Protein AF-A0A432GJL9-F1 (afdb_monomer_lite)

InterPro domains:
  IPR029052 Metallo-dependent phosphatase-like [SSF56300] (3-77)

pLDDT: mean 88.19, std 11.94, range [39.28, 98.31]

Structure (mmCIF, N/CA/C/O backbone):
data_AF-A0A432GJL9-F1
#
_entry.id   AF-A0A432GJL9-F1
#
loop_
_atom_site.group_PDB
_atom_site.id
_atom_site.type_symbol
_atom_site.label_atom_id
_atom_site.label_alt_id
_atom_site.label_comp_id
_atom_site.label_asym_id
_atom_site.label_entity_id
_atom_site.label_seq_id
_atom_site.pdbx_PDB_ins_code
_atom_site.Cartn_x
_atom_site.Cartn_y
_atom_site.Cartn_z
_atom_site.occupancy
_atom_site.B_iso_or_equiv
_atom_site.auth_seq_id
_atom_site.auth_comp_id
_atom_site.auth_asym_id
_atom_site.auth_atom_id
_atom_site.pdbx_PDB_model_num
ATOM 1 N N . MET A 1 1 ? 9.976 -25.953 -7.507 1.00 89.00 1 MET A N 1
ATOM 2 C CA . MET A 1 1 ? 10.631 -24.689 -7.883 1.00 89.00 1 MET A CA 1
ATOM 3 C C . MET A 1 1 ? 9.995 -23.560 -7.092 1.00 89.00 1 MET A C 1
ATOM 5 O O . MET A 1 1 ? 8.774 -23.461 -7.102 1.00 89.00 1 MET A O 1
ATOM 9 N N . GLU A 1 2 ? 10.784 -22.779 -6.358 1.00 93.06 2 GLU A N 1
ATOM 10 C CA . GLU A 1 2 ? 10.267 -21.665 -5.546 1.00 93.06 2 GLU A CA 1
ATOM 11 C C . GLU A 1 2 ? 10.055 -20.395 -6.384 1.00 93.06 2 GLU A C 1
ATOM 13 O O . GLU A 1 2 ? 9.011 -19.752 -6.283 1.00 93.06 2 GLU A O 1
ATOM 18 N N . ALA A 1 3 ? 11.014 -20.065 -7.253 1.00 95.88 3 ALA A N 1
ATOM 19 C CA . ALA A 1 3 ? 10.928 -18.913 -8.137 1.00 95.88 3 ALA A CA 1
ATOM 20 C C . ALA A 1 3 ? 11.612 -19.134 -9.486 1.00 95.88 3 ALA A C 1
ATOM 22 O O . ALA A 1 3 ? 12.555 -19.918 -9.582 1.00 95.88 3 ALA A O 1
ATOM 23 N N . VAL A 1 4 ? 11.132 -18.409 -10.497 1.00 96.81 4 VAL A N 1
ATOM 24 C CA . VAL A 1 4 ? 11.675 -18.303 -11.856 1.00 96.81 4 VAL A CA 1
ATOM 25 C C . VAL A 1 4 ? 12.027 -16.842 -12.109 1.00 96.81 4 VAL A C 1
ATOM 27 O O . VAL A 1 4 ? 11.180 -15.967 -11.937 1.00 96.81 4 VAL A O 1
ATOM 30 N N . PHE A 1 5 ? 13.252 -16.587 -12.562 1.00 96.69 5 PHE A N 1
ATOM 31 C CA . PHE A 1 5 ? 13.726 -15.265 -12.967 1.00 96.69 5 PHE A CA 1
ATOM 32 C C . PHE A 1 5 ? 13.965 -15.261 -14.478 1.00 96.69 5 PHE A C 1
ATOM 34 O O . PHE A 1 5 ? 14.592 -16.176 -15.010 1.00 96.69 5 PHE A O 1
ATOM 41 N N . SER A 1 6 ? 13.441 -14.257 -15.175 1.00 96.44 6 SER A N 1
ATOM 42 C CA . SER A 1 6 ? 13.498 -14.152 -16.638 1.00 96.44 6 SER A CA 1
ATOM 43 C C . SER A 1 6 ? 13.614 -12.698 -17.098 1.00 96.44 6 SER A C 1
ATOM 45 O O . SER A 1 6 ? 13.374 -11.781 -16.320 1.00 96.44 6 SER A O 1
ATOM 47 N N . GLY A 1 7 ? 14.002 -12.484 -18.357 1.00 94.12 7 GLY A N 1
ATOM 48 C CA . GLY A 1 7 ? 14.168 -11.153 -18.951 1.00 94.12 7 GLY A CA 1
ATOM 49 C C . GLY A 1 7 ? 13.365 -10.996 -20.241 1.00 94.12 7 GLY A C 1
ATOM 50 O O . GLY A 1 7 ? 12.184 -11.329 -20.286 1.00 94.12 7 GLY A O 1
ATOM 51 N N . HIS A 1 8 ? 14.021 -10.512 -21.301 1.00 92.81 8 HIS A N 1
ATOM 52 C CA . HIS A 1 8 ? 13.508 -10.359 -22.675 1.00 92.81 8 HIS A CA 1
ATOM 53 C C . HIS A 1 8 ? 12.440 -9.273 -22.889 1.00 92.81 8 HIS A C 1
ATOM 55 O O . HIS A 1 8 ? 12.479 -8.563 -23.893 1.00 92.81 8 HIS A O 1
ATOM 61 N N . VAL A 1 9 ? 11.507 -9.104 -21.957 1.00 91.38 9 VAL A N 1
ATOM 62 C CA . VAL A 1 9 ? 10.344 -8.223 -22.127 1.00 91.38 9 VAL A CA 1
ATOM 63 C C . VAL A 1 9 ? 10.669 -6.744 -21.883 1.00 91.38 9 VAL A C 1
ATOM 65 O O . VAL A 1 9 ? 9.955 -5.873 -22.359 1.00 91.38 9 VAL A O 1
ATOM 68 N N . HIS A 1 10 ? 11.779 -6.445 -21.201 1.00 93.56 10 HIS A N 1
ATOM 69 C CA . HIS A 1 10 ? 12.231 -5.074 -20.922 1.00 93.56 10 HIS A CA 1
ATOM 70 C C . HIS A 1 10 ? 11.180 -4.244 -20.167 1.00 93.56 10 HIS A C 1
ATOM 72 O O . HIS A 1 10 ? 11.036 -3.041 -20.369 1.00 93.56 10 HIS A O 1
ATOM 78 N N . ASN A 1 11 ? 10.437 -4.910 -19.290 1.00 92.75 11 ASN A N 1
ATOM 79 C CA . ASN A 1 11 ? 9.584 -4.308 -18.284 1.00 92.75 11 ASN A CA 1
ATOM 80 C C . ASN A 1 11 ? 9.430 -5.301 -17.132 1.00 92.75 11 ASN A C 1
ATOM 82 O O . ASN A 1 11 ? 9.676 -6.498 -17.294 1.00 92.75 11 ASN A O 1
ATOM 86 N N . VAL A 1 12 ? 9.032 -4.799 -15.972 1.00 93.62 12 VAL A N 1
ATOM 87 C CA . VAL A 1 12 ? 8.940 -5.601 -14.761 1.00 93.62 12 VAL A CA 1
ATOM 88 C C . VAL A 1 12 ? 7.548 -6.191 -14.579 1.00 93.62 12 VAL A C 1
ATOM 90 O O . VAL A 1 12 ? 6.550 -5.472 -14.611 1.00 93.62 12 VAL A O 1
ATOM 93 N N . PHE A 1 13 ? 7.494 -7.499 -14.338 1.00 95.06 13 PHE A N 1
ATOM 94 C CA . PHE A 1 13 ? 6.260 -8.216 -14.026 1.00 95.06 13 PHE A CA 1
ATOM 95 C C . PHE A 1 13 ? 6.499 -9.266 -12.953 1.00 95.06 13 PHE A C 1
ATOM 97 O O . PHE A 1 13 ? 7.544 -9.918 -12.920 1.00 95.06 13 PHE A O 1
ATOM 104 N N . VAL A 1 14 ? 5.504 -9.450 -12.093 1.00 95.00 14 VAL A N 1
ATOM 105 C CA . VAL A 1 14 ? 5.515 -10.447 -11.031 1.00 95.00 14 VAL A CA 1
ATOM 106 C C . VAL A 1 14 ? 4.219 -11.239 -11.065 1.00 95.00 14 VAL A C 1
ATOM 108 O O . VAL A 1 14 ? 3.127 -10.709 -10.833 1.00 95.00 14 VAL A O 1
ATOM 111 N N . GLY A 1 15 ? 4.354 -12.534 -11.320 1.00 93.31 15 GLY A N 1
ATOM 112 C CA . GLY A 1 15 ? 3.261 -13.497 -11.315 1.00 93.31 15 GLY A CA 1
ATOM 113 C C . GLY A 1 15 ? 3.437 -14.535 -10.218 1.00 93.31 15 GLY A C 1
ATOM 114 O O . GLY A 1 15 ? 4.555 -14.845 -9.808 1.00 93.31 15 GLY A O 1
ATOM 115 N N . VAL A 1 16 ? 2.331 -15.114 -9.764 1.00 94.50 16 VAL A N 1
ATOM 116 C CA . VAL A 1 16 ? 2.357 -16.304 -8.915 1.00 94.50 16 VAL A CA 1
ATOM 117 C C . VAL A 1 16 ? 1.523 -17.378 -9.594 1.00 94.50 16 VAL A C 1
ATOM 119 O O . VAL A 1 16 ? 0.350 -17.171 -9.892 1.00 94.50 16 VAL A O 1
ATOM 122 N N . HIS A 1 17 ? 2.132 -18.530 -9.850 1.00 93.69 17 HIS A N 1
ATOM 123 C CA . HIS A 1 17 ? 1.431 -19.697 -10.365 1.00 93.69 17 HIS A CA 1
ATOM 124 C C . HIS A 1 17 ? 1.679 -20.866 -9.419 1.00 93.69 17 HIS A C 1
ATOM 126 O O . HIS A 1 17 ? 2.823 -21.237 -9.157 1.00 93.69 17 HIS A O 1
ATOM 132 N N . GLU A 1 18 ? 0.595 -21.394 -8.850 1.00 90.81 18 GLU A N 1
ATOM 133 C CA . GLU A 1 18 ? 0.646 -22.357 -7.749 1.00 90.81 18 GLU A CA 1
ATOM 134 C C . GLU A 1 18 ? 1.552 -21.862 -6.603 1.00 90.81 18 GLU A C 1
ATOM 136 O O . GLU A 1 18 ? 1.239 -20.860 -5.954 1.00 90.81 18 GLU A O 1
ATOM 141 N N . LYS A 1 19 ? 2.676 -22.551 -6.372 1.00 90.31 19 LYS A N 1
ATOM 142 C CA . LYS A 1 19 ? 3.698 -22.225 -5.369 1.00 90.31 19 LYS A CA 1
ATOM 143 C C . LYS A 1 19 ? 4.918 -21.500 -5.942 1.00 90.31 19 LYS A C 1
ATOM 145 O O . LYS A 1 19 ? 5.815 -21.152 -5.180 1.00 90.31 19 LYS A O 1
ATOM 150 N N . THR A 1 20 ? 4.984 -21.316 -7.259 1.00 95.69 20 THR A N 1
ATOM 151 C CA . THR A 1 20 ? 6.140 -20.731 -7.940 1.00 95.69 20 THR A CA 1
ATOM 152 C C . THR A 1 20 ? 5.900 -19.254 -8.227 1.00 95.69 20 THR A C 1
ATOM 154 O O . THR A 1 20 ? 4.883 -18.863 -8.804 1.00 95.69 20 THR A O 1
ATOM 157 N N . LYS A 1 21 ? 6.859 -18.423 -7.819 1.00 96.06 21 LYS A N 1
ATOM 158 C CA . LYS A 1 21 ? 6.872 -16.983 -8.089 1.00 96.06 21 LYS A CA 1
ATOM 159 C C . LYS A 1 21 ? 7.641 -16.718 -9.383 1.00 96.06 21 LYS A C 1
ATOM 161 O O . LYS A 1 21 ? 8.742 -17.224 -9.565 1.00 96.06 21 LYS A O 1
ATOM 166 N N . TYR A 1 22 ? 7.067 -15.948 -10.291 1.00 96.56 22 TYR A N 1
ATOM 167 C CA . TYR A 1 22 ? 7.668 -15.606 -11.576 1.00 96.56 22 TYR A CA 1
ATOM 168 C C . TYR A 1 22 ? 8.035 -14.134 -11.571 1.00 96.56 22 TYR A C 1
ATOM 170 O O . TYR A 1 22 ? 7.174 -13.288 -11.338 1.00 96.56 22 TYR A O 1
ATOM 178 N N . TYR A 1 23 ? 9.297 -13.845 -11.860 1.00 96.25 23 TYR A N 1
ATOM 179 C CA . TYR A 1 23 ? 9.838 -12.499 -11.936 1.00 96.25 23 TYR A CA 1
ATOM 180 C C . TYR A 1 23 ? 10.375 -12.252 -13.341 1.00 96.25 23 TYR A C 1
ATOM 182 O O . TYR A 1 23 ? 11.300 -12.928 -13.800 1.00 96.25 23 TYR A O 1
ATOM 190 N N . ILE A 1 24 ? 9.798 -11.267 -14.019 1.00 96.38 24 ILE A N 1
ATOM 191 C CA . ILE A 1 24 ? 10.377 -10.674 -15.220 1.00 96.38 24 ILE A CA 1
ATOM 192 C C . ILE A 1 24 ? 11.158 -9.450 -14.761 1.00 96.38 24 ILE A C 1
ATOM 194 O O . ILE A 1 24 ? 10.579 -8.530 -14.183 1.00 96.38 24 ILE A O 1
ATOM 198 N N . LEU A 1 25 ? 12.474 -9.479 -14.948 1.00 94.81 25 LEU A N 1
ATOM 199 C CA . LEU A 1 25 ? 13.376 -8.442 -14.467 1.00 94.81 25 LEU A CA 1
ATOM 200 C C . LEU A 1 25 ? 13.288 -7.186 -15.347 1.00 94.81 25 LEU A C 1
ATOM 202 O O . LEU A 1 25 ? 13.090 -7.298 -16.564 1.00 94.81 25 LEU A O 1
ATOM 206 N N . PRO A 1 26 ? 13.477 -5.993 -14.753 1.00 93.94 26 PRO A N 1
ATOM 207 C CA . PRO A 1 26 ? 13.652 -4.769 -15.524 1.00 93.94 26 PRO A CA 1
ATOM 208 C C . PRO A 1 26 ? 14.879 -4.864 -16.444 1.00 93.94 26 PRO A C 1
ATOM 210 O O . PRO A 1 26 ? 15.819 -5.616 -16.190 1.00 93.94 26 PRO A O 1
ATOM 213 N N . SER A 1 27 ? 14.857 -4.087 -17.526 1.00 94.94 27 SER A N 1
ATOM 214 C CA . SER A 1 27 ? 16.029 -3.862 -18.378 1.00 94.94 27 SER A CA 1
ATOM 215 C C . SER A 1 27 ? 16.913 -2.780 -17.764 1.00 94.94 27 SER A C 1
ATOM 217 O O . SER A 1 27 ? 16.418 -1.899 -17.066 1.00 94.94 27 SER A O 1
ATOM 219 N N . THR A 1 28 ? 18.210 -2.800 -18.051 1.00 94.06 28 THR A N 1
ATOM 220 C CA . THR A 1 28 ? 19.126 -1.708 -17.688 1.00 94.06 28 THR A CA 1
ATOM 221 C C . THR A 1 28 ? 19.245 -0.645 -18.779 1.00 94.06 28 THR A C 1
ATOM 223 O O . THR A 1 28 ? 19.826 0.402 -18.521 1.00 94.06 28 THR A O 1
ATOM 226 N N . SER A 1 29 ? 18.711 -0.893 -19.982 1.00 93.06 29 SER A N 1
ATOM 227 C CA . SER A 1 29 ? 18.978 -0.058 -21.164 1.00 93.06 29 SER A CA 1
ATOM 228 C C . SER A 1 29 ? 17.777 0.745 -21.655 1.00 93.06 29 SER A C 1
ATOM 230 O O . SER A 1 29 ? 17.927 1.908 -21.995 1.00 93.06 29 SER A O 1
ATOM 232 N N . PHE A 1 30 ? 16.598 0.128 -21.753 1.00 94.31 30 PHE A N 1
ATOM 233 C CA . PHE A 1 30 ? 15.378 0.793 -22.225 1.00 94.31 30 PHE A CA 1
ATOM 234 C C . PHE A 1 30 ? 14.135 0.011 -21.803 1.00 94.31 30 PHE A C 1
ATOM 236 O O . PHE A 1 30 ? 14.220 -1.196 -21.554 1.00 94.31 30 PHE A O 1
ATOM 243 N N . VAL A 1 31 ? 12.985 0.683 -21.783 1.00 94.12 31 VAL A N 1
ATOM 244 C CA . VAL A 1 31 ? 11.673 0.063 -21.575 1.00 94.12 31 VAL A CA 1
ATOM 245 C C . VAL A 1 31 ? 11.013 -0.182 -22.921 1.00 94.12 31 VAL A C 1
ATOM 247 O O . VAL A 1 31 ? 11.097 0.636 -23.834 1.00 94.12 31 VAL A O 1
ATOM 250 N N . ARG A 1 32 ? 10.343 -1.319 -23.070 1.00 92.75 32 ARG A N 1
ATOM 251 C CA . ARG A 1 32 ? 9.513 -1.563 -24.250 1.00 92.75 32 ARG A CA 1
ATOM 252 C C . ARG A 1 32 ? 8.338 -0.559 -24.288 1.00 92.75 32 ARG A C 1
ATOM 254 O O . ARG A 1 32 ? 7.554 -0.536 -23.335 1.00 92.75 32 ARG A O 1
ATOM 261 N N . PRO A 1 33 ? 8.241 0.310 -25.315 1.00 90.31 33 PRO A N 1
ATOM 262 C CA . PRO A 1 33 ? 7.367 1.486 -25.286 1.00 90.31 33 PRO A CA 1
ATOM 263 C C . PRO A 1 33 ? 5.876 1.143 -25.204 1.00 90.31 33 PRO A C 1
ATOM 265 O O . PRO A 1 33 ? 5.113 1.924 -24.638 1.00 90.31 33 PRO A O 1
ATOM 268 N N . GLU A 1 34 ? 5.454 -0.041 -25.661 1.00 90.88 34 GLU A N 1
ATOM 269 C CA . GLU A 1 34 ? 4.069 -0.511 -25.537 1.00 90.88 34 GLU A CA 1
ATOM 270 C C . GLU A 1 34 ? 3.606 -0.616 -24.075 1.00 90.88 34 GLU A C 1
ATOM 272 O O . GLU A 1 34 ? 2.421 -0.487 -23.778 1.00 90.88 34 GLU A O 1
ATOM 277 N N . TYR A 1 35 ? 4.531 -0.781 -23.122 1.00 92.62 35 TYR A N 1
ATOM 278 C CA . TYR A 1 35 ? 4.190 -0.812 -21.699 1.00 92.62 35 TYR A CA 1
ATOM 279 C C . TYR A 1 35 ? 3.895 0.564 -21.103 1.00 92.62 35 TYR A C 1
ATOM 281 O O . TYR A 1 35 ? 3.474 0.643 -19.945 1.00 92.62 35 TYR A O 1
ATOM 289 N N . SER A 1 36 ? 4.045 1.642 -21.875 1.00 92.00 36 SER A N 1
ATOM 290 C CA . SER A 1 36 ? 3.556 2.960 -21.473 1.00 92.00 36 SER A CA 1
ATOM 291 C C . SER A 1 36 ? 2.028 2.999 -21.327 1.00 92.00 36 SER A C 1
ATOM 293 O O . SER A 1 36 ? 1.539 3.716 -20.455 1.00 92.00 36 SER A O 1
ATOM 295 N N . GLU A 1 37 ? 1.294 2.135 -22.042 1.00 91.69 37 GLU A N 1
ATOM 296 C CA . GLU A 1 37 ? -0.161 1.912 -21.909 1.00 91.69 37 GLU A CA 1
ATOM 297 C C . GLU A 1 37 ? -0.577 1.456 -20.501 1.00 91.69 37 GLU A C 1
ATOM 299 O O . GLU A 1 37 ? -1.715 1.635 -20.068 1.00 91.69 37 GLU A O 1
ATOM 304 N N . LEU A 1 38 ? 0.353 0.886 -19.722 1.00 92.31 38 LEU A N 1
ATOM 305 C CA . LEU A 1 38 ? 0.091 0.554 -18.321 1.00 92.31 38 LEU A CA 1
ATOM 306 C C . LEU A 1 38 ? -0.130 1.816 -17.474 1.00 92.31 38 LEU A C 1
ATOM 308 O O . LEU A 1 38 ? -0.720 1.740 -16.394 1.00 92.31 38 LEU A O 1
ATOM 312 N N . GLN A 1 39 ? 0.340 2.980 -17.916 1.00 90.81 39 GLN A N 1
ATOM 313 C CA . GLN A 1 39 ? 0.161 4.233 -17.198 1.00 90.81 39 GLN A CA 1
ATOM 314 C C . GLN A 1 39 ? -1.125 4.926 -17.642 1.00 90.81 39 GLN A C 1
ATOM 316 O O . GLN A 1 39 ? -1.507 4.933 -18.801 1.00 90.81 39 GLN A O 1
ATOM 321 N N . VAL A 1 40 ? -1.804 5.568 -16.695 1.00 88.94 40 VAL A N 1
ATOM 322 C CA . VAL A 1 40 ? -3.053 6.310 -16.966 1.00 88.94 40 VAL A CA 1
ATOM 323 C C . VAL A 1 40 ? -2.787 7.777 -17.300 1.00 88.94 40 VAL A C 1
ATOM 325 O O . VAL A 1 40 ? -3.626 8.644 -17.062 1.00 88.94 40 VAL A O 1
ATOM 328 N N . VAL A 1 41 ? -1.583 8.076 -17.765 1.00 92.88 41 VAL A N 1
ATOM 329 C CA . VAL A 1 41 ? -1.102 9.409 -18.130 1.00 92.88 41 VAL A CA 1
ATOM 330 C C . VAL A 1 41 ? -0.225 9.278 -19.366 1.00 92.88 41 VAL A C 1
ATOM 332 O O . VAL A 1 41 ? 0.231 8.182 -19.675 1.00 92.88 41 VAL A O 1
ATOM 335 N N . ALA A 1 42 ? 0.016 10.397 -20.051 1.00 93.69 42 ALA A N 1
ATOM 336 C CA . ALA A 1 42 ? 0.843 10.417 -21.251 1.00 93.69 42 ALA A CA 1
ATOM 337 C C . ALA A 1 42 ? 2.210 9.737 -21.020 1.00 93.69 42 ALA A C 1
ATOM 339 O O . ALA A 1 42 ? 2.772 9.859 -19.915 1.00 93.69 42 ALA A O 1
ATOM 340 N N . PRO A 1 43 ? 2.762 9.062 -22.046 1.00 93.31 43 PRO A N 1
ATOM 341 C CA . PRO A 1 43 ? 4.060 8.414 -21.943 1.00 93.31 43 PRO A CA 1
ATOM 342 C C . PRO A 1 43 ? 5.162 9.398 -21.528 1.00 93.31 43 PRO A C 1
ATOM 344 O O . PRO A 1 43 ? 5.004 10.622 -21.585 1.00 93.31 43 PRO A O 1
ATOM 347 N N . GLY A 1 44 ? 6.267 8.843 -21.036 1.00 89.19 44 GLY A N 1
ATOM 348 C CA . GLY A 1 44 ? 7.492 9.599 -20.793 1.00 89.19 44 GLY A CA 1
ATOM 349 C C . GLY A 1 44 ? 8.239 9.922 -22.090 1.00 89.19 44 GLY A C 1
ATOM 350 O O . GLY A 1 44 ? 7.684 9.857 -23.188 1.00 89.19 44 GLY A O 1
ATOM 351 N N . GLU A 1 45 ? 9.520 10.245 -21.946 1.00 93.38 45 GLU A N 1
ATOM 352 C CA . GLU A 1 45 ? 10.429 10.491 -23.065 1.00 93.38 45 GLU A CA 1
ATOM 353 C C . GLU A 1 45 ? 10.496 9.292 -24.030 1.00 93.38 45 GLU A C 1
ATOM 355 O O . GLU A 1 45 ? 10.287 8.139 -23.635 1.00 93.38 45 GLU A O 1
ATOM 360 N N . GLU A 1 46 ? 10.738 9.579 -25.314 1.00 93.75 46 GLU A N 1
ATOM 361 C CA . GLU A 1 46 ? 10.728 8.595 -26.406 1.00 93.75 46 GLU A CA 1
ATOM 362 C C . GLU A 1 46 ? 9.465 7.716 -26.402 1.00 93.75 46 GLU A C 1
ATOM 364 O O . GLU A 1 46 ? 9.523 6.498 -26.574 1.00 93.75 46 GLU A O 1
ATOM 369 N N . PHE A 1 47 ? 8.305 8.330 -26.144 1.00 93.25 47 PHE A N 1
ATOM 370 C CA . PHE A 1 47 ? 7.012 7.640 -26.074 1.00 93.25 47 PHE A CA 1
ATOM 371 C C . PHE A 1 47 ? 7.004 6.485 -25.056 1.00 93.25 47 PHE A C 1
ATOM 373 O O . PHE A 1 47 ? 6.342 5.468 -25.237 1.00 93.25 47 PHE A O 1
ATOM 380 N N . GLY A 1 48 ? 7.737 6.658 -23.951 1.00 92.31 48 GLY A N 1
ATOM 381 C CA . GLY A 1 48 ? 7.850 5.680 -22.871 1.00 92.31 48 GLY A CA 1
ATOM 382 C C . GLY A 1 48 ? 8.996 4.686 -23.041 1.00 92.31 48 GLY A C 1
ATOM 383 O O . GLY A 1 48 ? 9.221 3.887 -22.134 1.00 92.31 48 GLY A O 1
ATOM 384 N N . ARG A 1 49 ? 9.755 4.749 -24.143 1.00 93.38 49 ARG A N 1
ATOM 385 C CA . ARG A 1 49 ? 10.962 3.931 -24.318 1.00 93.38 49 ARG A CA 1
ATOM 386 C C . ARG A 1 49 ? 12.063 4.315 -23.327 1.00 93.38 49 ARG A C 1
ATOM 388 O O . ARG A 1 49 ? 12.727 3.426 -22.788 1.00 93.38 49 ARG A O 1
ATOM 395 N N . ASN A 1 50 ? 12.209 5.612 -23.047 1.00 93.31 50 ASN A N 1
ATOM 396 C CA . ASN A 1 50 ? 13.196 6.143 -22.107 1.00 93.31 50 ASN A CA 1
ATOM 397 C C . ASN A 1 50 ? 12.586 6.473 -20.729 1.00 93.31 50 ASN A C 1
ATOM 399 O O . ASN A 1 50 ? 12.856 7.517 -20.140 1.00 93.31 50 ASN A O 1
ATOM 403 N N . ASP A 1 51 ? 11.732 5.595 -20.185 1.00 93.44 51 ASP A N 1
ATOM 404 C CA . ASP A 1 51 ? 11.265 5.714 -18.792 1.00 93.44 51 ASP A CA 1
ATOM 405 C C . ASP A 1 51 ? 12.349 5.207 -17.823 1.00 93.44 51 ASP A C 1
ATOM 407 O O . ASP A 1 51 ? 12.294 4.090 -17.296 1.00 93.44 51 ASP A O 1
ATOM 411 N N . THR A 1 52 ? 13.379 6.035 -17.624 1.00 94.06 52 THR A N 1
ATOM 412 C CA . THR A 1 52 ? 14.612 5.691 -16.895 1.00 94.06 52 THR A CA 1
ATOM 413 C C . THR A 1 52 ? 14.361 5.181 -15.483 1.00 94.06 52 THR A C 1
ATOM 415 O O . THR A 1 52 ? 15.059 4.289 -15.002 1.00 94.06 52 THR A O 1
ATOM 418 N N . ALA A 1 53 ? 13.313 5.670 -14.823 1.00 93.38 53 ALA A N 1
ATOM 419 C CA . ALA A 1 53 ? 12.948 5.225 -13.490 1.00 93.38 53 ALA A CA 1
ATOM 420 C C . ALA A 1 53 ? 12.564 3.737 -13.447 1.00 93.38 53 ALA A C 1
ATOM 422 O O . ALA A 1 53 ? 12.621 3.146 -12.373 1.00 93.38 53 ALA A O 1
ATOM 423 N N . LYS A 1 54 ? 12.184 3.098 -14.560 1.00 94.00 54 LYS A N 1
ATOM 424 C CA . LYS A 1 54 ? 11.899 1.650 -14.618 1.00 94.00 54 LYS A CA 1
ATOM 425 C C . LYS A 1 54 ? 13.129 0.794 -14.895 1.00 94.00 54 LYS A C 1
ATOM 427 O O . LYS A 1 54 ? 13.025 -0.430 -14.817 1.00 94.00 54 LYS A O 1
ATOM 432 N N . LEU A 1 55 ? 14.261 1.413 -15.220 1.00 94.88 55 LEU A N 1
ATOM 433 C CA . LEU A 1 55 ? 15.493 0.695 -15.505 1.00 94.88 55 LEU A CA 1
ATOM 434 C C . LEU A 1 55 ? 16.143 0.226 -14.213 1.00 94.88 55 LEU A C 1
ATOM 436 O O . LEU A 1 55 ? 16.131 0.941 -13.207 1.00 94.88 55 LEU A O 1
ATOM 440 N N . GLY A 1 56 ? 16.698 -0.981 -14.223 1.00 93.62 56 GLY A N 1
ATOM 441 C CA . GLY A 1 56 ? 17.211 -1.561 -12.995 1.00 93.62 56 GLY A CA 1
ATOM 442 C C . GLY A 1 56 ? 17.652 -3.008 -13.086 1.00 93.62 56 GLY A C 1
ATOM 443 O O . GLY A 1 56 ? 17.720 -3.603 -14.157 1.00 93.62 56 GLY A O 1
ATOM 444 N N . TYR A 1 57 ? 17.904 -3.578 -11.914 1.00 93.00 57 TYR A N 1
ATOM 445 C CA . TYR A 1 57 ? 18.178 -4.995 -11.700 1.00 93.00 57 TYR A CA 1
ATOM 446 C C . TYR A 1 57 ? 17.660 -5.423 -10.323 1.00 93.00 57 TYR A C 1
ATOM 448 O O . TYR A 1 57 ? 17.300 -4.590 -9.488 1.00 93.00 57 TYR A O 1
ATOM 456 N N . PHE A 1 58 ? 17.596 -6.730 -10.076 1.00 92.94 58 PHE A N 1
ATOM 457 C CA . PHE A 1 58 ? 17.251 -7.273 -8.762 1.00 92.94 58 PHE A CA 1
ATOM 458 C C . PHE A 1 58 ? 18.494 -7.834 -8.086 1.00 92.94 58 PHE A C 1
ATOM 460 O O . PHE A 1 58 ? 19.239 -8.599 -8.695 1.00 92.94 58 PHE A O 1
ATOM 467 N N . ILE A 1 59 ? 18.667 -7.521 -6.805 1.00 90.81 59 ILE A N 1
ATOM 468 C CA . ILE A 1 59 ? 19.514 -8.320 -5.921 1.00 90.81 59 ILE A CA 1
ATOM 469 C C . ILE A 1 59 ? 18.627 -9.413 -5.323 1.00 90.81 59 ILE A C 1
ATOM 471 O O . ILE A 1 59 ? 17.578 -9.118 -4.748 1.00 90.81 59 ILE A O 1
ATOM 475 N N . VAL A 1 60 ? 19.033 -10.674 -5.475 1.00 91.38 60 VAL A N 1
ATOM 476 C CA . VAL A 1 60 ? 18.289 -11.834 -4.967 1.00 91.38 60 VAL A CA 1
ATOM 477 C C . VAL A 1 60 ? 19.064 -12.452 -3.811 1.00 91.38 60 VAL A C 1
ATOM 479 O O . VAL A 1 60 ? 20.148 -12.998 -4.003 1.00 91.38 60 VAL A O 1
ATOM 482 N N . LYS A 1 61 ? 18.496 -12.382 -2.606 1.00 89.31 61 LYS A N 1
ATOM 483 C CA . LYS A 1 61 ? 19.024 -13.061 -1.419 1.00 89.31 61 LYS A CA 1
ATOM 484 C C . LYS A 1 61 ? 18.354 -14.427 -1.308 1.00 89.31 61 LYS A C 1
ATOM 486 O O . LYS A 1 61 ? 17.131 -14.501 -1.197 1.00 89.31 61 LYS A O 1
ATOM 491 N N . VAL A 1 62 ? 19.137 -15.501 -1.333 1.00 91.50 62 VAL A N 1
ATOM 492 C CA . VAL A 1 62 ? 18.627 -16.877 -1.243 1.00 91.50 62 VAL A CA 1
ATOM 493 C C . VAL A 1 62 ? 18.936 -17.444 0.137 1.00 91.50 62 VAL A C 1
ATOM 495 O O . VAL A 1 62 ? 20.079 -17.419 0.586 1.00 91.50 62 VAL A O 1
ATOM 498 N N . PHE A 1 63 ? 17.911 -17.968 0.801 1.00 90.31 63 PHE A N 1
ATOM 499 C CA . PHE A 1 63 ? 17.992 -18.615 2.105 1.00 90.31 63 PHE A CA 1
ATOM 500 C C . PHE A 1 63 ? 17.402 -20.027 2.023 1.00 90.31 63 PHE A C 1
ATOM 502 O O . PHE A 1 63 ? 16.723 -20.389 1.060 1.00 90.31 63 PHE A O 1
ATOM 509 N N . THR A 1 64 ? 17.599 -20.832 3.066 1.00 91.81 64 THR A N 1
ATOM 510 C CA . THR A 1 64 ? 16.943 -22.140 3.167 1.00 91.81 64 THR A CA 1
ATOM 511 C C . THR A 1 64 ? 15.420 -21.974 3.139 1.00 91.81 64 THR A C 1
ATOM 513 O O . THR A 1 64 ? 14.832 -21.414 4.062 1.00 91.81 64 THR A O 1
ATOM 516 N N . GLY A 1 65 ? 14.786 -22.461 2.069 1.00 85.88 65 GLY A N 1
ATOM 517 C CA . GLY A 1 65 ? 13.329 -22.482 1.903 1.00 85.88 65 GLY A CA 1
ATOM 518 C C . GLY A 1 65 ? 12.668 -21.137 1.580 1.00 85.88 65 GLY A C 1
ATOM 519 O O . GLY A 1 65 ? 11.438 -21.073 1.605 1.00 85.88 65 GLY A O 1
ATOM 520 N N . ARG A 1 66 ? 13.442 -20.074 1.316 1.00 90.06 66 ARG A N 1
ATOM 521 C CA . ARG A 1 66 ? 12.904 -18.765 0.916 1.00 90.06 66 ARG A CA 1
ATOM 522 C C . ARG A 1 66 ? 13.909 -17.935 0.112 1.00 90.06 66 ARG A C 1
ATOM 524 O O . ARG A 1 66 ? 15.113 -18.037 0.333 1.00 90.06 66 ARG A O 1
ATOM 531 N N . HIS A 1 67 ? 13.424 -16.997 -0.693 1.00 92.44 67 HIS A N 1
ATOM 532 C CA . HIS A 1 67 ? 14.224 -15.898 -1.245 1.00 92.44 67 HIS A CA 1
ATOM 533 C C . HIS A 1 67 ? 13.615 -14.527 -0.932 1.00 92.44 67 HIS A C 1
ATOM 535 O O . HIS A 1 67 ? 12.413 -14.392 -0.697 1.00 92.44 67 HIS A O 1
ATOM 541 N N . GLU A 1 68 ? 14.460 -13.501 -0.955 1.00 89.62 68 GLU A N 1
ATOM 542 C CA . GLU A 1 68 ? 14.067 -12.094 -0.929 1.00 89.62 68 GLU A CA 1
ATOM 543 C C . GLU A 1 68 ? 14.588 -11.406 -2.194 1.00 89.62 68 GLU A C 1
ATOM 545 O O . GLU A 1 68 ? 15.697 -11.690 -2.653 1.00 89.62 68 GLU A O 1
ATOM 550 N N . ILE A 1 69 ? 13.785 -10.500 -2.754 1.00 90.62 69 ILE A N 1
ATOM 551 C CA . ILE A 1 69 ? 14.187 -9.663 -3.884 1.00 90.62 69 ILE A CA 1
ATOM 552 C C . ILE A 1 69 ? 14.296 -8.213 -3.440 1.00 90.62 69 ILE A C 1
ATOM 554 O O . ILE A 1 69 ? 13.429 -7.705 -2.731 1.00 90.62 69 ILE A O 1
ATOM 558 N N . VAL A 1 70 ? 15.348 -7.547 -3.898 1.00 89.44 70 VAL A N 1
ATOM 559 C CA . VAL A 1 70 ? 15.562 -6.118 -3.692 1.00 89.44 70 VAL A CA 1
ATOM 560 C C . VAL A 1 70 ? 15.681 -5.463 -5.063 1.00 89.44 70 VAL A C 1
ATOM 562 O O . VAL A 1 70 ? 16.715 -5.607 -5.722 1.00 89.44 70 VAL A O 1
ATOM 565 N N . PRO A 1 71 ? 14.629 -4.768 -5.525 1.00 91.81 71 PRO A N 1
ATOM 566 C CA . PRO A 1 71 ? 14.698 -3.994 -6.752 1.00 91.81 71 PRO A CA 1
ATOM 567 C C . PRO A 1 71 ? 15.625 -2.786 -6.600 1.00 91.81 71 PRO A C 1
ATOM 569 O O . PRO A 1 71 ? 15.457 -1.976 -5.686 1.00 91.81 71 PRO A O 1
ATOM 572 N N . ILE A 1 72 ? 16.572 -2.648 -7.525 1.00 90.19 72 ILE A N 1
ATOM 573 C CA . ILE A 1 72 ? 17.476 -1.504 -7.630 1.00 90.19 72 ILE A CA 1
ATOM 574 C C . ILE A 1 72 ? 17.203 -0.795 -8.950 1.00 90.19 72 ILE A C 1
ATOM 576 O O . ILE A 1 72 ? 17.271 -1.413 -10.012 1.00 90.19 72 ILE A O 1
ATOM 580 N N . ARG A 1 73 ? 16.896 0.502 -8.880 1.00 91.50 73 ARG A N 1
ATOM 581 C CA . ARG A 1 73 ? 16.738 1.357 -10.060 1.00 91.50 73 ARG A CA 1
ATOM 582 C C . ARG A 1 73 ? 18.087 1.947 -10.444 1.00 91.50 73 ARG A C 1
ATOM 584 O O . ARG A 1 73 ? 18.763 2.508 -9.586 1.00 91.50 73 ARG A O 1
ATOM 591 N N . THR A 1 74 ? 18.461 1.834 -11.714 1.00 91.88 74 THR A N 1
ATOM 592 C CA . THR A 1 74 ? 19.703 2.420 -12.245 1.00 91.88 74 THR A CA 1
ATOM 593 C C . THR A 1 74 ? 19.490 3.812 -12.813 1.00 91.88 74 THR A C 1
ATOM 595 O O . THR A 1 74 ? 20.460 4.536 -12.983 1.00 91.88 74 THR A O 1
ATOM 598 N N . TYR A 1 75 ? 18.248 4.190 -13.141 1.00 92.50 75 TYR A N 1
ATOM 599 C CA . TYR A 1 75 ? 17.933 5.463 -13.802 1.00 92.50 75 TYR A CA 1
ATOM 600 C C . TYR A 1 75 ? 18.672 5.684 -15.134 1.00 92.50 75 TYR A C 1
ATOM 602 O O . TYR A 1 75 ? 18.751 6.809 -15.613 1.00 92.50 75 TYR A O 1
ATOM 610 N N . GLY A 1 76 ? 19.188 4.612 -15.746 1.00 90.62 76 GLY A N 1
ATOM 611 C CA . GLY A 1 76 ? 20.022 4.706 -16.946 1.00 90.62 76 GLY A CA 1
ATOM 612 C C . GLY A 1 76 ? 21.421 5.274 -16.691 1.00 90.62 76 GLY A C 1
ATOM 613 O O . GLY A 1 76 ? 22.090 5.652 -17.647 1.00 90.62 76 GLY A O 1
ATOM 614 N N . GLU A 1 77 ? 21.867 5.341 -15.432 1.00 88.00 77 GLU A N 1
ATOM 615 C CA . GLU A 1 77 ? 23.202 5.825 -15.088 1.00 88.00 77 GLU A CA 1
ATOM 616 C C . GLU A 1 77 ? 24.281 4.930 -15.713 1.00 88.00 77 GLU A C 1
ATOM 618 O O . GLU A 1 77 ? 24.246 3.702 -15.592 1.00 88.00 77 GLU A O 1
ATOM 623 N N . ILE A 1 78 ? 25.242 5.566 -16.383 1.00 83.12 78 ILE A N 1
ATOM 624 C CA . ILE A 1 78 ? 26.364 4.908 -17.071 1.00 83.12 78 ILE A CA 1
ATOM 625 C C . ILE A 1 78 ? 27.704 5.169 -16.377 1.00 83.12 78 ILE A C 1
ATOM 627 O O . ILE A 1 78 ? 28.714 4.564 -16.741 1.00 83.12 78 ILE A O 1
ATOM 631 N N . SER A 1 79 ? 27.729 6.063 -15.386 1.00 78.69 79 SER A N 1
ATOM 632 C CA . SER A 1 79 ? 28.937 6.375 -14.632 1.00 78.69 79 SER A CA 1
ATOM 633 C C . SER A 1 79 ? 29.302 5.228 -13.693 1.00 78.69 79 SER A C 1
ATOM 635 O O . SER A 1 79 ? 28.491 4.755 -12.898 1.00 78.69 79 SER A O 1
ATOM 637 N N . ILE A 1 80 ? 30.563 4.804 -13.744 1.00 66.62 80 ILE A N 1
ATOM 638 C CA . ILE A 1 80 ? 31.133 3.911 -12.735 1.00 66.62 80 ILE A CA 1
ATOM 639 C C . ILE A 1 80 ? 31.538 4.793 -11.556 1.00 66.62 80 ILE A C 1
ATOM 641 O O . ILE A 1 80 ? 32.408 5.647 -11.707 1.00 66.62 80 ILE A O 1
ATOM 645 N N . HIS A 1 81 ? 30.924 4.596 -10.390 1.00 65.56 81 HIS A N 1
ATOM 646 C CA . HIS A 1 81 ? 31.373 5.223 -9.147 1.00 65.56 81 HIS A CA 1
ATOM 647 C C . HIS A 1 81 ? 32.420 4.313 -8.484 1.00 65.56 81 HIS A C 1
ATOM 649 O O . HIS A 1 81 ? 32.034 3.323 -7.854 1.00 65.56 81 HIS A O 1
ATOM 655 N N . PRO A 1 82 ? 33.731 4.611 -8.615 1.00 57.69 82 PRO A N 1
ATOM 656 C CA . PRO A 1 82 ? 34.819 3.717 -8.201 1.00 57.69 82 PRO A CA 1
ATOM 657 C C . PRO A 1 82 ? 34.895 3.476 -6.684 1.00 57.69 82 PRO A C 1
ATOM 659 O O . PRO A 1 82 ? 35.680 2.645 -6.242 1.00 57.69 82 PRO A O 1
ATOM 662 N N . GLU A 1 83 ? 34.078 4.174 -5.894 1.00 62.00 83 GLU A N 1
ATOM 663 C CA . GLU A 1 83 ? 34.063 4.110 -4.429 1.00 62.00 83 GLU A CA 1
ATOM 664 C C . GLU A 1 83 ? 32.874 3.326 -3.850 1.00 62.00 83 GLU A C 1
ATOM 666 O O . GLU A 1 83 ? 32.682 3.322 -2.638 1.00 62.00 83 GLU A O 1
ATOM 671 N N . THR A 1 84 ? 32.064 2.656 -4.680 1.00 61.69 84 THR A N 1
ATOM 672 C CA . THR A 1 84 ? 30.944 1.849 -4.162 1.00 61.69 84 THR A CA 1
ATOM 673 C C . THR A 1 84 ? 31.494 0.603 -3.471 1.00 61.69 84 THR A C 1
ATOM 675 O O . THR A 1 84 ? 32.051 -0.279 -4.122 1.00 61.69 84 THR A O 1
ATOM 678 N N . THR A 1 85 ? 31.347 0.525 -2.151 1.00 63.25 85 THR A N 1
ATOM 679 C CA . THR A 1 85 ? 31.843 -0.600 -1.352 1.00 63.25 85 THR A CA 1
ATOM 680 C C . THR A 1 85 ? 30.802 -1.720 -1.244 1.00 63.25 85 THR A C 1
ATOM 682 O O . THR A 1 85 ? 29.599 -1.490 -1.381 1.00 63.25 85 THR A O 1
ATOM 685 N N . ASP A 1 86 ? 31.231 -2.941 -0.902 1.00 62.31 86 ASP A N 1
ATOM 686 C CA . ASP A 1 86 ? 30.312 -4.051 -0.584 1.00 62.31 86 ASP A CA 1
ATOM 687 C C . ASP A 1 86 ? 29.329 -3.689 0.541 1.00 62.31 86 ASP A C 1
ATOM 689 O O . ASP A 1 86 ? 28.186 -4.152 0.565 1.00 62.31 86 ASP A O 1
ATOM 693 N N . LYS A 1 87 ? 29.753 -2.814 1.462 1.00 61.25 87 LYS A N 1
ATOM 694 C CA . LYS A 1 87 ? 28.900 -2.273 2.521 1.00 61.25 87 LYS A CA 1
ATOM 695 C C . LYS A 1 87 ? 27.766 -1.432 1.938 1.00 61.25 87 LYS A C 1
ATOM 697 O O . LYS A 1 87 ? 26.631 -1.593 2.373 1.00 61.25 87 LYS A O 1
ATOM 702 N N . ASP A 1 88 ? 28.036 -0.599 0.936 1.00 63.78 88 ASP A N 1
ATOM 703 C CA . ASP A 1 88 ? 27.012 0.218 0.273 1.00 63.78 88 ASP A CA 1
ATOM 704 C C . ASP A 1 88 ? 25.988 -0.658 -0.458 1.00 63.78 88 ASP A C 1
ATOM 706 O O . ASP A 1 88 ? 24.783 -0.425 -0.359 1.00 63.78 88 ASP A O 1
ATOM 710 N N . LEU A 1 89 ? 26.443 -1.738 -1.101 1.00 63.69 89 LEU A N 1
ATOM 711 C CA . LEU A 1 89 ? 25.563 -2.726 -1.730 1.00 63.69 89 LEU A CA 1
ATOM 712 C C . LEU A 1 89 ? 24.699 -3.475 -0.706 1.00 63.69 89 LEU A C 1
ATOM 714 O O . LEU A 1 89 ? 23.510 -3.688 -0.946 1.00 63.69 89 LEU A O 1
ATOM 718 N N . LEU A 1 90 ? 25.253 -3.841 0.453 1.00 62.00 90 LEU A N 1
ATOM 719 C CA . LEU A 1 90 ? 24.488 -4.483 1.523 1.00 62.00 90 LEU A CA 1
ATOM 720 C C . LEU A 1 90 ? 23.424 -3.530 2.094 1.00 62.00 90 LEU A C 1
ATOM 722 O O . LEU A 1 90 ? 22.272 -3.925 2.278 1.00 62.00 90 LEU A O 1
ATOM 726 N N . LEU A 1 91 ? 23.767 -2.252 2.278 1.00 62.31 91 LEU A N 1
ATOM 727 C CA . LEU A 1 91 ? 22.850 -1.207 2.744 1.00 62.31 91 LEU A CA 1
ATOM 728 C C . LEU A 1 91 ? 21.672 -0.980 1.794 1.00 62.31 91 LEU A C 1
ATOM 730 O O . LEU A 1 91 ? 20.546 -0.760 2.248 1.00 62.31 91 LEU A O 1
ATOM 734 N N . LEU A 1 92 ? 21.891 -1.105 0.481 1.00 63.19 92 LEU A N 1
ATOM 735 C CA . LEU A 1 92 ? 20.811 -1.053 -0.508 1.00 63.19 92 LEU A CA 1
ATOM 736 C C . LEU A 1 92 ? 19.754 -2.146 -0.291 1.00 63.19 92 LEU A C 1
ATOM 738 O O . LEU A 1 92 ? 18.615 -1.978 -0.723 1.00 63.19 92 LEU A O 1
ATOM 742 N N . THR A 1 93 ? 20.108 -3.233 0.401 1.00 66.31 93 THR A N 1
ATOM 743 C CA . THR A 1 93 ? 19.283 -4.439 0.517 1.00 66.31 93 THR A CA 1
ATOM 744 C C . THR A 1 93 ? 18.547 -4.624 1.841 1.00 66.31 93 THR A C 1
ATOM 746 O O . THR A 1 93 ? 17.722 -5.535 1.932 1.00 66.31 93 THR A O 1
ATOM 749 N N . ASP A 1 94 ? 18.795 -3.772 2.837 1.00 68.19 94 ASP A N 1
ATOM 750 C CA . ASP A 1 94 ? 18.131 -3.808 4.148 1.00 68.19 94 ASP A CA 1
ATOM 751 C C . ASP A 1 94 ? 17.179 -2.613 4.316 1.00 68.19 94 ASP A C 1
ATOM 753 O O . ASP A 1 94 ? 17.274 -1.809 5.243 1.00 68.19 94 ASP A O 1
ATOM 757 N N . CYS A 1 95 ? 16.236 -2.483 3.378 1.00 71.06 95 CYS A N 1
ATOM 758 C CA . CYS A 1 95 ? 15.148 -1.516 3.471 1.00 71.06 95 CYS A CA 1
ATOM 759 C C . CYS A 1 95 ? 13.850 -2.233 3.858 1.00 71.06 95 CYS A C 1
ATOM 761 O O . CYS A 1 95 ? 13.262 -2.956 3.054 1.00 71.06 95 CYS A O 1
ATOM 763 N N . LYS A 1 96 ? 13.413 -2.050 5.107 1.00 81.12 96 LYS A N 1
ATOM 764 C CA . LYS A 1 96 ? 12.088 -2.474 5.574 1.00 81.12 96 LYS A CA 1
ATOM 765 C C . LYS A 1 96 ? 11.458 -1.326 6.342 1.00 81.12 96 LYS A C 1
ATOM 767 O O . LYS A 1 96 ? 11.853 -1.006 7.465 1.00 81.12 96 LYS A O 1
ATOM 772 N N . VAL A 1 97 ? 10.474 -0.680 5.728 1.00 81.00 97 VAL A N 1
ATOM 773 C CA . VAL A 1 97 ? 9.691 0.371 6.377 1.00 81.00 97 VAL A CA 1
ATOM 774 C C . VAL A 1 97 ? 8.615 -0.293 7.242 1.00 81.00 97 VAL A C 1
ATOM 776 O O . VAL A 1 97 ? 7.463 -0.466 6.852 1.00 81.00 97 VAL A O 1
ATOM 779 N N . TRP A 1 98 ? 9.013 -0.699 8.446 1.00 79.81 98 TRP A N 1
ATOM 780 C CA . TRP A 1 98 ? 8.114 -1.323 9.414 1.00 79.81 98 TRP A CA 1
ATOM 781 C C . TRP A 1 98 ? 7.024 -0.357 9.881 1.00 79.81 98 TRP A C 1
ATOM 783 O O . TRP A 1 98 ? 7.272 0.836 10.042 1.00 79.81 98 TRP A O 1
ATOM 793 N N . MET A 1 99 ? 5.838 -0.898 10.175 1.00 83.56 99 MET A N 1
ATOM 794 C CA . MET A 1 99 ? 4.673 -0.192 10.738 1.00 83.56 99 MET A CA 1
ATOM 795 C C . MET A 1 99 ? 4.019 0.870 9.846 1.00 83.56 99 MET A C 1
ATOM 797 O O . MET A 1 99 ? 2.876 1.238 10.123 1.00 83.56 99 MET A O 1
ATOM 801 N N . LEU A 1 100 ? 4.681 1.326 8.781 1.00 92.94 100 LEU A N 1
ATOM 802 C CA . LEU A 1 100 ? 4.089 2.194 7.771 1.00 92.94 100 LEU A CA 1
ATOM 803 C C . LEU A 1 100 ? 3.553 1.349 6.611 1.00 92.94 100 LEU A C 1
ATOM 805 O O . LEU A 1 100 ? 4.302 0.808 5.802 1.00 92.94 100 LEU A O 1
ATOM 809 N N . GLY A 1 101 ? 2.236 1.260 6.527 1.00 96.38 101 GLY A N 1
ATOM 810 C CA . GLY A 1 101 ? 1.519 0.807 5.353 1.00 96.38 101 GLY A CA 1
ATOM 811 C C . GLY A 1 101 ? 1.099 1.952 4.441 1.00 96.38 101 GLY A C 1
ATOM 812 O O . GLY A 1 101 ? 1.240 3.140 4.748 1.00 96.38 101 GLY A O 1
ATOM 813 N N . VAL A 1 102 ? 0.507 1.585 3.311 1.00 97.31 102 VAL A N 1
ATOM 814 C CA . VAL A 1 102 ? -0.031 2.538 2.338 1.00 97.31 102 VAL A CA 1
ATOM 815 C C . VAL A 1 102 ? -1.467 2.208 1.964 1.00 97.31 102 VAL A C 1
ATOM 817 O O . VAL A 1 102 ? -1.843 1.045 1.838 1.00 97.31 102 VAL A O 1
ATOM 820 N N . SER A 1 103 ? -2.290 3.240 1.779 1.00 96.31 103 SER A N 1
ATOM 821 C CA . SER A 1 103 ? -3.623 3.073 1.204 1.00 96.31 103 SER A CA 1
ATOM 822 C C . SER A 1 103 ? -3.545 3.123 -0.319 1.00 96.31 103 SER A C 1
ATOM 824 O O . SER A 1 103 ? -3.083 4.113 -0.891 1.00 96.31 103 SER A O 1
ATOM 826 N N . LEU A 1 104 ? -4.039 2.081 -0.986 1.00 95.50 104 LEU A N 1
ATOM 827 C CA . LEU A 1 104 ? -4.123 2.035 -2.444 1.00 95.50 104 LEU A CA 1
ATOM 828 C C . LEU A 1 104 ? -5.468 2.622 -2.870 1.00 95.50 104 LEU A C 1
ATOM 830 O O . LEU A 1 104 ? -6.502 1.962 -2.824 1.00 95.50 104 LEU A O 1
ATOM 834 N N . ARG A 1 105 ? -5.464 3.910 -3.225 1.00 89.25 105 ARG A N 1
ATOM 835 C CA . ARG A 1 105 ? -6.686 4.632 -3.620 1.00 89.25 105 ARG A CA 1
ATOM 836 C C . ARG A 1 105 ? -7.041 4.452 -5.089 1.00 89.25 105 ARG A C 1
ATOM 838 O O . ARG A 1 105 ? -8.204 4.575 -5.457 1.00 89.25 105 ARG A O 1
ATOM 845 N N . GLN A 1 106 ? -6.042 4.227 -5.932 1.00 88.56 106 GLN A N 1
ATOM 846 C CA . GLN A 1 106 ? -6.228 4.001 -7.359 1.00 88.56 106 GLN A CA 1
ATOM 847 C C . GLN A 1 106 ? -6.396 2.502 -7.632 1.00 88.56 106 GLN A C 1
ATOM 849 O O . GLN A 1 106 ? -5.909 1.674 -6.867 1.00 88.56 106 GLN A O 1
ATOM 854 N N . GLY A 1 107 ? -7.072 2.145 -8.730 1.00 87.31 107 GLY A N 1
ATOM 855 C CA . GLY A 1 107 ? -7.345 0.742 -9.069 1.00 87.31 107 GLY A CA 1
ATOM 856 C C . GLY A 1 107 ? -6.063 -0.058 -9.312 1.00 87.31 107 GLY A C 1
ATOM 857 O O . GLY A 1 107 ? -5.520 -0.034 -10.407 1.00 87.31 107 GLY A O 1
ATOM 858 N N . TRP A 1 108 ? -5.558 -0.754 -8.303 1.00 91.62 108 TRP A N 1
ATOM 859 C CA . TRP A 1 108 ? -4.221 -1.355 -8.311 1.00 91.62 108 TRP A CA 1
ATOM 860 C C . TRP A 1 108 ? -4.210 -2.798 -8.833 1.00 91.62 108 TRP A C 1
ATOM 862 O O . TRP A 1 108 ? -3.273 -3.195 -9.516 1.00 91.62 108 TRP A O 1
ATOM 872 N N . GLY A 1 109 ? -5.260 -3.571 -8.542 1.00 92.00 109 GLY A N 1
ATOM 873 C CA . GLY A 1 109 ? -5.309 -5.012 -8.807 1.00 92.00 109 GLY A CA 1
ATOM 874 C C . GLY A 1 109 ? -5.961 -5.419 -10.129 1.00 92.00 109 GLY A C 1
ATOM 875 O O . GLY A 1 109 ? -6.283 -6.589 -10.300 1.00 92.00 109 GLY A O 1
ATOM 876 N N . ARG A 1 110 ? -6.203 -4.477 -11.050 1.00 90.75 110 ARG A N 1
ATOM 877 C CA . ARG A 1 110 ? -6.790 -4.774 -12.367 1.00 90.75 110 ARG A CA 1
ATOM 878 C C . ARG A 1 110 ? -5.705 -4.918 -13.426 1.00 90.75 110 ARG A C 1
ATOM 880 O O . ARG A 1 110 ? -4.719 -4.179 -13.413 1.00 90.75 110 ARG A O 1
ATOM 887 N N . ARG A 1 111 ? -5.927 -5.850 -14.350 1.00 92.88 111 ARG A N 1
ATOM 888 C CA . ARG A 1 111 ? -5.150 -5.950 -15.584 1.00 92.88 111 ARG A CA 1
ATOM 889 C C . ARG A 1 111 ? -5.517 -4.792 -16.508 1.00 92.88 111 ARG A C 1
ATOM 891 O O . ARG A 1 111 ? -6.660 -4.337 -16.511 1.00 92.88 111 ARG A O 1
ATOM 898 N N . VAL A 1 112 ? -4.531 -4.321 -17.251 1.00 92.50 112 VAL A N 1
ATOM 899 C CA . VAL A 1 112 ? -4.693 -3.362 -18.338 1.00 92.50 112 VAL A CA 1
ATOM 900 C C . VAL A 1 112 ? -4.524 -4.129 -19.632 1.00 92.50 112 VAL A C 1
ATOM 902 O O . VAL A 1 112 ? -3.569 -4.894 -19.780 1.00 92.50 112 VAL A O 1
ATOM 905 N N . GLU A 1 113 ? -5.476 -3.941 -20.531 1.00 92.19 113 GLU A N 1
ATOM 906 C CA . GLU A 1 113 ? -5.393 -4.433 -21.894 1.00 92.19 113 GLU A CA 1
ATOM 907 C C . GLU A 1 113 ? -4.502 -3.484 -22.701 1.00 92.19 113 GLU A C 1
ATOM 909 O O . GLU A 1 113 ? -4.733 -2.277 -22.713 1.00 92.19 113 GLU A O 1
ATOM 914 N N . LEU A 1 114 ? -3.463 -4.026 -23.325 1.00 91.19 114 LEU A N 1
ATOM 915 C CA . LEU A 1 114 ? -2.540 -3.283 -24.175 1.00 91.19 114 LEU A CA 1
ATOM 916 C C . LEU A 1 114 ? -3.109 -3.176 -25.592 1.00 91.19 114 LEU A C 1
ATOM 918 O O . LEU A 1 114 ? -3.841 -4.064 -26.049 1.00 91.19 114 LEU A O 1
ATOM 922 N N . ALA A 1 115 ? -2.741 -2.103 -26.292 1.00 87.62 115 ALA A N 1
ATOM 923 C CA . ALA A 1 115 ? -3.049 -1.947 -27.705 1.00 87.62 115 ALA A CA 1
ATOM 924 C C . ALA A 1 115 ? -2.507 -3.133 -28.526 1.00 87.62 115 ALA A C 1
ATOM 926 O O . ALA A 1 115 ? -1.477 -3.723 -28.198 1.00 87.62 115 ALA A O 1
ATOM 927 N N . VAL A 1 116 ? -3.234 -3.488 -29.588 1.00 88.19 116 VAL A N 1
ATOM 928 C CA . VAL A 1 116 ? -2.759 -4.444 -30.595 1.00 88.19 116 VAL A CA 1
ATOM 929 C C . VAL A 1 116 ? -1.876 -3.660 -31.554 1.00 88.19 116 VAL A C 1
ATOM 931 O O . VAL A 1 116 ? -2.402 -3.000 -32.443 1.00 88.19 116 VAL A O 1
ATOM 934 N N . ASP A 1 117 ? -0.575 -3.650 -31.292 1.00 80.75 117 ASP A N 1
ATOM 935 C CA . ASP A 1 117 ? 0.407 -2.899 -32.076 1.00 80.75 117 ASP A CA 1
ATOM 936 C C . ASP A 1 117 ? 1.824 -3.462 -31.840 1.00 80.75 117 ASP A C 1
ATOM 938 O O . ASP A 1 117 ? 2.071 -4.258 -30.921 1.00 80.75 117 ASP A O 1
ATOM 942 N N . GLY A 1 118 ? 2.779 -3.024 -32.656 1.00 73.62 118 GLY A N 1
ATOM 943 C CA . GLY A 1 118 ? 4.205 -3.266 -32.491 1.00 73.62 118 GLY A CA 1
ATOM 944 C C . GLY A 1 118 ? 4.586 -4.742 -32.597 1.00 73.62 118 GLY A C 1
ATOM 945 O O . GLY A 1 118 ? 4.578 -5.332 -33.674 1.00 73.62 118 GLY A O 1
ATOM 946 N N . LEU A 1 119 ? 5.007 -5.337 -31.475 1.00 70.75 119 LEU A N 1
ATOM 947 C CA . LEU A 1 119 ? 5.505 -6.719 -31.428 1.00 70.75 119 LEU A CA 1
ATOM 948 C C . LEU A 1 119 ? 4.387 -7.772 -31.332 1.00 70.75 119 LEU A C 1
ATOM 950 O O . LEU A 1 119 ? 4.684 -8.963 -31.422 1.00 70.75 119 LEU A O 1
ATOM 954 N N . ASP A 1 120 ? 3.124 -7.363 -31.156 1.00 78.12 120 ASP A N 1
ATOM 955 C CA . ASP A 1 120 ? 1.985 -8.264 -30.933 1.00 78.12 120 ASP A CA 1
ATOM 956 C C . ASP A 1 120 ? 0.732 -7.863 -31.728 1.00 78.12 120 ASP A C 1
ATOM 958 O O . ASP A 1 120 ? -0.371 -7.743 -31.196 1.00 78.12 120 ASP A O 1
ATOM 962 N N . GLU A 1 121 ? 0.906 -7.741 -33.042 1.00 85.38 121 GLU A N 1
ATOM 963 C CA . GLU A 1 121 ? -0.090 -7.287 -34.031 1.00 85.38 121 GLU A CA 1
ATOM 964 C C . GLU A 1 121 ? -1.401 -8.099 -34.086 1.00 85.38 121 GLU A C 1
ATOM 966 O O . GLU A 1 121 ? -2.399 -7.669 -34.656 1.00 85.38 121 GLU A O 1
ATOM 971 N N . PHE A 1 122 ? -1.433 -9.306 -33.518 1.00 88.62 122 PHE A N 1
ATOM 972 C CA . PHE A 1 122 ? -2.550 -10.239 -33.723 1.00 88.62 122 PHE A CA 1
ATOM 973 C C . PHE A 1 122 ? -3.335 -10.567 -32.457 1.00 88.62 122 PHE A C 1
ATOM 975 O O . PHE A 1 122 ? -4.323 -11.303 -32.520 1.00 88.62 122 PHE A O 1
ATOM 982 N N . LYS A 1 123 ? -2.908 -10.078 -31.287 1.00 87.06 123 LYS A N 1
ATOM 983 C CA . LYS A 1 123 ? -3.569 -10.425 -30.028 1.00 87.06 123 LYS A CA 1
ATOM 984 C C . LYS A 1 123 ? -3.402 -9.349 -28.968 1.00 87.06 123 LYS A C 1
ATOM 986 O O . LYS A 1 123 ? -2.293 -8.955 -28.630 1.00 87.06 123 LYS A O 1
ATOM 991 N N . ARG A 1 124 ? -4.521 -9.011 -28.324 1.00 87.88 124 ARG A N 1
ATOM 992 C CA . ARG A 1 124 ? -4.525 -8.194 -27.111 1.00 87.88 124 ARG A CA 1
ATOM 993 C C . ARG A 1 124 ? -3.842 -8.925 -25.965 1.00 87.88 124 ARG A C 1
ATOM 995 O O . ARG A 1 124 ? -4.205 -10.052 -25.612 1.00 87.88 124 ARG A O 1
ATOM 1002 N N . LYS A 1 125 ? -2.844 -8.266 -25.388 1.00 89.88 125 LYS A N 1
ATOM 1003 C CA . LYS A 1 125 ? -2.185 -8.701 -24.161 1.00 89.88 125 LYS A CA 1
ATOM 1004 C C . LYS A 1 125 ? -2.786 -7.972 -22.979 1.00 89.88 125 LYS A C 1
ATOM 1006 O O . LYS A 1 125 ? -3.165 -6.813 -23.073 1.00 89.88 125 LYS A O 1
ATOM 1011 N N . GLU A 1 126 ? -2.811 -8.655 -21.850 1.00 92.06 126 GLU A N 1
ATOM 1012 C CA . GLU A 1 126 ? -3.209 -8.072 -20.583 1.00 92.06 126 GLU A CA 1
ATOM 1013 C C . GLU A 1 126 ? -2.052 -8.176 -19.604 1.00 92.06 126 GLU A C 1
ATOM 1015 O O . GLU A 1 126 ? -1.407 -9.223 -19.505 1.00 92.06 126 GLU A O 1
ATOM 1020 N N . ALA A 1 127 ? -1.813 -7.113 -18.848 1.00 92.25 127 ALA A N 1
ATOM 1021 C CA . ALA A 1 127 ? -0.779 -7.119 -17.830 1.00 92.25 127 ALA A CA 1
ATOM 1022 C C . ALA A 1 127 ? -1.172 -6.294 -16.605 1.00 92.25 127 ALA A C 1
ATOM 1024 O O . ALA A 1 127 ? -1.976 -5.364 -16.673 1.00 92.25 127 ALA A O 1
ATOM 1025 N N . TYR A 1 128 ? -0.604 -6.652 -15.455 1.00 93.31 128 TYR A N 1
ATOM 1026 C CA . TYR A 1 128 ? -0.715 -5.846 -14.245 1.00 93.31 128 TYR A CA 1
ATOM 1027 C C . TYR A 1 128 ? 0.274 -4.681 -14.275 1.00 93.31 128 TYR A C 1
ATOM 1029 O O . TYR A 1 128 ? 1.310 -4.714 -14.940 1.00 93.31 128 TYR A O 1
ATOM 1037 N N . ARG A 1 129 ? -0.030 -3.645 -13.494 1.00 92.50 129 ARG A N 1
ATOM 1038 C CA . ARG A 1 129 ? 0.814 -2.454 -13.349 1.00 92.50 129 ARG A CA 1
ATOM 1039 C C . ARG A 1 129 ? 1.853 -2.651 -12.255 1.00 92.50 129 ARG A C 1
ATOM 1041 O O . ARG A 1 129 ? 1.825 -1.996 -11.212 1.00 92.50 129 ARG A O 1
ATOM 1048 N N . ASP A 1 130 ? 2.779 -3.567 -12.499 1.00 94.50 130 ASP A N 1
ATOM 1049 C CA . ASP A 1 130 ? 3.683 -4.065 -11.457 1.00 94.50 130 ASP A CA 1
ATOM 1050 C C . ASP A 1 130 ? 4.751 -3.069 -11.011 1.00 94.50 130 ASP A C 1
ATOM 1052 O O . ASP A 1 130 ? 5.374 -3.275 -9.974 1.00 94.50 130 ASP A O 1
ATOM 1056 N N . GLY A 1 131 ? 4.858 -1.911 -11.669 1.00 93.19 131 GLY A N 1
ATOM 1057 C CA . GLY A 1 131 ? 5.613 -0.773 -11.143 1.00 93.19 131 GLY A CA 1
ATOM 1058 C C . GLY A 1 131 ? 5.214 -0.381 -9.711 1.00 93.19 131 GLY A C 1
ATOM 1059 O O . GLY A 1 131 ? 6.078 0.037 -8.942 1.00 93.19 131 GLY A O 1
ATOM 1060 N N . LEU A 1 132 ? 3.943 -0.575 -9.323 1.00 95.12 132 LEU A N 1
ATOM 1061 C CA . LEU A 1 132 ? 3.478 -0.349 -7.950 1.00 95.12 132 LEU A CA 1
ATOM 1062 C C . LEU A 1 132 ? 4.087 -1.377 -6.992 1.00 95.12 132 LEU A C 1
ATOM 1064 O O . LEU A 1 132 ? 4.620 -1.008 -5.950 1.00 95.12 132 LEU A O 1
ATOM 1068 N N . LEU A 1 133 ? 4.015 -2.660 -7.353 1.00 95.25 133 LEU A N 1
ATOM 1069 C CA . LEU A 1 133 ? 4.575 -3.752 -6.561 1.00 95.25 133 LEU A CA 1
ATOM 1070 C C . LEU A 1 133 ? 6.087 -3.581 -6.382 1.00 95.25 133 LEU A C 1
ATOM 1072 O O . LEU A 1 133 ? 6.596 -3.749 -5.280 1.00 95.25 133 LEU A O 1
ATOM 1076 N N . ILE A 1 134 ? 6.795 -3.178 -7.435 1.00 93.31 134 ILE A N 1
ATOM 1077 C CA . ILE A 1 134 ? 8.233 -2.910 -7.362 1.00 93.31 134 ILE A CA 1
ATOM 1078 C C . ILE A 1 134 ? 8.553 -1.764 -6.416 1.00 93.31 134 ILE A C 1
ATOM 1080 O O . ILE A 1 134 ? 9.461 -1.898 -5.605 1.00 93.31 134 ILE A O 1
ATOM 1084 N N . ALA A 1 135 ? 7.794 -0.672 -6.462 1.00 95.12 135 ALA A N 1
ATOM 1085 C CA . ALA A 1 135 ? 7.980 0.426 -5.523 1.00 95.12 135 ALA A CA 1
ATOM 1086 C C . ALA A 1 135 ? 7.714 0.010 -4.063 1.00 95.12 135 ALA A C 1
ATOM 1088 O O . ALA A 1 135 ? 8.418 0.454 -3.159 1.00 95.12 135 ALA A O 1
ATOM 1089 N N . LEU A 1 136 ? 6.725 -0.858 -3.826 1.00 95.56 136 LEU A N 1
ATOM 1090 C CA . LEU A 1 136 ? 6.443 -1.399 -2.494 1.00 95.56 136 LEU A CA 1
ATOM 1091 C C . LEU A 1 136 ? 7.580 -2.290 -1.983 1.00 95.56 136 LEU A C 1
ATOM 1093 O O . LEU A 1 136 ? 8.026 -2.116 -0.852 1.00 95.56 136 LEU A O 1
ATOM 1097 N N . LEU A 1 137 ? 8.067 -3.206 -2.826 1.00 92.62 137 LEU A N 1
ATOM 1098 C CA . LEU A 1 137 ? 9.193 -4.088 -2.510 1.00 92.62 137 LEU A CA 1
ATOM 1099 C C . LEU A 1 137 ? 10.480 -3.298 -2.269 1.00 92.62 137 LEU A C 1
ATOM 1101 O O . LEU A 1 137 ? 11.224 -3.607 -1.347 1.00 92.62 137 LEU A O 1
ATOM 1105 N N . GLU A 1 138 ? 10.715 -2.250 -3.054 1.00 91.62 138 GLU A N 1
ATOM 1106 C CA . GLU A 1 138 ? 11.874 -1.373 -2.912 1.00 91.62 138 GLU A CA 1
ATOM 1107 C C . GLU A 1 138 ? 11.891 -0.611 -1.573 1.00 91.62 138 GLU A C 1
ATOM 1109 O O . GLU A 1 138 ? 12.966 -0.396 -1.014 1.00 91.62 138 GLU A O 1
ATOM 1114 N N . LEU A 1 139 ? 10.724 -0.224 -1.042 1.00 92.31 139 LEU A N 1
ATOM 1115 C CA . LEU A 1 139 ? 10.600 0.352 0.307 1.00 92.31 139 LEU A CA 1
ATOM 1116 C C . LEU A 1 139 ? 10.471 -0.709 1.413 1.00 92.31 139 LEU A C 1
ATOM 1118 O O . LEU A 1 139 ? 10.445 -0.371 2.596 1.00 92.31 139 LEU A O 1
ATOM 1122 N N . GLY A 1 140 ? 10.287 -1.980 1.059 1.00 91.44 140 GLY A N 1
ATOM 1123 C CA . GLY A 1 140 ? 9.907 -3.021 2.011 1.00 91.44 140 GLY A CA 1
ATOM 1124 C C . GLY A 1 140 ? 8.586 -2.732 2.740 1.00 91.44 140 GLY A C 1
ATOM 1125 O O . GLY A 1 140 ? 8.427 -3.129 3.893 1.00 91.44 140 GLY A O 1
ATOM 1126 N N . VAL A 1 141 ? 7.650 -2.025 2.095 1.00 94.50 141 VAL A N 1
ATOM 1127 C CA . VAL A 1 141 ? 6.291 -1.800 2.614 1.00 94.50 141 VAL A CA 1
ATOM 1128 C C . VAL A 1 141 ? 5.440 -3.017 2.281 1.00 94.50 141 VAL A C 1
ATOM 1130 O O . VAL A 1 141 ? 5.195 -3.296 1.110 1.00 94.50 141 VAL A O 1
ATOM 1133 N N . THR A 1 142 ? 4.945 -3.716 3.301 1.00 95.06 142 THR A N 1
ATOM 1134 C CA . THR A 1 142 ? 4.123 -4.928 3.128 1.00 95.06 142 THR A CA 1
ATOM 1135 C C . THR A 1 142 ? 2.676 -4.763 3.580 1.00 95.06 142 THR A C 1
ATOM 1137 O O . THR A 1 142 ? 1.853 -5.628 3.300 1.00 95.06 142 THR A O 1
ATOM 1140 N N . LEU A 1 143 ? 2.339 -3.657 4.249 1.00 97.38 143 LEU A N 1
ATOM 1141 C CA . LEU A 1 143 ? 1.000 -3.406 4.779 1.00 97.38 143 LEU A CA 1
ATOM 1142 C C . LEU A 1 143 ? 0.204 -2.534 3.808 1.00 97.38 143 LEU A C 1
ATOM 1144 O O . LEU A 1 143 ? 0.558 -1.381 3.548 1.00 97.38 143 LEU A O 1
ATOM 1148 N N . LEU A 1 144 ? -0.897 -3.069 3.290 1.00 98.12 144 LEU A N 1
ATOM 1149 C CA . LEU A 1 144 ? -1.725 -2.416 2.281 1.00 98.12 144 LEU A CA 1
ATOM 1150 C C . LEU A 1 144 ? -3.140 -2.200 2.800 1.00 98.12 144 LEU A C 1
ATOM 1152 O O . LEU A 1 144 ? -3.736 -3.082 3.413 1.00 98.12 144 LEU A O 1
ATOM 1156 N N . ARG A 1 145 ? -3.696 -1.017 2.539 1.00 97.81 145 ARG A N 1
ATOM 1157 C CA . ARG A 1 145 ? -5.071 -0.670 2.908 1.00 97.81 145 ARG A CA 1
ATOM 1158 C C . ARG A 1 145 ? -5.909 -0.372 1.672 1.00 97.81 145 ARG A C 1
ATOM 1160 O O . ARG A 1 145 ? -5.542 0.486 0.873 1.00 97.81 145 ARG A O 1
ATOM 1167 N N . VAL A 1 146 ? -7.033 -1.065 1.520 1.00 97.44 146 VAL A N 1
ATOM 1168 C CA . VAL A 1 146 ? -7.870 -1.022 0.306 1.00 97.44 146 VAL A CA 1
ATOM 1169 C C . VAL A 1 146 ? -9.364 -0.953 0.651 1.00 97.44 146 VAL A C 1
ATOM 1171 O O . VAL A 1 146 ? -9.754 -1.347 1.752 1.00 97.44 146 VAL A O 1
ATOM 1174 N N . PRO A 1 147 ? -10.232 -0.448 -0.241 1.00 96.19 147 PRO A N 1
ATOM 1175 C CA . PRO A 1 147 ? -11.676 -0.551 -0.048 1.00 96.19 147 PRO A CA 1
ATOM 1176 C C . PRO A 1 147 ? -12.125 -2.018 -0.006 1.00 96.19 147 PRO A C 1
ATOM 1178 O O . PRO A 1 147 ? -11.632 -2.835 -0.778 1.00 96.19 147 PRO A O 1
ATOM 1181 N N . LEU A 1 148 ? -13.131 -2.347 0.810 1.00 96.00 148 LEU A N 1
ATOM 1182 C CA . LEU A 1 148 ? -13.727 -3.691 0.833 1.00 96.00 148 LEU A CA 1
ATOM 1183 C C . LEU A 1 148 ? -14.216 -4.150 -0.556 1.00 96.00 148 LEU A C 1
ATOM 1185 O O . LEU A 1 148 ? -14.148 -5.335 -0.872 1.00 96.00 148 LEU A O 1
ATOM 1189 N N . ALA A 1 149 ? -14.657 -3.218 -1.406 1.00 94.56 149 ALA A N 1
ATOM 1190 C CA . ALA A 1 149 ? -15.103 -3.507 -2.770 1.00 94.56 149 ALA A CA 1
ATOM 1191 C C . ALA A 1 149 ? -14.042 -4.231 -3.627 1.00 94.56 149 ALA A C 1
ATOM 1193 O O . ALA A 1 149 ? -14.399 -4.994 -4.525 1.00 94.56 149 ALA A O 1
ATOM 1194 N N . ASP A 1 150 ? -12.751 -4.057 -3.326 1.00 96.31 150 ASP A N 1
ATOM 119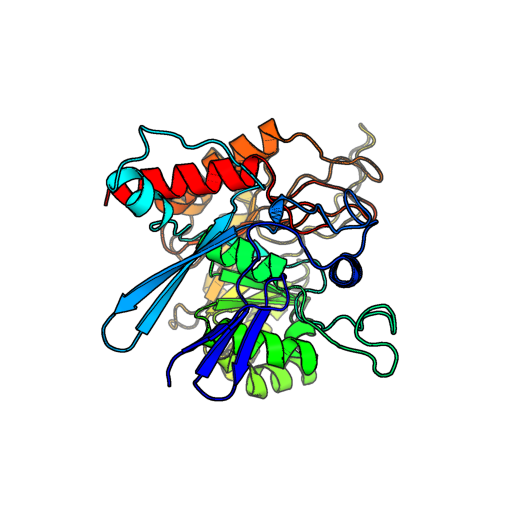5 C CA . ASP A 1 150 ? -11.672 -4.785 -4.000 1.00 96.31 150 ASP A CA 1
ATOM 1196 C C . ASP A 1 150 ? -11.727 -6.291 -3.700 1.00 96.31 150 ASP A C 1
ATOM 1198 O O . ASP A 1 150 ? -11.426 -7.105 -4.572 1.00 96.31 150 ASP A O 1
ATOM 1202 N N . LEU A 1 151 ? -12.188 -6.680 -2.505 1.00 95.75 151 LEU A N 1
ATOM 1203 C CA . LEU A 1 151 ? -12.431 -8.080 -2.149 1.00 95.75 151 LEU A CA 1
ATOM 1204 C C . LEU A 1 151 ? -13.669 -8.647 -2.868 1.00 95.75 151 LEU A C 1
ATOM 1206 O O . LEU A 1 151 ? -13.737 -9.839 -3.150 1.00 95.75 151 LEU A O 1
ATOM 1210 N N . ALA A 1 152 ? -14.659 -7.830 -3.221 1.00 91.19 152 ALA A N 1
ATOM 1211 C CA . ALA A 1 152 ? -15.819 -8.319 -3.970 1.00 91.19 152 ALA A CA 1
ATOM 1212 C C . ALA A 1 152 ? -15.468 -8.635 -5.441 1.00 91.19 152 ALA A C 1
ATOM 1214 O O . ALA A 1 152 ? -16.018 -9.562 -6.041 1.00 91.19 152 ALA A O 1
ATOM 1215 N N . ASN A 1 153 ? -14.497 -7.926 -6.023 1.00 95.12 153 ASN A N 1
ATOM 1216 C CA . ASN A 1 153 ? -14.092 -8.107 -7.416 1.00 95.12 153 ASN A CA 1
ATOM 1217 C C . ASN A 1 153 ? -13.157 -9.320 -7.607 1.00 95.12 153 ASN A C 1
ATOM 1219 O O . ASN A 1 153 ? -12.087 -9.393 -7.009 1.00 95.12 153 ASN A O 1
ATOM 1223 N N . ALA A 1 154 ? -13.529 -10.263 -8.479 1.00 94.44 154 ALA A N 1
ATOM 1224 C CA . ALA A 1 154 ? -12.790 -11.518 -8.658 1.00 94.44 154 ALA A CA 1
ATOM 1225 C C . ALA A 1 154 ? -11.362 -11.349 -9.214 1.00 94.44 154 ALA A C 1
ATOM 1227 O O . ALA A 1 154 ? -10.454 -12.048 -8.758 1.00 94.44 154 ALA A O 1
ATOM 1228 N N . ASP A 1 155 ? -11.145 -10.430 -10.160 1.00 93.00 155 ASP A N 1
ATOM 1229 C CA . ASP A 1 155 ? -9.811 -10.175 -10.717 1.00 93.00 155 ASP A CA 1
ATOM 1230 C C . ASP A 1 155 ? -8.900 -9.522 -9.676 1.00 93.00 155 ASP A C 1
ATOM 1232 O O . ASP A 1 155 ? -7.769 -9.964 -9.465 1.00 93.00 155 ASP A O 1
ATOM 1236 N N . VAL A 1 156 ? -9.420 -8.520 -8.960 1.00 96.44 156 VAL A N 1
ATOM 1237 C CA . VAL A 1 156 ? -8.667 -7.837 -7.901 1.00 96.44 156 VAL A CA 1
ATOM 1238 C C . VAL A 1 156 ? -8.374 -8.794 -6.747 1.00 96.44 156 VAL A C 1
ATOM 1240 O O . VAL A 1 156 ? -7.245 -8.820 -6.265 1.00 96.44 156 VAL A O 1
ATOM 1243 N N . ARG A 1 157 ? -9.320 -9.661 -6.356 1.00 96.50 157 ARG A N 1
ATOM 1244 C CA . ARG A 1 157 ? -9.071 -10.728 -5.371 1.00 96.50 157 ARG A CA 1
ATOM 1245 C C . ARG A 1 157 ? -7.964 -11.678 -5.781 1.00 96.50 157 ARG A C 1
ATOM 1247 O O . ARG A 1 157 ? -7.181 -12.087 -4.927 1.00 96.50 157 ARG A O 1
ATOM 1254 N N . ARG A 1 158 ? -7.910 -12.071 -7.056 1.00 95.25 158 ARG A N 1
ATOM 1255 C CA . ARG A 1 158 ? -6.833 -12.936 -7.548 1.00 95.25 158 ARG A CA 1
ATOM 1256 C C . ARG A 1 158 ? -5.490 -12.242 -7.349 1.00 95.25 158 ARG A C 1
ATOM 1258 O O . ARG A 1 158 ? -4.589 -12.837 -6.767 1.00 95.25 158 ARG A O 1
ATOM 1265 N N . ARG A 1 159 ? -5.395 -10.962 -7.721 1.00 96.56 159 ARG A N 1
ATOM 1266 C CA . ARG A 1 159 ? -4.175 -10.177 -7.508 1.00 96.56 159 ARG A CA 1
ATOM 1267 C C . ARG A 1 159 ? -3.846 -9.975 -6.026 1.00 96.56 159 ARG A C 1
ATOM 1269 O O . ARG A 1 159 ? -2.682 -10.034 -5.646 1.00 96.56 159 ARG A O 1
ATOM 1276 N N . LEU A 1 160 ? -4.856 -9.800 -5.178 1.00 97.25 160 LEU A N 1
ATOM 1277 C CA . LEU A 1 160 ? -4.707 -9.749 -3.724 1.00 97.25 160 LEU A CA 1
ATOM 1278 C C . LEU A 1 160 ? -4.120 -11.059 -3.186 1.00 97.25 160 LEU A C 1
ATOM 1280 O O . LEU A 1 160 ? -3.158 -11.023 -2.425 1.00 97.25 160 LEU A O 1
ATOM 1284 N N . SER A 1 161 ? -4.621 -12.212 -3.636 1.00 96.69 161 SER A N 1
ATOM 1285 C CA . SER A 1 161 ? -4.049 -13.514 -3.277 1.00 96.69 161 SER A CA 1
ATOM 1286 C C . SER A 1 161 ? -2.589 -13.654 -3.718 1.00 96.69 161 SER A C 1
ATOM 1288 O O . SER A 1 161 ? -1.812 -14.273 -2.990 1.00 96.69 161 SER A O 1
ATOM 1290 N N . ASP A 1 162 ? -2.202 -13.109 -4.875 1.00 96.31 162 ASP A N 1
ATOM 1291 C CA . ASP A 1 162 ? -0.797 -13.098 -5.303 1.00 96.31 162 ASP A CA 1
ATOM 1292 C C . ASP A 1 162 ? 0.057 -12.284 -4.325 1.00 96.31 162 ASP A C 1
ATOM 1294 O O . ASP A 1 162 ? 1.090 -12.760 -3.864 1.00 96.31 162 ASP A O 1
ATOM 1298 N N . PHE A 1 163 ? -0.398 -11.085 -3.950 1.00 97.12 163 PHE A N 1
ATOM 1299 C CA . PHE A 1 163 ? 0.284 -10.233 -2.975 1.00 97.12 163 PHE A CA 1
ATOM 1300 C C . PHE A 1 163 ? 0.408 -10.918 -1.605 1.00 97.12 163 PHE A C 1
ATOM 1302 O O . PHE A 1 163 ? 1.487 -10.910 -1.017 1.00 97.12 163 PHE A O 1
ATOM 1309 N N . VAL A 1 164 ? -0.633 -11.602 -1.121 1.00 97.00 164 VAL A N 1
ATOM 1310 C CA . VAL A 1 164 ? -0.556 -12.386 0.128 1.00 97.00 164 VAL A CA 1
ATOM 1311 C C . VAL A 1 164 ? 0.522 -13.473 0.033 1.00 97.00 164 VAL A C 1
ATOM 1313 O O . VAL A 1 164 ? 1.338 -13.621 0.940 1.00 97.00 164 VAL A O 1
ATOM 1316 N N . ARG A 1 165 ? 0.619 -14.184 -1.100 1.00 94.94 165 ARG A N 1
ATOM 1317 C CA . ARG A 1 165 ? 1.686 -15.180 -1.348 1.00 94.94 165 ARG A CA 1
ATOM 1318 C C . ARG A 1 165 ? 3.082 -14.560 -1.481 1.00 94.94 165 ARG A C 1
ATOM 1320 O O . ARG A 1 165 ? 4.088 -15.253 -1.307 1.00 94.94 165 ARG A O 1
ATOM 1327 N N . LEU A 1 166 ? 3.155 -13.269 -1.791 1.00 94.06 166 LEU A N 1
ATOM 1328 C CA . LEU A 1 166 ? 4.382 -12.472 -1.789 1.00 94.06 166 LEU A CA 1
ATOM 1329 C C . LEU A 1 166 ? 4.715 -11.888 -0.402 1.00 94.06 166 LEU A C 1
ATOM 1331 O O . LEU A 1 166 ? 5.778 -11.292 -0.259 1.00 94.06 166 LEU A O 1
ATOM 1335 N N . GLY A 1 167 ? 3.872 -12.105 0.615 1.00 93.75 167 GLY A N 1
ATOM 1336 C CA . GLY A 1 167 ? 4.109 -11.673 1.997 1.00 93.75 167 GLY A CA 1
ATOM 1337 C C . GLY A 1 167 ? 3.481 -10.327 2.368 1.00 93.75 167 GLY A C 1
ATOM 1338 O O . GLY A 1 167 ? 3.892 -9.720 3.354 1.00 93.75 167 GLY A O 1
ATOM 1339 N N . PHE A 1 168 ? 2.513 -9.844 1.587 1.00 96.56 168 PHE A N 1
ATOM 1340 C CA . PHE A 1 168 ? 1.780 -8.618 1.895 1.00 96.56 168 PHE A CA 1
ATOM 1341 C C . PHE A 1 168 ? 0.570 -8.888 2.794 1.00 96.56 168 PHE A C 1
ATOM 1343 O O . PHE A 1 168 ? -0.163 -9.857 2.594 1.00 96.56 168 PHE A O 1
ATOM 1350 N N . GLY A 1 169 ? 0.339 -7.978 3.735 1.00 97.50 169 GLY A N 1
ATOM 1351 C CA . GLY A 1 169 ? -0.823 -7.939 4.612 1.00 97.50 169 GLY A CA 1
ATOM 1352 C C . GLY A 1 169 ? -1.858 -6.929 4.125 1.00 97.50 169 GLY A C 1
ATOM 1353 O O . GLY A 1 169 ? -1.504 -5.830 3.691 1.00 97.50 169 GLY A O 1
ATOM 1354 N N . PHE A 1 170 ? -3.143 -7.281 4.213 1.00 98.31 170 PHE A N 1
ATOM 1355 C CA . PHE A 1 170 ? -4.240 -6.410 3.784 1.00 98.31 170 PHE A CA 1
ATOM 1356 C C . PHE A 1 170 ? -5.151 -5.988 4.937 1.00 98.31 170 PHE A C 1
ATOM 1358 O O . PHE A 1 170 ? -5.658 -6.812 5.699 1.00 98.31 170 PHE A O 1
ATOM 1365 N N . THR A 1 171 ? -5.425 -4.686 4.982 1.00 98.25 171 THR A N 1
ATOM 1366 C CA . THR A 1 171 ? -6.505 -4.067 5.746 1.00 98.25 171 THR A CA 1
ATOM 1367 C C . THR A 1 171 ? -7.586 -3.596 4.780 1.00 98.25 171 THR A C 1
ATOM 1369 O O . THR A 1 171 ? -7.335 -2.718 3.953 1.00 98.25 171 THR A O 1
ATOM 1372 N N . VAL A 1 172 ? -8.804 -4.122 4.885 1.00 97.62 172 VAL A N 1
ATOM 1373 C CA . VAL A 1 172 ? -9.949 -3.572 4.137 1.00 97.62 172 VAL A CA 1
ATOM 1374 C C . VAL A 1 172 ? -10.702 -2.551 4.971 1.00 97.62 172 VAL A C 1
ATOM 1376 O O . VAL A 1 172 ? -10.696 -2.637 6.195 1.00 97.62 172 VAL A O 1
ATOM 1379 N N . TYR A 1 173 ? -11.379 -1.603 4.331 1.00 96.31 173 TYR A N 1
ATOM 1380 C CA . TYR A 1 173 ? -12.308 -0.706 5.017 1.00 96.31 173 TYR A CA 1
ATOM 1381 C C . TYR A 1 173 ? -13.678 -0.661 4.339 1.00 96.31 173 TYR A C 1
ATOM 1383 O O . TYR A 1 173 ? -13.774 -0.697 3.108 1.00 96.31 173 TYR A O 1
ATOM 1391 N N . SER A 1 174 ? -14.733 -0.551 5.144 1.00 94.56 174 SER A N 1
ATOM 1392 C CA . SER A 1 174 ? -16.121 -0.403 4.696 1.00 94.56 174 SER A CA 1
ATOM 1393 C C . SER A 1 174 ? -16.845 0.687 5.483 1.00 94.56 174 SER A C 1
ATOM 1395 O O . SER A 1 174 ? -16.445 1.037 6.593 1.00 94.56 174 SER A O 1
ATOM 1397 N N . LEU A 1 175 ? -17.897 1.239 4.881 1.00 91.31 175 LEU A N 1
ATOM 1398 C CA . LEU A 1 175 ? -18.762 2.241 5.494 1.00 91.31 175 LEU A CA 1
ATOM 1399 C C . LEU A 1 175 ? -20.021 1.567 6.045 1.00 91.31 175 LEU A C 1
ATOM 1401 O O . LEU A 1 175 ? -20.600 0.722 5.370 1.00 91.31 175 LEU A O 1
ATOM 1405 N N . ASP A 1 176 ? -20.452 2.023 7.216 1.00 87.25 176 ASP A N 1
ATOM 1406 C CA . ASP A 1 176 ? -21.640 1.573 7.937 1.00 87.25 176 ASP A CA 1
ATOM 1407 C C . ASP A 1 176 ? -21.585 0.094 8.375 1.00 87.25 176 ASP A C 1
ATOM 1409 O O . ASP A 1 176 ? -20.553 -0.582 8.320 1.00 87.25 176 ASP A O 1
ATOM 1413 N N . SER A 1 177 ? -22.712 -0.368 8.905 1.00 88.38 177 SER A N 1
ATOM 1414 C CA . SER A 1 177 ? -22.969 -1.723 9.368 1.00 88.38 177 SER A CA 1
ATOM 1415 C C . SER A 1 177 ? -22.898 -2.693 8.179 1.00 88.38 177 SER A C 1
ATOM 1417 O O . SER A 1 177 ? -23.515 -2.419 7.148 1.00 88.38 177 SER A O 1
ATOM 1419 N N . PRO A 1 178 ? -22.164 -3.814 8.286 1.00 92.44 178 PRO A N 1
ATOM 1420 C CA . PRO A 1 178 ? -22.024 -4.753 7.180 1.00 92.44 178 PRO A CA 1
ATOM 1421 C C . PRO A 1 178 ? -23.357 -5.442 6.869 1.00 92.44 178 PRO A C 1
ATOM 1423 O O . PRO A 1 178 ? -23.991 -6.002 7.763 1.00 92.44 178 PRO A O 1
ATOM 1426 N N . ASP A 1 179 ? -23.756 -5.422 5.599 1.00 93.50 179 ASP A N 1
ATOM 1427 C CA . ASP A 1 179 ? -24.912 -6.172 5.110 1.00 93.50 179 ASP A CA 1
ATOM 1428 C C . ASP A 1 179 ? -24.577 -7.660 4.875 1.00 93.50 179 ASP A C 1
ATOM 1430 O O . ASP A 1 179 ? -23.432 -8.104 5.004 1.00 93.50 179 ASP A O 1
ATOM 1434 N N . GLU A 1 180 ? -25.586 -8.454 4.515 1.00 95.56 180 GLU A N 1
ATOM 1435 C CA . GLU A 1 180 ? -25.431 -9.890 4.256 1.00 95.56 180 GLU A CA 1
ATOM 1436 C C . GLU A 1 180 ? -24.410 -10.190 3.143 1.00 95.56 180 GLU A C 1
ATOM 1438 O O . GLU A 1 180 ? -23.653 -11.162 3.235 1.00 95.56 180 GLU A O 1
ATOM 1443 N N . HIS A 1 181 ? -24.331 -9.340 2.116 1.00 95.38 181 HIS A N 1
ATOM 1444 C CA . HIS A 1 181 ? -23.387 -9.511 1.015 1.00 95.38 181 HIS A CA 1
ATOM 1445 C C . HIS A 1 181 ? -21.940 -9.303 1.480 1.00 95.38 181 HIS A C 1
ATOM 1447 O O . HIS A 1 181 ? -21.053 -10.104 1.159 1.00 95.38 181 HIS A O 1
ATOM 1453 N N . VAL A 1 182 ? -21.700 -8.266 2.283 1.00 96.06 182 VAL A N 1
ATOM 1454 C CA . VAL A 1 182 ? -20.409 -7.993 2.918 1.00 96.06 182 VAL A CA 1
ATOM 1455 C C . VAL A 1 182 ? -20.008 -9.143 3.837 1.00 96.06 182 VAL A C 1
ATOM 1457 O O . VAL A 1 182 ? -18.886 -9.643 3.732 1.00 96.06 182 VAL A O 1
ATOM 1460 N N . LEU A 1 183 ? -20.917 -9.601 4.700 1.00 97.06 183 LEU A N 1
ATOM 1461 C CA . LEU A 1 183 ? -20.651 -10.698 5.632 1.00 97.06 183 LEU A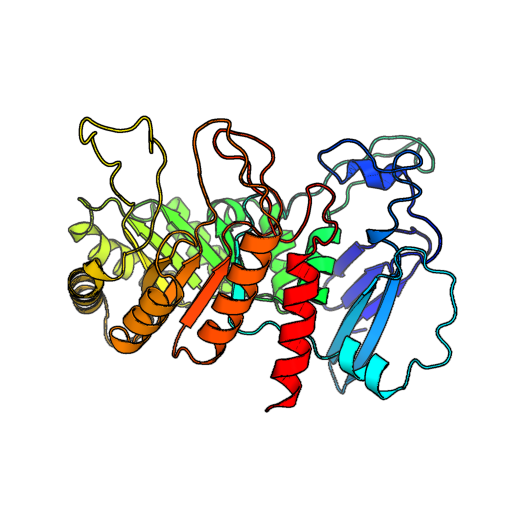 CA 1
ATOM 1462 C C . LEU A 1 183 ? -20.327 -12.000 4.898 1.00 97.06 183 LEU A C 1
ATOM 1464 O O . LEU A 1 183 ? -19.358 -12.670 5.252 1.00 97.06 183 LEU A O 1
ATOM 1468 N N . THR A 1 184 ? -21.065 -12.316 3.833 1.00 97.19 184 THR A N 1
ATOM 1469 C CA . THR A 1 184 ? -20.807 -13.487 2.981 1.00 97.19 184 THR A CA 1
ATOM 1470 C C . THR A 1 184 ? -19.445 -13.387 2.294 1.00 97.19 184 THR A C 1
ATOM 1472 O O . THR A 1 184 ? -18.677 -14.350 2.279 1.00 97.19 184 THR A O 1
ATOM 1475 N N . THR A 1 185 ? -19.097 -12.206 1.775 1.00 97.50 185 THR A N 1
ATOM 1476 C CA . THR A 1 185 ? -17.801 -11.961 1.123 1.00 97.50 185 THR A CA 1
ATOM 1477 C C . THR A 1 185 ? -16.640 -12.119 2.109 1.00 97.50 185 THR A C 1
ATOM 1479 O O . THR A 1 185 ? -15.638 -12.762 1.793 1.00 97.50 185 THR A O 1
ATOM 1482 N N . ILE A 1 186 ? -16.777 -11.588 3.327 1.00 97.88 186 ILE A N 1
ATOM 1483 C CA . ILE A 1 186 ? -15.779 -11.730 4.393 1.00 97.88 186 ILE A CA 1
ATOM 1484 C C . ILE A 1 186 ? -15.685 -13.176 4.887 1.00 97.88 186 ILE A C 1
ATOM 1486 O O . ILE A 1 186 ? -14.578 -13.671 5.077 1.00 97.88 186 ILE A O 1
ATOM 1490 N N . ALA A 1 187 ? -16.802 -13.885 5.047 1.00 97.69 187 ALA A N 1
ATOM 1491 C CA . ALA A 1 187 ? -16.779 -15.297 5.423 1.00 97.69 187 ALA A CA 1
ATOM 1492 C C . ALA A 1 187 ? -16.047 -16.149 4.370 1.00 97.69 187 ALA A C 1
ATOM 1494 O O . ALA A 1 187 ? -15.254 -17.022 4.718 1.00 97.69 187 ALA A O 1
ATOM 1495 N N . ALA A 1 188 ? -16.261 -15.862 3.082 1.00 97.69 188 ALA A N 1
ATOM 1496 C CA . ALA A 1 188 ? -15.654 -16.606 1.981 1.00 97.69 188 ALA A CA 1
ATOM 1497 C C . ALA A 1 188 ? -14.173 -16.261 1.737 1.00 97.69 188 ALA A C 1
ATOM 1499 O O . ALA A 1 188 ? -13.393 -17.123 1.325 1.00 97.69 188 ALA A O 1
ATOM 1500 N N . HIS A 1 189 ? -13.776 -14.999 1.925 1.00 98.19 189 HIS A N 1
ATOM 1501 C CA . HIS A 1 189 ? -12.475 -14.493 1.462 1.00 98.19 189 HIS A CA 1
ATOM 1502 C C . HIS A 1 189 ? -11.662 -13.750 2.527 1.00 98.19 189 HIS A C 1
ATOM 1504 O O . HIS A 1 189 ? -10.538 -13.329 2.258 1.00 98.19 189 HIS A O 1
ATOM 1510 N N . GLY A 1 190 ? -12.177 -13.626 3.749 1.00 97.12 190 GLY A N 1
ATOM 1511 C CA . GLY A 1 190 ? -11.529 -12.915 4.850 1.00 97.12 190 GLY A CA 1
ATOM 1512 C C . GLY A 1 190 ? -10.199 -13.523 5.292 1.00 97.12 190 GLY A C 1
ATOM 1513 O O . GLY A 1 190 ? -9.389 -12.819 5.875 1.00 97.12 190 GLY A O 1
ATOM 1514 N N . ALA A 1 191 ? -9.915 -14.786 4.959 1.00 97.38 191 ALA A N 1
ATOM 1515 C CA . ALA A 1 191 ? -8.608 -15.405 5.207 1.00 97.38 191 ALA A CA 1
ATOM 1516 C C . ALA A 1 191 ? -7.446 -14.715 4.461 1.00 97.38 191 ALA A C 1
ATOM 1518 O O . ALA A 1 191 ? -6.289 -14.916 4.813 1.00 97.38 191 ALA A O 1
ATOM 1519 N N . LEU A 1 192 ? -7.744 -13.906 3.438 1.00 97.75 192 LEU A N 1
ATOM 1520 C CA . LEU A 1 192 ? -6.755 -13.099 2.722 1.00 97.75 192 LEU A CA 1
ATOM 1521 C C . LEU A 1 192 ? -6.426 -11.771 3.426 1.00 97.75 192 LEU A C 1
ATOM 1523 O O . LEU A 1 192 ? -5.588 -11.012 2.943 1.00 97.75 192 LEU A O 1
ATOM 1527 N N . LEU A 1 193 ? -7.119 -11.453 4.519 1.00 98.25 193 LEU A N 1
ATOM 1528 C CA . LEU A 1 193 ? -7.043 -10.166 5.195 1.00 98.25 193 LEU A CA 1
ATOM 1529 C C . LEU A 1 193 ? -6.469 -10.323 6.598 1.00 98.25 193 LEU A C 1
ATOM 1531 O O . LEU A 1 193 ? -6.824 -11.240 7.336 1.00 98.25 193 LEU A O 1
ATOM 1535 N N . GLU A 1 194 ? -5.649 -9.361 7.001 1.00 96.94 194 GLU A N 1
ATOM 1536 C CA . GLU A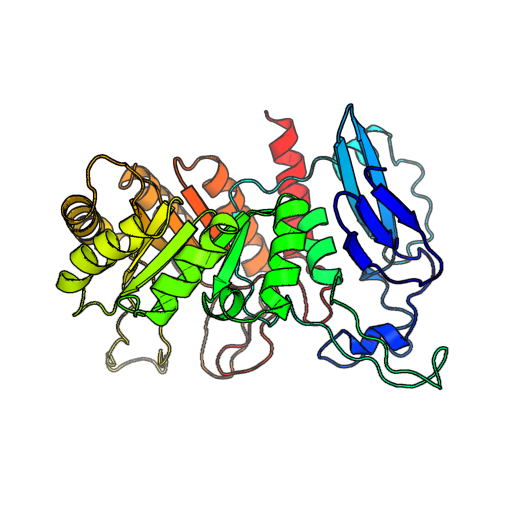 1 194 ? -5.193 -9.244 8.385 1.00 96.94 194 GLU A CA 1
ATOM 1537 C C . GLU A 1 194 ? -6.204 -8.465 9.224 1.00 96.94 194 GLU A C 1
ATOM 1539 O O . GLU A 1 194 ? -6.501 -8.828 10.367 1.00 96.94 194 GLU A O 1
ATOM 1544 N N . ASN A 1 195 ? -6.749 -7.390 8.643 1.00 97.56 195 ASN A N 1
ATOM 1545 C CA . ASN A 1 195 ? -7.586 -6.446 9.365 1.00 97.56 195 ASN A CA 1
ATOM 1546 C C . ASN A 1 195 ? -8.804 -5.993 8.549 1.00 97.56 195 ASN A C 1
ATOM 1548 O O . ASN A 1 195 ? -8.771 -5.928 7.317 1.00 97.56 195 ASN A O 1
ATOM 1552 N N . TRP A 1 196 ? -9.861 -5.597 9.255 1.00 97.62 196 TRP A N 1
ATOM 1553 C CA . TRP A 1 196 ? -11.043 -4.967 8.673 1.00 97.62 196 TRP A CA 1
ATOM 1554 C C . TRP A 1 196 ? -11.464 -3.747 9.497 1.00 97.62 196 TRP A C 1
ATOM 1556 O O . TRP A 1 196 ? -11.757 -3.836 10.685 1.00 97.62 196 TRP A O 1
ATOM 1566 N N . GLU A 1 197 ? -11.467 -2.583 8.860 1.00 96.69 197 GLU A N 1
ATOM 1567 C CA . GLU A 1 197 ? -11.917 -1.322 9.428 1.00 96.69 197 GLU A CA 1
ATOM 1568 C C . GLU A 1 197 ? -13.393 -1.044 9.100 1.00 96.69 197 GLU A C 1
ATOM 1570 O O . GLU A 1 197 ? -13.782 -0.941 7.934 1.00 96.69 197 GLU A O 1
ATOM 1575 N N . LEU A 1 198 ? -14.196 -0.860 10.144 1.00 94.75 198 LEU A N 1
ATOM 1576 C CA . LEU A 1 198 ? -15.595 -0.461 10.087 1.00 94.75 198 LEU A CA 1
ATOM 1577 C C . LEU A 1 198 ? -15.713 1.040 10.378 1.00 94.75 198 LEU A C 1
ATOM 1579 O O . LEU A 1 198 ? -15.431 1.503 11.489 1.00 94.75 198 LEU A O 1
ATOM 1583 N N . ILE A 1 199 ? -16.127 1.801 9.367 1.00 93.81 199 ILE A N 1
ATOM 1584 C CA . ILE A 1 199 ? -16.278 3.253 9.441 1.00 93.81 199 ILE A CA 1
ATOM 1585 C C . ILE A 1 199 ? -17.758 3.579 9.648 1.00 93.81 199 ILE A C 1
ATOM 1587 O O . ILE A 1 199 ? -18.569 3.338 8.761 1.00 93.81 199 ILE A O 1
ATOM 1591 N N . PHE A 1 200 ? -18.126 4.178 10.777 1.00 89.00 200 PHE A N 1
ATOM 1592 C CA . PHE A 1 200 ? -19.524 4.474 11.104 1.00 89.00 200 PHE A CA 1
ATOM 1593 C C . PHE A 1 200 ? -19.834 5.969 11.038 1.00 89.00 200 PHE A C 1
ATOM 1595 O O . PHE A 1 200 ? -19.053 6.781 11.539 1.00 89.00 200 PHE A O 1
ATOM 1602 N N . PRO A 1 201 ? -21.002 6.377 10.517 1.00 84.06 201 PRO A N 1
ATOM 1603 C CA . PRO A 1 201 ? -21.534 7.704 10.796 1.00 84.06 201 PRO A CA 1
ATOM 1604 C C . PRO A 1 201 ? -21.648 7.931 12.310 1.00 84.06 201 PRO A C 1
ATOM 1606 O O . PRO A 1 201 ? -22.037 7.030 13.053 1.00 84.06 201 PRO A O 1
ATOM 1609 N N . GLU A 1 202 ? -21.332 9.135 12.790 1.00 72.12 202 GLU A N 1
ATOM 1610 C CA . GLU A 1 202 ? -21.252 9.410 14.234 1.00 72.12 202 GLU A CA 1
ATOM 1611 C C . GLU A 1 202 ? -22.569 9.137 14.989 1.00 72.12 202 GLU A C 1
ATOM 1613 O O . GLU A 1 202 ? -22.545 8.696 16.139 1.00 72.12 202 GLU A O 1
ATOM 1618 N N . HIS A 1 203 ? -23.716 9.332 14.332 1.00 72.31 203 HIS A N 1
ATOM 1619 C CA . HIS A 1 203 ? -25.044 9.059 14.890 1.00 72.31 203 HIS A CA 1
ATOM 1620 C C . HIS A 1 203 ? -25.379 7.558 14.986 1.00 72.31 203 HIS A C 1
ATOM 1622 O O . HIS A 1 203 ? -26.260 7.177 15.751 1.00 72.31 203 HIS A O 1
ATOM 1628 N N . SER A 1 204 ? -24.652 6.698 14.268 1.00 74.00 204 SER A N 1
ATOM 1629 C CA . SER A 1 204 ? -24.864 5.243 14.234 1.00 74.00 204 SER A CA 1
ATOM 1630 C C . SER A 1 204 ? -23.984 4.485 15.232 1.00 74.00 204 SER A C 1
ATOM 1632 O O . SER A 1 204 ? -23.923 3.260 15.207 1.00 74.00 204 SER A O 1
ATOM 1634 N N . ILE A 1 205 ? -23.312 5.184 16.152 1.00 65.75 205 ILE A N 1
ATOM 1635 C CA . ILE A 1 205 ? -22.343 4.584 17.081 1.00 65.75 205 ILE A CA 1
ATOM 1636 C C . ILE A 1 205 ? -22.959 3.543 18.032 1.00 65.75 205 ILE A C 1
ATOM 1638 O O . ILE A 1 205 ? -22.273 2.619 18.456 1.00 65.75 205 ILE A O 1
ATOM 1642 N N . LEU A 1 206 ? -24.263 3.641 18.321 1.00 66.31 206 LEU A N 1
ATOM 1643 C CA . LEU A 1 206 ? -24.998 2.625 19.088 1.00 66.31 206 LEU A CA 1
ATOM 1644 C C . LEU A 1 206 ? -25.145 1.306 18.307 1.00 66.31 206 LEU A C 1
ATOM 1646 O O . LEU A 1 206 ? -25.104 0.237 18.909 1.00 66.31 206 LEU A O 1
ATOM 1650 N N . ARG A 1 207 ? -25.237 1.371 16.970 1.00 76.81 207 ARG A N 1
ATOM 1651 C CA . ARG A 1 207 ? -25.230 0.194 16.081 1.00 76.81 207 ARG A CA 1
ATOM 1652 C C . ARG A 1 207 ? -23.828 -0.365 15.853 1.00 76.81 207 ARG A C 1
ATOM 1654 O O . ARG A 1 207 ? -23.693 -1.518 15.450 1.00 76.81 207 ARG A O 1
ATOM 1661 N N . ALA A 1 208 ? -22.783 0.417 16.137 1.00 78.50 208 ALA A N 1
ATOM 1662 C CA . ALA A 1 208 ? -21.405 -0.028 15.965 1.00 78.50 208 ALA A CA 1
ATOM 1663 C C . ALA A 1 208 ? -21.093 -1.253 16.837 1.00 78.50 208 ALA A C 1
ATOM 1665 O O . ALA A 1 208 ? -20.419 -2.164 16.373 1.00 78.50 208 ALA A O 1
ATOM 1666 N N . ALA A 1 209 ? -21.629 -1.328 18.061 1.00 82.75 209 ALA A N 1
ATOM 1667 C CA . ALA A 1 209 ? -21.399 -2.475 18.941 1.00 82.75 209 ALA A CA 1
ATOM 1668 C C . ALA A 1 209 ? -21.977 -3.782 18.391 1.00 82.75 209 ALA A C 1
ATOM 1670 O O . ALA A 1 209 ? -21.305 -4.811 18.382 1.00 82.75 209 ALA A O 1
ATOM 1671 N N . GLU A 1 210 ? -23.208 -3.738 17.893 1.00 86.56 210 GLU A N 1
ATOM 1672 C CA . GLU A 1 210 ? -23.833 -4.885 17.242 1.00 86.56 210 GLU A CA 1
ATOM 1673 C C . GLU A 1 210 ? -23.105 -5.263 15.949 1.00 86.56 210 GLU A C 1
ATOM 1675 O O . GLU A 1 210 ? -22.758 -6.426 15.761 1.00 86.56 210 GLU A O 1
ATOM 1680 N N . SER A 1 211 ? -22.774 -4.272 15.121 1.00 89.44 211 SER A N 1
ATOM 1681 C CA . SER A 1 211 ? -22.036 -4.473 13.870 1.00 89.44 211 SER A CA 1
ATOM 1682 C C . SER A 1 211 ? -20.671 -5.119 14.092 1.00 89.44 211 SER A C 1
ATOM 1684 O O . SER A 1 211 ? -20.290 -6.018 13.347 1.00 89.44 211 SER A O 1
ATOM 1686 N N . VAL A 1 212 ? -19.942 -4.699 15.131 1.00 90.81 212 VAL A N 1
ATOM 1687 C CA . VAL A 1 212 ? -18.654 -5.297 15.509 1.00 90.81 212 VAL A CA 1
ATOM 1688 C C . VAL A 1 212 ? -18.841 -6.756 15.916 1.00 90.81 212 VAL A C 1
ATOM 1690 O O . VAL A 1 212 ? -18.112 -7.605 15.411 1.00 90.81 212 VAL A O 1
ATOM 1693 N N . ARG A 1 213 ? -19.847 -7.080 16.740 1.00 89.31 213 ARG A N 1
ATOM 1694 C CA . ARG A 1 213 ? -20.130 -8.474 17.129 1.00 89.31 213 ARG A CA 1
ATOM 1695 C C . ARG A 1 213 ? -20.460 -9.355 15.925 1.00 89.31 213 ARG A C 1
ATOM 1697 O O . ARG A 1 213 ? -19.923 -10.455 15.799 1.00 89.31 213 ARG A O 1
ATOM 1704 N N . ILE A 1 214 ? -21.302 -8.862 15.015 1.00 92.00 214 ILE A N 1
ATOM 1705 C CA . ILE A 1 214 ? -21.643 -9.577 13.779 1.00 92.00 214 ILE A CA 1
ATOM 1706 C C . ILE A 1 214 ? -20.381 -9.775 12.926 1.00 92.00 214 ILE A C 1
ATOM 1708 O O . ILE A 1 214 ? -20.103 -10.893 12.492 1.00 92.00 214 ILE A O 1
ATOM 1712 N N . ALA A 1 215 ? -19.555 -8.741 12.759 1.00 94.06 215 ALA A N 1
ATOM 1713 C CA . ALA A 1 215 ? -18.296 -8.837 12.025 1.00 94.06 215 ALA A CA 1
ATOM 1714 C C . ALA A 1 215 ? -17.311 -9.845 12.654 1.00 94.06 215 ALA A C 1
ATOM 1716 O O . ALA A 1 215 ? -16.692 -10.623 11.930 1.00 94.06 215 ALA A O 1
ATOM 1717 N N . GLN A 1 216 ? -17.193 -9.898 13.987 1.00 92.69 216 GLN A N 1
ATOM 1718 C CA . GLN A 1 216 ? -16.342 -10.871 14.694 1.00 92.69 216 GLN A CA 1
ATOM 1719 C C . GLN A 1 216 ? -16.793 -12.324 14.487 1.00 92.69 216 GLN A C 1
ATOM 1721 O O . GLN A 1 216 ? -15.962 -13.237 14.546 1.00 92.69 216 GLN A O 1
ATOM 1726 N N . SER A 1 217 ? -18.087 -12.554 14.232 1.00 92.75 217 SER A N 1
ATOM 1727 C CA . SER A 1 217 ? -18.611 -13.901 13.984 1.00 92.75 217 SER A CA 1
ATOM 1728 C C . SER A 1 217 ? -18.072 -14.500 12.677 1.00 92.75 217 SER A C 1
ATOM 1730 O O . SER A 1 217 ? -17.717 -15.682 12.646 1.00 92.75 217 SER A O 1
ATOM 1732 N N . VAL A 1 218 ? -17.905 -13.670 11.638 1.00 95.44 218 VAL A N 1
ATOM 1733 C CA . VAL A 1 218 ? -17.459 -14.089 10.297 1.00 95.44 218 VAL A CA 1
ATOM 1734 C C . VAL A 1 218 ? -15.972 -13.850 10.037 1.00 95.44 218 VAL A C 1
ATOM 1736 O O . VAL A 1 218 ? -15.366 -14.562 9.242 1.00 95.44 218 VAL A O 1
ATOM 1739 N N . PHE A 1 219 ? -15.355 -12.877 10.711 1.00 95.75 219 PHE A N 1
ATOM 1740 C CA . PHE A 1 219 ? -13.961 -12.502 10.489 1.00 95.75 219 PHE A CA 1
ATOM 1741 C C . PHE A 1 219 ? -13.067 -12.926 11.652 1.00 95.75 219 PHE A C 1
ATOM 1743 O O . PHE A 1 219 ? -13.397 -12.705 12.817 1.00 95.75 219 PHE A O 1
ATOM 1750 N N . LYS A 1 220 ? -11.901 -13.514 11.353 1.00 93.19 220 LYS A N 1
ATOM 1751 C CA . LYS A 1 220 ? -10.930 -13.974 12.367 1.00 93.19 220 LYS A CA 1
ATOM 1752 C C . LYS A 1 220 ? -9.752 -13.016 12.596 1.00 93.19 220 LYS A C 1
ATOM 1754 O O . LYS A 1 220 ? -9.086 -13.142 13.620 1.00 93.19 220 LYS A O 1
ATOM 1759 N N . GLY A 1 221 ? -9.537 -12.039 11.714 1.00 94.50 221 GLY A N 1
ATOM 1760 C CA . GLY A 1 221 ? -8.511 -11.005 11.888 1.00 94.50 221 GLY A CA 1
ATOM 1761 C C . GLY A 1 221 ? -8.905 -9.914 12.891 1.00 94.50 221 GLY A C 1
ATOM 1762 O O . GLY A 1 221 ? -9.862 -10.066 13.663 1.00 94.50 221 GLY A O 1
ATOM 1763 N N . LYS A 1 222 ? -8.160 -8.803 12.900 1.00 95.50 222 LYS A N 1
ATOM 1764 C CA . LYS A 1 222 ? -8.443 -7.668 13.796 1.00 95.50 222 LYS A CA 1
ATOM 1765 C C . LYS A 1 222 ? -9.456 -6.714 13.183 1.00 95.50 222 LYS A C 1
ATOM 1767 O O . LYS A 1 222 ? -9.389 -6.391 11.999 1.00 95.50 222 LYS A O 1
ATOM 1772 N N . LEU A 1 223 ? -10.368 -6.221 14.006 1.00 95.94 223 LEU A N 1
ATOM 1773 C CA . LEU A 1 223 ? -11.297 -5.173 13.616 1.00 95.94 223 LEU A CA 1
ATOM 1774 C C . LEU A 1 223 ? -10.779 -3.817 14.070 1.00 95.94 223 LEU A C 1
ATOM 1776 O O . LEU A 1 223 ? -10.227 -3.693 15.159 1.00 95.94 223 LEU A O 1
ATOM 1780 N N . PHE A 1 224 ? -11.002 -2.791 13.262 1.00 95.75 224 PHE A N 1
ATOM 1781 C CA . PHE A 1 224 ? -10.786 -1.404 13.652 1.00 95.75 224 PHE A CA 1
ATOM 1782 C C . PHE A 1 224 ? -12.082 -0.627 13.506 1.00 95.75 224 PHE A C 1
ATOM 1784 O O . PHE A 1 224 ? -12.848 -0.875 12.581 1.00 95.75 224 PHE A O 1
ATOM 1791 N N . ILE A 1 225 ? -12.327 0.318 14.407 1.00 93.62 225 ILE A N 1
ATOM 1792 C CA . ILE A 1 225 ? -13.510 1.179 14.348 1.00 93.62 225 ILE A CA 1
ATOM 1793 C C . ILE A 1 225 ? -13.101 2.642 14.215 1.00 93.62 225 ILE A C 1
ATOM 1795 O O . ILE A 1 225 ? -12.195 3.122 14.906 1.00 93.62 225 ILE A O 1
ATOM 1799 N N . SER A 1 226 ? -13.792 3.364 13.339 1.00 92.69 226 SER A N 1
ATOM 1800 C CA . SER A 1 226 ? -13.644 4.810 13.163 1.00 92.69 226 SER A CA 1
ATOM 1801 C C . SER A 1 226 ? -14.993 5.488 12.951 1.00 92.69 226 SER A C 1
ATOM 1803 O O . SER A 1 226 ? -15.904 4.897 12.376 1.00 92.69 226 SER A O 1
ATOM 1805 N N . PRO A 1 227 ? -15.130 6.760 13.356 1.00 91.56 227 PRO A N 1
ATOM 1806 C CA . PRO A 1 227 ? -16.237 7.591 12.933 1.00 91.56 227 PRO A CA 1
ATOM 1807 C C . PRO A 1 227 ? -15.944 8.209 11.560 1.00 91.56 227 PRO A C 1
ATOM 1809 O O . PRO A 1 227 ? -14.794 8.535 11.246 1.00 91.56 227 PRO A O 1
ATOM 1812 N N . VAL A 1 228 ? -16.990 8.469 10.781 1.00 89.94 228 VAL A N 1
ATOM 1813 C CA . VAL A 1 228 ? -16.966 9.506 9.746 1.00 89.94 228 VAL A CA 1
ATOM 1814 C C . VAL A 1 228 ? -16.854 10.858 10.446 1.00 89.94 228 VAL A C 1
ATOM 1816 O O . VAL A 1 228 ? -17.578 11.135 11.401 1.00 89.94 228 VAL A O 1
ATOM 1819 N N . VAL A 1 229 ? -15.945 11.704 9.974 1.00 83.25 229 VAL A N 1
ATOM 1820 C CA . VAL A 1 229 ? -15.807 13.083 10.439 1.00 83.25 229 VAL A CA 1
ATOM 1821 C C . VAL A 1 229 ? -16.994 13.883 9.906 1.00 83.25 229 VAL A C 1
ATOM 1823 O O . VAL A 1 229 ? -17.171 13.932 8.685 1.00 83.25 229 VAL A O 1
ATOM 1826 N N . PRO A 1 230 ? -17.799 14.516 10.777 1.00 69.38 230 PRO A N 1
ATOM 1827 C CA . PRO A 1 230 ? -18.882 15.378 10.333 1.00 69.38 230 PRO A CA 1
ATOM 1828 C C . PRO A 1 230 ? -18.347 16.504 9.452 1.00 69.38 230 PRO A C 1
ATOM 1830 O O . PRO A 1 230 ? -17.308 17.099 9.750 1.00 69.38 230 PRO A O 1
ATOM 1833 N N . LEU A 1 231 ? -19.084 16.832 8.394 1.00 64.44 231 LEU A N 1
ATOM 1834 C CA . LEU A 1 231 ? -18.837 18.055 7.640 1.00 64.44 231 LEU A CA 1
ATOM 1835 C C . LEU A 1 231 ? -19.080 19.235 8.592 1.00 64.44 231 LEU A C 1
ATOM 1837 O O . LEU A 1 231 ? -20.173 19.364 9.150 1.00 64.44 231 LEU A O 1
ATOM 1841 N N . LYS A 1 232 ? -18.063 20.070 8.828 1.00 56.75 232 LYS A N 1
ATOM 1842 C CA . LYS A 1 232 ? -18.256 21.304 9.599 1.00 56.75 232 LYS A CA 1
ATOM 1843 C C . LYS A 1 232 ? -19.216 22.201 8.812 1.00 56.75 232 LYS A C 1
ATOM 1845 O O . LYS A 1 232 ? -18.964 22.479 7.645 1.00 56.75 232 LYS A O 1
ATOM 1850 N N . LYS A 1 233 ? -20.310 22.636 9.445 1.00 42.69 233 LYS A N 1
ATOM 1851 C CA . LYS A 1 233 ? -21.091 23.782 8.958 1.00 42.69 233 LYS A CA 1
ATOM 1852 C C . LYS A 1 233 ? -20.289 25.053 9.237 1.00 42.69 233 LYS A C 1
ATOM 1854 O O . LYS A 1 233 ? -19.642 25.128 10.281 1.00 42.69 233 LYS A O 1
ATOM 1859 N N . ASP A 1 234 ? -20.316 25.988 8.294 1.00 42.81 234 ASP A N 1
ATOM 1860 C CA . ASP A 1 234 ? -19.533 27.223 8.288 1.00 42.81 234 ASP A CA 1
ATOM 1861 C C . ASP A 1 234 ? -19.442 27.908 9.657 1.00 42.81 234 ASP A C 1
ATOM 1863 O O . ASP A 1 234 ? -20.453 28.187 10.304 1.00 42.81 234 ASP A O 1
ATOM 1867 N N . VAL A 1 235 ? -18.217 28.253 10.058 1.00 39.28 235 VAL A N 1
ATOM 1868 C CA . VAL A 1 235 ? -18.008 29.465 10.850 1.00 39.28 235 VAL A CA 1
ATOM 1869 C C . VAL A 1 235 ? -17.728 30.540 9.815 1.00 39.28 235 VAL A C 1
ATOM 1871 O O . VAL A 1 235 ? -16.792 30.397 9.031 1.00 39.28 235 VAL A O 1
ATOM 1874 N N . ALA A 1 236 ? -18.591 31.549 9.771 1.00 40.25 236 ALA A N 1
ATOM 1875 C CA . ALA A 1 236 ? -18.529 32.682 8.862 1.00 40.25 236 ALA A CA 1
ATOM 1876 C C . ALA A 1 236 ? -17.225 33.471 9.057 1.00 40.25 236 ALA A C 1
ATOM 1878 O O . ALA A 1 236 ? -17.201 34.441 9.795 1.00 40.25 236 ALA A O 1
ATOM 1879 N N . ASP A 1 237 ? -16.131 32.980 8.479 1.00 40.75 237 ASP A N 1
ATOM 1880 C CA . ASP A 1 237 ? -14.948 33.725 8.059 1.00 40.75 237 ASP A CA 1
ATOM 1881 C C . ASP A 1 237 ? -13.894 32.733 7.549 1.00 40.75 237 ASP A C 1
ATOM 1883 O O . ASP A 1 237 ? -13.339 31.945 8.318 1.00 40.75 237 ASP A O 1
ATOM 1887 N N . LYS A 1 238 ? -13.565 32.860 6.253 1.00 42.19 238 LYS A N 1
ATOM 1888 C CA . LYS A 1 238 ? -12.558 32.140 5.437 1.00 42.19 238 LYS A CA 1
ATOM 1889 C C . LYS A 1 238 ? -13.143 31.039 4.539 1.00 42.19 238 LYS A C 1
ATOM 1891 O O . LYS A 1 238 ? -13.594 30.006 5.009 1.00 42.19 238 LYS A O 1
ATOM 1896 N N . ASN A 1 239 ? -13.020 31.269 3.225 1.00 42.47 239 ASN A N 1
ATOM 1897 C CA . ASN A 1 239 ? -13.374 30.437 2.055 1.00 42.47 239 ASN A CA 1
ATOM 1898 C C . ASN A 1 239 ? -12.758 29.010 2.015 1.00 42.47 239 ASN A C 1
ATOM 1900 O O . ASN A 1 239 ? -12.208 28.593 0.990 1.00 42.47 239 ASN A O 1
ATOM 1904 N N . ILE A 1 240 ? -12.786 28.254 3.112 1.00 44.81 240 ILE A N 1
ATOM 1905 C CA . ILE A 1 240 ? -12.279 26.881 3.188 1.00 44.81 240 ILE A CA 1
ATOM 1906 C C . ILE A 1 240 ? -13.481 25.943 3.280 1.00 44.81 240 ILE A C 1
ATOM 1908 O O . ILE A 1 240 ? -13.897 25.523 4.357 1.00 44.81 240 ILE A O 1
ATOM 1912 N N . PHE A 1 241 ? -14.041 25.620 2.118 1.00 46.34 241 PHE A N 1
ATOM 1913 C CA . PHE A 1 241 ? -15.095 24.624 1.984 1.00 46.34 241 PHE A CA 1
ATOM 1914 C C . PHE A 1 241 ? -14.509 23.217 2.181 1.00 46.34 241 PHE A C 1
ATOM 1916 O O . PHE A 1 241 ? -13.703 22.742 1.378 1.00 46.34 241 PHE A O 1
ATOM 1923 N N . GLN A 1 242 ? -14.909 22.527 3.253 1.00 49.12 242 GLN A N 1
ATOM 1924 C CA . GLN A 1 242 ? -14.563 21.120 3.483 1.00 49.12 242 GLN A CA 1
ATOM 1925 C C . GLN A 1 242 ? -15.791 20.236 3.212 1.00 49.12 242 GLN A C 1
ATOM 1927 O O . GLN A 1 242 ? -16.417 19.732 4.137 1.00 49.12 242 GLN A O 1
ATOM 1932 N N . HIS A 1 243 ? -16.138 20.041 1.934 1.00 52.25 243 HIS A N 1
ATOM 1933 C CA . HIS A 1 243 ? -17.293 19.235 1.497 1.00 52.25 243 HIS A CA 1
ATOM 1934 C C . HIS A 1 243 ? -17.090 17.712 1.585 1.00 52.25 243 HIS A C 1
ATOM 1936 O O . HIS A 1 243 ? -18.002 16.956 1.252 1.00 52.25 243 HIS A O 1
ATOM 1942 N N . PHE A 1 244 ? -15.917 17.225 2.008 1.00 61.44 244 PHE A N 1
ATOM 1943 C CA . PHE A 1 244 ? -15.571 15.815 1.822 1.00 61.44 244 PHE A CA 1
ATOM 1944 C C . PHE A 1 244 ? -15.465 15.001 3.106 1.00 61.44 244 PHE A C 1
ATOM 1946 O O . PHE A 1 244 ? -14.788 15.387 4.061 1.00 61.44 244 PHE A O 1
ATOM 1953 N N . ALA A 1 245 ? -16.053 13.804 3.056 1.00 68.19 245 ALA A N 1
ATOM 1954 C CA . ALA A 1 245 ? -15.958 12.811 4.110 1.00 68.19 245 ALA A CA 1
ATOM 1955 C C . ALA A 1 245 ? -14.485 12.466 4.401 1.00 68.19 245 ALA A C 1
ATOM 1957 O O . ALA A 1 245 ? -13.679 12.128 3.522 1.00 68.19 245 ALA A O 1
ATOM 1958 N N . SER A 1 246 ? -14.142 12.582 5.673 1.00 83.19 246 SER A N 1
ATOM 1959 C CA . SER A 1 246 ? -12.929 12.062 6.289 1.00 83.19 246 SER A CA 1
ATOM 1960 C C . SER A 1 246 ? -13.362 11.045 7.346 1.00 83.19 246 SER A C 1
ATOM 1962 O O . SER A 1 246 ? -14.542 10.974 7.688 1.00 83.19 246 SER A O 1
ATOM 1964 N N . HIS A 1 247 ? -12.447 10.231 7.859 1.00 90.25 247 HIS A N 1
ATOM 1965 C CA . HIS A 1 247 ? -12.760 9.265 8.907 1.00 90.25 247 HIS A CA 1
ATOM 1966 C C . HIS A 1 247 ? -11.586 9.044 9.861 1.00 90.25 247 HIS A C 1
ATOM 1968 O O . HIS A 1 247 ? -10.432 9.307 9.514 1.00 90.25 247 HIS A O 1
ATOM 1974 N N . GLY A 1 248 ? -11.903 8.541 11.052 1.00 93.50 248 GLY A N 1
ATOM 1975 C CA . GLY A 1 248 ? -10.971 8.322 12.159 1.00 93.50 248 GLY A CA 1
ATOM 1976 C C . GLY A 1 248 ? -11.216 9.298 13.304 1.00 93.50 248 GLY A C 1
ATOM 1977 O O . GLY A 1 248 ? -11.671 10.415 13.075 1.00 93.50 248 GLY A O 1
ATOM 1978 N N . PHE A 1 249 ? -10.932 8.891 14.538 1.00 93.44 249 PHE A N 1
ATOM 1979 C CA . PHE A 1 249 ? -11.006 9.759 15.717 1.00 93.44 249 PHE A CA 1
ATOM 1980 C C . PHE A 1 249 ? -9.888 10.810 15.690 1.00 93.44 249 PHE A C 1
ATOM 1982 O O . PHE A 1 249 ? -8.782 10.519 15.235 1.00 93.44 249 PHE A O 1
ATOM 1989 N N . SER A 1 250 ? -10.148 12.024 16.178 1.00 92.56 250 SER A N 1
ATOM 1990 C CA . SER A 1 250 ? -9.064 12.945 16.547 1.00 92.56 250 SER A CA 1
ATOM 1991 C C . SER A 1 250 ? -8.551 12.641 17.954 1.00 92.56 250 SER A C 1
ATOM 1993 O O . SER A 1 250 ? -9.189 11.903 18.710 1.00 92.56 250 SER A O 1
ATOM 1995 N N . VAL A 1 251 ? -7.404 13.213 18.321 1.00 92.19 251 VAL A N 1
ATOM 1996 C CA . VAL A 1 251 ? -6.802 13.005 19.646 1.00 92.19 251 VAL A CA 1
ATOM 1997 C C . VAL A 1 251 ? -7.705 13.506 20.779 1.00 92.19 251 VAL A C 1
ATOM 1999 O O . VAL A 1 251 ? -7.806 12.862 21.823 1.00 92.19 251 VAL A O 1
ATOM 2002 N N . GLU A 1 252 ? -8.475 14.571 20.553 1.00 92.31 252 GLU A N 1
ATOM 2003 C CA . GLU A 1 252 ? -9.447 15.105 21.517 1.00 92.31 252 GLU A CA 1
ATOM 2004 C C . GLU A 1 252 ? -10.626 14.144 21.735 1.00 92.31 252 GLU A C 1
ATOM 2006 O O . GLU A 1 252 ? -11.276 14.156 22.778 1.00 92.31 252 GLU A O 1
ATOM 2011 N N . GLN A 1 253 ? -10.896 13.267 20.764 1.00 92.19 253 GLN A N 1
ATOM 2012 C CA . GLN A 1 253 ? -11.970 12.278 20.834 1.00 92.19 253 GLN A CA 1
ATOM 2013 C C . GLN A 1 253 ? -11.537 10.979 21.536 1.00 92.19 253 GLN A C 1
ATOM 2015 O O . GLN A 1 253 ? -12.332 10.041 21.602 1.00 92.19 253 GLN A O 1
ATOM 2020 N N . THR A 1 254 ? -10.327 10.903 22.102 1.00 92.81 254 THR A N 1
ATOM 2021 C CA . THR A 1 254 ? -9.787 9.669 22.702 1.00 92.81 254 THR A CA 1
ATOM 2022 C C . THR A 1 254 ? -10.659 9.105 23.826 1.00 92.81 254 THR A C 1
ATOM 2024 O O . THR A 1 254 ? -10.894 7.898 23.872 1.00 92.81 254 THR A O 1
ATOM 2027 N N . VAL A 1 255 ? -11.212 9.954 24.701 1.00 92.12 255 VAL A N 1
ATOM 2028 C CA . VAL 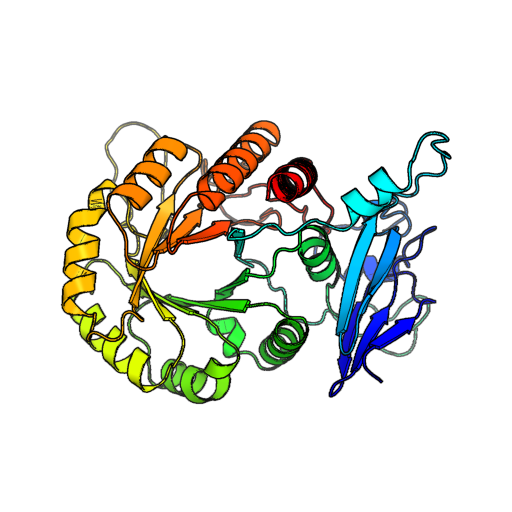A 1 255 ? -12.122 9.507 25.776 1.00 92.12 255 VAL A CA 1
ATOM 2029 C C . VAL A 1 255 ? -13.371 8.838 25.191 1.00 92.12 255 VAL A C 1
ATOM 2031 O O . VAL A 1 255 ? -13.763 7.751 25.619 1.00 92.12 255 VAL A O 1
ATOM 2034 N N . LYS A 1 256 ? -13.967 9.452 24.161 1.00 90.00 256 LYS A N 1
ATOM 2035 C CA . LYS A 1 256 ? -15.127 8.902 23.446 1.00 90.00 256 LYS A CA 1
ATOM 2036 C C . LYS A 1 256 ? -14.776 7.591 22.738 1.00 90.00 256 LYS A C 1
ATOM 2038 O O . LYS A 1 256 ? -15.541 6.633 22.830 1.00 90.00 256 LYS A O 1
ATOM 2043 N N . ALA A 1 257 ? -13.622 7.537 22.075 1.00 90.81 257 ALA A N 1
ATOM 2044 C CA . ALA A 1 257 ? -13.146 6.360 21.356 1.00 90.81 257 ALA A CA 1
ATOM 2045 C C . ALA A 1 257 ? -12.940 5.164 22.300 1.00 90.81 257 ALA A C 1
ATOM 2047 O O . ALA A 1 257 ? -13.419 4.068 22.023 1.00 90.81 257 ALA A O 1
ATOM 2048 N N . LYS A 1 258 ? -12.321 5.386 23.465 1.00 91.12 258 LYS A N 1
ATOM 2049 C CA . LYS A 1 258 ? -12.144 4.355 24.498 1.00 91.12 258 LYS A CA 1
ATOM 2050 C C . LYS A 1 258 ? -13.461 3.850 25.073 1.00 91.12 258 LYS A C 1
ATOM 2052 O O . LYS A 1 258 ? -13.611 2.649 25.261 1.00 91.12 258 LYS A O 1
ATOM 2057 N N . LYS A 1 259 ? -14.422 4.745 25.322 1.00 89.31 259 LYS A N 1
ATOM 2058 C CA . LYS A 1 259 ? -15.758 4.354 25.794 1.00 89.31 259 LYS A CA 1
ATOM 2059 C C . LYS A 1 259 ? -16.482 3.471 24.771 1.00 89.31 259 LYS A C 1
ATOM 2061 O O . LYS A 1 259 ? -17.155 2.511 25.144 1.00 89.31 259 LYS A O 1
ATOM 2066 N N . LEU A 1 260 ? -16.343 3.778 23.479 1.00 86.75 260 LEU A N 1
ATOM 2067 C CA . LEU A 1 260 ? -16.850 2.900 22.426 1.00 86.75 260 LEU A CA 1
ATOM 2068 C C . LEU A 1 260 ? -16.133 1.547 22.465 1.00 86.75 260 LEU A C 1
ATOM 2070 O O . LEU A 1 260 ? -16.801 0.518 22.509 1.00 86.75 260 LEU A O 1
ATOM 2074 N N . LEU A 1 261 ? -14.798 1.547 22.515 1.00 89.25 261 LEU A N 1
ATOM 2075 C CA . LEU A 1 261 ? -14.005 0.321 22.559 1.00 89.25 261 LEU A CA 1
ATOM 2076 C C . LEU A 1 261 ? -14.414 -0.590 23.725 1.00 89.25 261 LEU A C 1
ATOM 2078 O O . LEU A 1 261 ? -14.646 -1.775 23.515 1.00 89.25 261 LEU A O 1
ATOM 2082 N N . SER A 1 262 ? -14.593 -0.045 24.932 1.00 88.00 262 SER A N 1
ATOM 2083 C CA . SER A 1 262 ? -15.020 -0.825 26.102 1.00 88.00 262 SER A CA 1
ATOM 2084 C C . SER A 1 262 ? -16.430 -1.406 25.975 1.00 88.00 262 SER A C 1
ATOM 2086 O O . SER A 1 262 ? -16.765 -2.343 26.686 1.00 88.00 262 SER A O 1
ATOM 2088 N N . THR A 1 263 ? -17.267 -0.851 25.094 1.00 84.44 263 THR A N 1
ATOM 2089 C CA . THR A 1 263 ? -18.625 -1.361 24.840 1.00 84.44 263 THR A CA 1
ATOM 2090 C C . THR A 1 263 ? -18.619 -2.537 23.858 1.00 84.44 263 THR A C 1
ATOM 2092 O O . THR A 1 263 ? -19.551 -3.339 23.856 1.00 84.44 263 THR A O 1
ATOM 2095 N N . VAL A 1 264 ? -17.591 -2.638 23.010 1.00 82.12 264 VAL A N 1
ATOM 2096 C CA . VAL A 1 264 ? -17.526 -3.627 21.919 1.00 82.12 264 VAL A CA 1
ATOM 2097 C C . VAL A 1 264 ? -16.491 -4.726 22.142 1.00 82.12 264 VAL A C 1
ATOM 2099 O O . VAL A 1 264 ? -16.564 -5.760 21.490 1.00 82.12 264 VAL A O 1
ATOM 2102 N N . ASN A 1 265 ? -15.515 -4.507 23.021 1.00 74.69 265 ASN A N 1
ATOM 2103 C CA . ASN A 1 265 ? -14.422 -5.445 23.241 1.00 74.69 265 ASN A CA 1
ATOM 2104 C C . ASN A 1 265 ? -14.868 -6.584 24.173 1.00 74.69 265 ASN A C 1
ATOM 2106 O O . ASN A 1 265 ? -15.241 -6.353 25.320 1.00 74.69 265 ASN A O 1
ATOM 2110 N N . ASP A 1 266 ? -14.812 -7.816 23.681 1.00 66.50 266 ASP A N 1
ATOM 2111 C CA . ASP A 1 266 ? -15.320 -9.032 24.324 1.00 66.50 266 ASP A CA 1
ATOM 2112 C C . ASP A 1 266 ? -14.204 -9.879 24.972 1.00 66.50 266 ASP A C 1
ATOM 2114 O O . ASP A 1 266 ? -14.189 -11.100 24.856 1.00 66.50 266 ASP A O 1
ATOM 2118 N N . ASN A 1 267 ? -13.232 -9.241 25.640 1.00 61.94 267 ASN A N 1
ATOM 2119 C CA . ASN A 1 267 ? -11.987 -9.851 26.159 1.00 61.94 267 ASN A CA 1
ATOM 2120 C C . ASN A 1 267 ? -11.076 -10.496 25.092 1.00 61.94 267 ASN A C 1
ATOM 2122 O O . ASN A 1 267 ? -9.993 -10.978 25.420 1.00 61.94 267 ASN A O 1
ATOM 2126 N N . SER A 1 268 ? -11.458 -10.480 23.810 1.00 62.62 268 SER A N 1
ATOM 2127 C CA . SER A 1 268 ? -10.645 -11.043 22.728 1.00 62.62 268 SER A CA 1
ATOM 2128 C C . SER A 1 268 ? -9.459 -10.155 22.332 1.00 62.62 268 SER A C 1
ATOM 2130 O O . SER A 1 268 ? -8.568 -10.623 21.629 1.00 62.62 268 SER A O 1
ATOM 2132 N N . HIS A 1 269 ? -9.439 -8.878 22.747 1.00 78.62 269 HIS A N 1
ATOM 2133 C CA . HIS A 1 269 ? -8.438 -7.871 22.351 1.00 78.62 269 HIS A CA 1
ATOM 2134 C C . HIS A 1 269 ? -8.252 -7.740 20.824 1.00 78.62 269 HIS A C 1
ATOM 2136 O O . HIS A 1 269 ? -7.228 -7.252 20.347 1.00 78.62 269 HIS A O 1
ATOM 2142 N N . ARG A 1 270 ? -9.249 -8.160 20.033 1.00 88.25 270 ARG A N 1
ATOM 2143 C CA . ARG A 1 270 ? -9.207 -8.144 18.560 1.00 88.25 270 ARG A CA 1
ATOM 2144 C C . ARG A 1 270 ? -9.792 -6.882 17.939 1.00 88.25 270 ARG A C 1
ATOM 2146 O O . ARG A 1 270 ? -9.777 -6.764 16.716 1.00 88.25 270 ARG A O 1
ATOM 2153 N N . VAL A 1 271 ? -10.300 -5.959 18.751 1.00 93.00 271 VAL A N 1
ATOM 2154 C CA . VAL A 1 271 ? -10.864 -4.687 18.292 1.00 93.00 271 VAL A CA 1
ATOM 2155 C C . VAL A 1 271 ? -9.907 -3.550 18.644 1.00 93.00 271 VAL A C 1
ATOM 2157 O O . VAL A 1 271 ? -9.428 -3.458 19.771 1.00 93.00 271 VAL A O 1
ATOM 2160 N N . GLY A 1 272 ? -9.621 -2.697 17.667 1.00 94.94 272 GLY A N 1
ATOM 2161 C CA . GLY A 1 272 ? -8.775 -1.518 17.786 1.00 94.94 272 GLY A CA 1
ATOM 2162 C C . GLY A 1 272 ? -9.473 -0.243 17.317 1.00 94.94 272 GLY A C 1
ATOM 2163 O O . GLY A 1 272 ? -10.597 -0.260 16.815 1.00 94.94 272 GLY A O 1
ATOM 2164 N N . LEU A 1 273 ? -8.788 0.886 17.469 1.00 95.38 273 LEU A N 1
ATOM 2165 C CA . LEU A 1 273 ? -9.302 2.216 17.132 1.00 95.38 273 LEU A CA 1
ATOM 2166 C C . LEU A 1 273 ? -8.544 2.816 15.948 1.00 95.38 273 LEU A C 1
ATOM 2168 O O . LEU A 1 273 ? -7.315 2.779 15.928 1.00 95.38 273 LEU A O 1
ATOM 2172 N N . THR A 1 274 ? -9.254 3.429 15.000 1.00 96.69 274 THR A N 1
ATOM 2173 C CA . THR A 1 274 ? -8.603 4.227 13.953 1.00 96.69 274 THR A CA 1
ATOM 2174 C C . THR A 1 274 ? -8.614 5.714 14.302 1.00 96.69 274 THR A C 1
ATOM 2176 O O . THR A 1 274 ? -9.676 6.315 14.480 1.00 96.69 274 THR A O 1
ATOM 2179 N N . PHE A 1 275 ? -7.436 6.334 14.309 1.00 95.94 275 PHE A N 1
ATOM 2180 C CA . PHE A 1 275 ? -7.238 7.773 14.471 1.00 95.94 275 PHE A CA 1
ATOM 2181 C C . PHE A 1 275 ? -6.843 8.431 13.152 1.00 95.94 275 PHE A C 1
ATOM 2183 O O . PHE A 1 275 ? -6.186 7.819 12.311 1.00 95.94 275 PHE A O 1
ATOM 2190 N N . ARG A 1 276 ? -7.226 9.696 12.977 1.00 93.62 276 ARG A N 1
ATOM 2191 C CA . ARG A 1 276 ? -6.810 10.529 11.845 1.00 93.62 276 ARG A CA 1
ATOM 2192 C C . ARG A 1 276 ? -5.719 11.497 12.281 1.00 93.62 276 ARG A C 1
ATOM 2194 O O . ARG A 1 276 ? -5.837 12.114 13.336 1.00 93.62 276 ARG A O 1
ATOM 2201 N N . VAL A 1 277 ? -4.691 11.651 11.454 1.00 92.31 277 VAL A N 1
ATOM 2202 C CA . VAL A 1 277 ? -3.617 12.630 11.670 1.00 92.31 277 VAL A CA 1
ATOM 2203 C C . VAL A 1 277 ? -3.353 13.361 10.361 1.00 92.31 277 VAL A C 1
ATOM 2205 O O . VAL A 1 277 ? -3.207 12.729 9.315 1.00 92.31 277 VAL A O 1
ATOM 2208 N N . SER A 1 278 ? -3.309 14.690 10.418 1.00 85.38 278 SER A N 1
ATOM 2209 C CA . SER A 1 278 ? -3.022 15.563 9.278 1.00 85.38 278 SER A CA 1
ATOM 2210 C C . SER A 1 278 ? -1.622 16.170 9.413 1.00 85.38 278 SER A C 1
ATOM 2212 O O . SER A 1 278 ? -1.206 16.497 10.524 1.00 85.38 278 SER A O 1
ATOM 2214 N N . PRO A 1 279 ? -0.896 16.396 8.306 1.00 78.94 279 PRO A N 1
ATOM 2215 C CA . PRO A 1 279 ? 0.388 17.102 8.318 1.00 78.94 279 PRO A CA 1
ATOM 2216 C C . PRO A 1 279 ? 0.290 18.598 8.662 1.00 78.94 279 PRO A C 1
ATOM 2218 O O . PRO A 1 279 ? 1.327 19.243 8.825 1.00 78.94 279 PRO A O 1
ATOM 2221 N N . TRP A 1 280 ? -0.915 19.176 8.700 1.00 73.12 280 TRP A N 1
ATOM 2222 C CA . TRP A 1 280 ? -1.130 20.589 9.057 1.00 73.12 280 TRP A CA 1
ATOM 2223 C C . TRP A 1 280 ? -1.398 20.816 10.536 1.00 73.12 280 TRP A C 1
ATOM 2225 O O . TRP A 1 280 ? -1.306 21.952 10.994 1.00 73.12 280 TRP A O 1
ATOM 2235 N N . ASP A 1 281 ? -1.690 19.744 11.260 1.00 76.88 281 ASP A N 1
ATOM 2236 C CA . ASP A 1 281 ? -1.744 19.775 12.709 1.00 76.88 281 ASP A CA 1
ATOM 2237 C C . ASP A 1 281 ? -0.328 19.556 13.261 1.00 76.88 281 ASP A C 1
ATOM 2239 O O . ASP A 1 281 ? 0.611 19.190 12.534 1.00 76.88 281 ASP A O 1
ATOM 2243 N N . ASP A 1 282 ? -0.166 19.737 14.569 1.00 87.94 282 ASP A N 1
ATOM 2244 C CA . ASP A 1 282 ? 1.028 19.276 15.272 1.00 87.94 282 ASP A CA 1
ATOM 2245 C C . ASP A 1 282 ? 1.029 17.737 15.327 1.00 87.94 282 ASP A C 1
ATOM 2247 O O . ASP A 1 282 ? 0.681 17.109 16.328 1.00 87.94 282 ASP A O 1
ATOM 2251 N N . HIS A 1 283 ? 1.348 17.118 14.189 1.00 90.06 283 HIS A N 1
ATOM 2252 C CA . HIS A 1 283 ? 1.273 15.678 13.967 1.00 90.06 283 HIS A CA 1
ATOM 2253 C C . HIS A 1 283 ? 2.170 14.892 14.921 1.00 90.06 283 HIS A C 1
ATOM 2255 O O . HIS A 1 283 ? 1.791 13.801 15.333 1.00 90.06 283 HIS A O 1
ATOM 2261 N N . LEU A 1 284 ? 3.330 15.429 15.306 1.00 91.81 284 LEU A N 1
ATOM 2262 C CA . LEU A 1 284 ? 4.239 14.758 16.235 1.00 91.81 284 LEU A CA 1
ATOM 2263 C C . LEU A 1 284 ? 3.664 14.718 17.650 1.00 91.81 284 LEU A C 1
ATOM 2265 O O . LEU A 1 284 ? 3.641 13.651 18.272 1.00 91.81 284 LEU A O 1
ATOM 2269 N N . THR A 1 285 ? 3.148 15.851 18.130 1.00 92.62 285 THR A N 1
ATOM 2270 C CA . THR A 1 285 ? 2.466 15.908 19.427 1.00 92.62 285 THR A CA 1
ATOM 2271 C C . THR A 1 285 ? 1.203 15.056 19.401 1.00 92.62 285 THR A C 1
ATOM 2273 O O . THR A 1 285 ? 0.973 14.272 20.316 1.00 92.62 285 THR A O 1
ATOM 2276 N N . THR A 1 286 ? 0.435 15.114 18.311 1.00 93.75 286 THR A N 1
ATOM 2277 C CA . THR A 1 286 ? -0.786 14.319 18.121 1.00 93.75 286 THR A CA 1
ATOM 2278 C C . THR A 1 286 ? -0.495 12.817 18.181 1.00 93.75 286 THR A C 1
ATOM 2280 O O . THR A 1 286 ? -1.164 12.094 18.913 1.00 93.75 286 THR A O 1
ATOM 2283 N N . LEU A 1 287 ? 0.518 12.333 17.453 1.00 94.56 287 LEU A N 1
ATOM 2284 C CA . LEU A 1 287 ? 0.925 10.923 17.473 1.00 94.56 287 LEU A CA 1
ATOM 2285 C C . LEU A 1 287 ? 1.389 10.481 18.863 1.00 94.56 287 LEU A C 1
ATOM 2287 O O . LEU A 1 287 ? 0.952 9.437 19.348 1.00 94.56 287 LEU A O 1
ATOM 2291 N N . SER A 1 288 ? 2.238 11.284 19.508 1.00 93.81 288 SER A N 1
ATOM 2292 C CA . SER A 1 288 ? 2.747 11.004 20.857 1.00 93.81 288 SER A CA 1
ATOM 2293 C C . SER A 1 288 ? 1.611 10.932 21.874 1.00 93.81 288 SER A C 1
ATOM 2295 O O . SER A 1 288 ? 1.575 10.040 22.718 1.00 93.81 288 SER A O 1
ATOM 2297 N N . GLU A 1 289 ? 0.642 11.835 21.764 1.00 94.88 289 GLU A N 1
ATOM 2298 C CA . GLU A 1 289 ? -0.491 11.896 22.670 1.00 94.88 289 GLU A CA 1
ATOM 2299 C C . GLU A 1 289 ? -1.471 10.736 22.451 1.00 94.88 289 GLU A C 1
ATOM 2301 O O . GLU A 1 289 ? -1.926 10.123 23.419 1.00 94.88 289 GLU A O 1
ATOM 2306 N N . ILE A 1 290 ? -1.722 10.349 21.196 1.00 95.19 290 ILE A N 1
ATOM 2307 C CA . ILE A 1 290 ? -2.469 9.126 20.875 1.00 95.19 290 ILE A CA 1
ATOM 2308 C C . ILE A 1 290 ? -1.761 7.897 21.465 1.00 95.19 290 ILE A C 1
ATOM 2310 O O . ILE A 1 290 ? -2.418 7.058 22.076 1.00 95.19 290 ILE A O 1
ATOM 2314 N N . ASP A 1 291 ? -0.438 7.771 21.321 1.00 95.06 291 ASP A N 1
ATOM 2315 C CA . ASP A 1 291 ? 0.312 6.633 21.870 1.00 95.06 291 ASP A CA 1
ATOM 2316 C C . ASP A 1 291 ? 0.331 6.601 23.400 1.00 95.06 291 ASP A C 1
ATOM 2318 O O . ASP A 1 291 ? 0.188 5.538 24.017 1.00 95.06 291 ASP A O 1
ATOM 2322 N N . ARG A 1 292 ? 0.435 7.770 24.035 1.00 94.75 292 ARG A N 1
ATOM 2323 C CA . ARG A 1 292 ? 0.360 7.911 25.489 1.00 94.75 292 ARG A CA 1
ATOM 2324 C C . ARG A 1 292 ? -1.015 7.510 26.008 1.00 94.75 292 ARG A C 1
ATOM 2326 O O . ARG A 1 292 ? -1.102 6.749 26.972 1.00 94.75 292 ARG A O 1
ATOM 2333 N N . GLN A 1 293 ? -2.076 8.005 25.375 1.00 94.75 293 GLN A N 1
ATOM 2334 C CA . GLN A 1 293 ? -3.436 7.773 25.832 1.00 94.75 293 GLN A CA 1
ATOM 2335 C C . GLN A 1 293 ? -3.964 6.386 25.444 1.00 94.75 293 GLN A C 1
ATOM 2337 O O . GLN A 1 293 ? -4.690 5.800 26.238 1.00 94.75 293 GLN A O 1
ATOM 2342 N N . VAL A 1 294 ? -3.635 5.827 24.278 1.00 93.69 294 VAL A N 1
ATOM 2343 C CA . VAL A 1 294 ? -4.245 4.589 23.751 1.00 93.69 294 VAL A CA 1
ATOM 2344 C C . VAL A 1 294 ? -3.222 3.459 23.676 1.00 93.69 294 VAL A C 1
ATOM 2346 O O . VAL A 1 294 ? -2.313 3.471 22.843 1.00 93.69 294 VAL A O 1
ATOM 2349 N N . LYS A 1 295 ? -3.396 2.458 24.546 1.00 91.44 295 LYS A N 1
ATOM 2350 C CA . LYS A 1 295 ? -2.527 1.271 24.624 1.00 91.44 295 LYS A CA 1
ATOM 2351 C C . LYS A 1 295 ? -3.058 0.072 23.838 1.00 91.44 295 LYS A C 1
ATOM 2353 O O . LYS A 1 295 ? -2.270 -0.800 23.474 1.00 91.44 295 LYS A O 1
ATOM 2358 N N . ASP A 1 296 ? -4.353 0.066 23.533 1.00 91.88 296 ASP A N 1
ATOM 2359 C CA . ASP A 1 296 ? -4.984 -0.895 22.629 1.00 91.88 296 ASP A CA 1
ATOM 2360 C C . ASP A 1 296 ? -4.430 -0.797 21.199 1.00 91.88 296 ASP A C 1
ATOM 2362 O O . ASP A 1 296 ? -3.706 0.140 20.844 1.00 91.88 296 ASP A O 1
ATOM 2366 N N . HIS A 1 297 ? -4.799 -1.765 20.357 1.00 94.12 297 HIS A N 1
ATOM 2367 C CA . HIS A 1 297 ? -4.473 -1.724 18.937 1.00 94.12 297 HIS A CA 1
ATOM 2368 C C . HIS A 1 297 ? -5.012 -0.454 18.285 1.00 94.12 297 HIS A C 1
ATOM 2370 O O . HIS A 1 297 ? -6.188 -0.110 18.420 1.00 94.12 297 HIS A O 1
ATOM 2376 N N . LYS A 1 298 ? -4.144 0.228 17.542 1.00 94.75 298 LYS A N 1
ATOM 2377 C CA . LYS A 1 298 ? -4.488 1.476 16.876 1.00 94.75 298 LYS A CA 1
ATOM 2378 C C . LYS A 1 298 ? -4.002 1.526 15.440 1.00 94.75 298 LYS A C 1
ATOM 2380 O O . LYS A 1 298 ? -2.881 1.139 15.122 1.00 94.75 298 LYS A O 1
ATOM 2385 N N . LEU A 1 299 ? -4.874 2.025 14.577 1.00 97.06 299 LEU A N 1
ATOM 2386 C CA . LEU A 1 299 ? -4.577 2.322 13.188 1.00 97.06 299 LEU A CA 1
ATOM 2387 C C . LEU A 1 299 ? -4.522 3.839 13.036 1.00 97.06 299 LEU A C 1
ATOM 2389 O O . LEU A 1 299 ? -5.447 4.544 13.425 1.00 97.06 299 LEU A O 1
ATOM 2393 N N . ILE A 1 300 ? -3.443 4.364 12.476 1.00 96.88 300 ILE A N 1
ATOM 2394 C CA . ILE A 1 300 ? -3.295 5.789 12.207 1.00 96.88 300 ILE A CA 1
ATOM 2395 C C . ILE A 1 300 ? -3.476 6.020 10.712 1.00 96.88 300 ILE A C 1
ATOM 2397 O O . ILE A 1 300 ? -2.659 5.593 9.905 1.00 96.88 300 ILE A O 1
ATOM 2401 N N . ASN A 1 301 ? -4.544 6.707 10.333 1.00 95.69 301 ASN A N 1
ATOM 2402 C CA . ASN A 1 301 ? -4.802 7.130 8.965 1.00 95.69 301 ASN A CA 1
ATOM 2403 C C . ASN A 1 301 ? -4.179 8.518 8.741 1.00 95.69 301 ASN A C 1
ATOM 2405 O O . ASN A 1 301 ? -4.725 9.525 9.207 1.00 95.69 301 ASN A O 1
ATOM 2409 N N . LEU A 1 302 ? -3.037 8.574 8.049 1.00 93.88 302 LEU A N 1
ATOM 2410 C CA . LEU A 1 302 ? -2.372 9.830 7.703 1.00 93.88 302 LEU A CA 1
ATOM 2411 C C . LEU A 1 302 ? -3.072 10.462 6.510 1.00 93.88 302 LEU A C 1
ATOM 2413 O O . LEU A 1 302 ? -2.936 9.995 5.379 1.00 93.88 302 LEU A O 1
ATOM 2417 N N . GLN A 1 303 ? -3.807 11.534 6.757 1.00 88.81 303 GLN A N 1
ATOM 2418 C CA . GLN A 1 303 ? -4.578 12.201 5.722 1.00 88.81 303 GLN A CA 1
ATOM 2419 C C . GLN A 1 303 ? -3.737 13.271 5.059 1.00 88.81 303 GLN A C 1
ATOM 2421 O O . GLN A 1 303 ? -3.456 14.311 5.654 1.00 88.81 303 GLN A O 1
ATOM 2426 N N . MET A 1 304 ? -3.350 13.022 3.812 1.00 85.25 304 MET A N 1
ATOM 2427 C CA . MET A 1 304 ? -2.613 14.008 3.044 1.00 85.25 304 MET A CA 1
ATOM 2428 C C . MET A 1 304 ? -3.447 15.274 2.811 1.00 85.25 304 MET A C 1
ATOM 2430 O O . MET A 1 304 ? -4.682 15.205 2.750 1.00 85.25 304 MET A O 1
ATOM 2434 N N . PRO A 1 305 ? -2.782 16.436 2.669 1.00 78.00 305 PRO A N 1
ATOM 2435 C CA . PRO A 1 305 ? -3.425 17.731 2.542 1.00 78.00 305 PRO A CA 1
ATOM 2436 C C . PRO A 1 305 ? -4.520 17.756 1.490 1.00 78.00 305 PRO A C 1
ATOM 2438 O O . PRO A 1 305 ? -4.338 17.312 0.356 1.00 78.00 305 PRO A O 1
ATOM 2441 N N . ARG A 1 306 ? -5.634 18.374 1.863 1.00 81.75 306 ARG A N 1
ATOM 2442 C CA . ARG A 1 306 ? -6.692 18.795 0.952 1.00 81.75 306 ARG A CA 1
ATOM 2443 C C . ARG A 1 306 ? -6.840 20.298 1.145 1.00 81.75 306 ARG A C 1
ATOM 2445 O O . ARG A 1 306 ? -7.523 20.721 2.068 1.00 81.75 306 ARG A O 1
ATOM 2452 N N . LEU A 1 307 ? -6.088 21.082 0.367 1.00 73.75 307 LEU A N 1
ATOM 2453 C CA . LEU A 1 307 ? -5.971 22.531 0.576 1.00 73.75 307 LEU A CA 1
ATOM 2454 C C . LEU A 1 307 ? -7.289 23.249 0.274 1.00 73.75 307 LEU A C 1
ATOM 2456 O O . LEU A 1 307 ? -7.835 23.942 1.126 1.00 73.75 307 LEU A O 1
ATOM 2460 N N . ASN A 1 308 ? -7.775 23.094 -0.954 1.00 77.62 308 ASN A N 1
ATOM 2461 C CA . ASN A 1 308 ? -9.071 23.570 -1.417 1.00 77.62 308 ASN A CA 1
ATOM 2462 C C . ASN A 1 308 ? -9.434 22.821 -2.706 1.00 77.62 308 ASN A C 1
ATOM 2464 O O . ASN A 1 308 ? -8.575 22.163 -3.300 1.00 77.62 308 ASN A O 1
ATOM 2468 N N . GLU A 1 309 ? -10.681 22.939 -3.142 1.00 83.31 309 GLU A N 1
ATOM 2469 C CA . GLU A 1 309 ? -11.118 22.410 -4.425 1.00 83.31 309 GLU A CA 1
ATOM 2470 C C . GLU A 1 309 ? -10.281 22.994 -5.571 1.00 83.31 309 GLU A C 1
ATOM 2472 O O . GLU A 1 309 ? -10.003 24.194 -5.622 1.00 83.31 309 GLU A O 1
ATOM 2477 N N . GLY A 1 310 ? -9.803 22.121 -6.457 1.00 83.75 310 GLY A N 1
ATOM 2478 C CA . GLY A 1 310 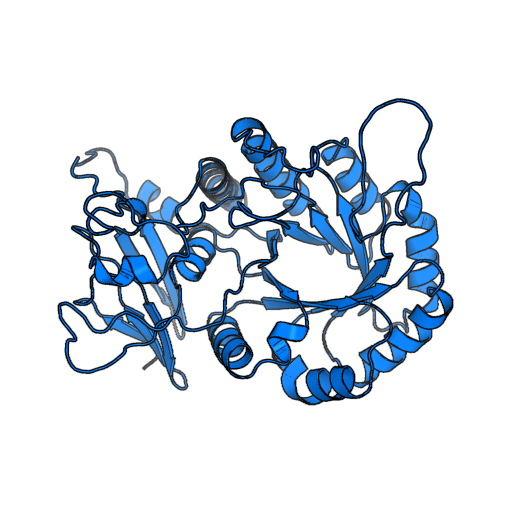? -8.954 22.477 -7.593 1.00 83.75 310 GLY A CA 1
ATOM 2479 C C . GLY A 1 310 ? -7.536 22.931 -7.227 1.00 83.75 310 GLY A C 1
ATOM 2480 O O . GLY A 1 310 ? -6.735 23.171 -8.127 1.00 83.75 310 GLY A O 1
ATOM 2481 N N . LYS A 1 311 ? -7.183 23.029 -5.937 1.00 87.94 311 LYS A N 1
ATOM 2482 C CA . LYS A 1 311 ? -5.830 23.400 -5.502 1.00 87.94 311 LYS A CA 1
ATOM 2483 C C . LYS A 1 311 ? -5.006 22.161 -5.189 1.00 87.94 311 LYS A C 1
ATOM 2485 O O . LYS A 1 311 ? -5.303 21.428 -4.245 1.00 87.94 311 LYS A O 1
ATOM 2490 N N . CYS A 1 312 ? -3.949 21.966 -5.974 1.00 90.44 312 CYS A N 1
ATOM 2491 C CA . CYS A 1 312 ? -3.008 20.878 -5.767 1.00 90.44 312 CYS A CA 1
ATOM 2492 C C . CYS A 1 312 ? -2.165 21.114 -4.509 1.00 90.44 312 CYS A C 1
ATOM 2494 O O . CYS A 1 312 ? -1.693 22.224 -4.275 1.00 90.44 312 CYS A O 1
ATOM 2496 N N . PHE A 1 313 ? -1.952 20.066 -3.715 1.00 91.69 313 PHE A N 1
ATOM 2497 C CA . PHE A 1 313 ? -0.827 20.023 -2.787 1.00 91.69 313 PHE A CA 1
ATOM 2498 C C . PHE A 1 313 ? 0.392 19.411 -3.490 1.00 91.69 313 PHE A C 1
ATOM 2500 O O . PHE A 1 313 ? 0.418 18.205 -3.728 1.00 91.69 313 PHE A O 1
ATOM 2507 N N . ASP A 1 314 ? 1.393 20.230 -3.798 1.00 93.25 314 ASP A N 1
ATOM 2508 C CA . ASP A 1 314 ? 2.594 19.877 -4.569 1.00 93.25 314 ASP A CA 1
ATOM 2509 C C . ASP A 1 314 ? 3.917 20.247 -3.864 1.00 93.25 314 ASP A C 1
ATOM 2511 O O . ASP A 1 314 ? 4.994 20.177 -4.457 1.00 93.25 314 ASP A O 1
ATOM 2515 N N . ASP A 1 315 ? 3.864 20.578 -2.569 1.00 93.31 315 ASP A N 1
ATOM 2516 C CA . ASP A 1 315 ? 5.050 20.890 -1.763 1.00 93.31 315 ASP A CA 1
ATOM 2517 C C . ASP A 1 315 ? 5.828 19.614 -1.388 1.00 93.31 315 ASP A C 1
ATOM 2519 O O . ASP A 1 315 ? 5.577 18.965 -0.363 1.00 93.31 315 ASP A O 1
ATOM 2523 N N . GLU A 1 316 ? 6.804 19.259 -2.231 1.00 93.56 316 GLU A N 1
ATOM 2524 C CA . GLU A 1 316 ? 7.661 18.082 -2.043 1.00 93.56 316 GLU A CA 1
ATOM 2525 C C . GLU A 1 316 ? 8.448 18.116 -0.728 1.00 93.56 316 GLU A C 1
ATOM 2527 O O . GLU A 1 316 ? 8.558 17.089 -0.059 1.00 93.56 316 GLU A O 1
ATOM 2532 N N . LYS A 1 317 ? 8.975 19.283 -0.329 1.00 94.00 317 LYS A N 1
ATOM 2533 C CA . LYS A 1 317 ? 9.799 19.406 0.886 1.00 94.00 317 LYS A CA 1
ATOM 2534 C C . LYS A 1 317 ? 8.959 19.166 2.131 1.00 94.00 317 LYS A C 1
ATOM 2536 O O . LYS A 1 317 ? 9.403 18.506 3.074 1.00 94.00 317 LYS A O 1
ATOM 2541 N N . LYS A 1 318 ? 7.733 19.694 2.146 1.00 91.94 318 LYS A N 1
ATOM 2542 C CA . LYS A 1 318 ? 6.807 19.478 3.255 1.00 91.94 318 LYS A CA 1
ATOM 2543 C C . LYS A 1 318 ? 6.358 18.021 3.332 1.00 91.94 318 LYS A C 1
ATOM 2545 O O . LYS A 1 318 ? 6.322 17.479 4.437 1.00 91.94 318 LYS A O 1
ATOM 2550 N N . LEU A 1 319 ? 6.055 17.389 2.193 1.00 93.31 319 LEU A N 1
ATOM 2551 C CA . LEU A 1 319 ? 5.747 15.957 2.134 1.00 93.31 319 LEU A CA 1
ATOM 2552 C C . LEU A 1 319 ? 6.909 15.127 2.693 1.00 93.31 319 LEU A C 1
ATOM 2554 O O . LEU A 1 319 ? 6.699 14.302 3.577 1.00 93.31 319 LEU A O 1
ATOM 2558 N N . GLU A 1 320 ? 8.126 15.364 2.210 1.00 94.31 320 GLU A N 1
ATOM 2559 C CA . GLU A 1 320 ? 9.327 14.644 2.634 1.00 94.31 320 GLU A CA 1
ATOM 2560 C C . GLU A 1 320 ? 9.527 14.728 4.152 1.00 94.31 320 GLU A C 1
ATOM 2562 O O . GLU A 1 320 ? 9.591 13.701 4.834 1.00 94.31 320 GLU A O 1
ATOM 2567 N N . LYS A 1 321 ? 9.532 15.949 4.703 1.00 93.25 321 LYS A N 1
ATOM 2568 C CA . LYS A 1 321 ? 9.685 16.173 6.146 1.00 93.25 321 LYS A CA 1
ATOM 2569 C C . LYS A 1 321 ? 8.597 15.460 6.948 1.00 93.25 321 LYS A C 1
ATOM 2571 O O . LYS A 1 321 ? 8.898 14.838 7.965 1.00 93.25 321 LYS A O 1
ATOM 2576 N N . PHE A 1 322 ? 7.346 15.544 6.500 1.00 92.50 322 PHE A N 1
ATOM 2577 C CA . PHE A 1 322 ? 6.220 14.897 7.167 1.00 92.50 322 PHE A CA 1
ATOM 2578 C C . PHE A 1 322 ? 6.379 13.373 7.210 1.00 92.50 322 PHE A C 1
ATOM 2580 O O . PHE A 1 322 ? 6.273 12.778 8.279 1.00 92.50 322 PHE A O 1
ATOM 2587 N N . ILE A 1 323 ? 6.685 12.741 6.076 1.00 93.62 323 ILE A N 1
ATOM 2588 C CA . ILE A 1 323 ? 6.797 11.281 5.979 1.00 93.62 323 ILE A CA 1
ATOM 2589 C C . ILE A 1 323 ? 7.955 10.749 6.824 1.00 93.62 323 ILE A C 1
ATOM 2591 O O . ILE A 1 323 ? 7.777 9.768 7.545 1.00 93.62 323 ILE A O 1
ATOM 2595 N N . ILE A 1 324 ? 9.111 11.419 6.805 1.00 93.94 324 ILE A N 1
ATOM 2596 C CA . ILE A 1 324 ? 10.263 11.040 7.637 1.00 93.94 324 ILE A CA 1
ATOM 2597 C C . ILE A 1 324 ? 9.919 11.141 9.123 1.00 93.94 324 ILE A C 1
ATOM 2599 O O . ILE A 1 324 ? 10.215 10.222 9.890 1.00 93.94 324 ILE A O 1
ATOM 2603 N N . ASN A 1 325 ? 9.298 12.249 9.531 1.00 93.69 325 ASN A N 1
ATOM 2604 C CA . ASN A 1 325 ? 8.904 12.486 10.915 1.00 93.69 325 ASN A CA 1
ATOM 2605 C C . ASN A 1 325 ? 7.924 11.420 11.402 1.00 93.69 325 ASN A C 1
ATOM 2607 O O . ASN A 1 325 ? 8.160 10.790 12.430 1.00 93.69 325 ASN A O 1
ATOM 2611 N N . VAL A 1 326 ? 6.863 11.168 10.633 1.00 93.06 326 VAL A N 1
ATOM 2612 C CA . VAL A 1 326 ? 5.864 10.160 10.992 1.00 93.06 326 VAL A CA 1
ATOM 2613 C C . VAL A 1 326 ? 6.469 8.762 11.024 1.00 93.06 326 VAL A C 1
ATOM 2615 O O . VAL A 1 326 ? 6.189 8.017 11.958 1.00 93.06 326 VAL A O 1
ATOM 2618 N N . TYR A 1 327 ? 7.323 8.402 10.062 1.00 93.69 327 TYR A N 1
ATOM 2619 C CA . TYR A 1 327 ? 7.983 7.100 10.072 1.00 93.69 327 TYR A CA 1
ATOM 2620 C C . TYR A 1 327 ? 8.845 6.918 11.329 1.00 93.69 327 TYR A C 1
ATOM 2622 O O . TYR A 1 327 ? 8.669 5.933 12.047 1.00 93.69 327 TYR A O 1
ATOM 2630 N N . LYS A 1 328 ? 9.698 7.897 11.664 1.00 92.94 328 LYS A N 1
ATOM 2631 C CA . LYS A 1 328 ? 10.522 7.873 12.885 1.00 92.94 328 LYS A CA 1
ATOM 2632 C C . LYS A 1 328 ? 9.677 7.731 14.149 1.00 92.94 328 LYS A C 1
ATOM 2634 O O . LYS A 1 328 ? 9.983 6.885 14.982 1.00 92.94 328 LYS A O 1
ATOM 2639 N N . THR A 1 329 ? 8.602 8.507 14.275 1.00 92.25 329 THR A N 1
ATOM 2640 C CA . THR A 1 329 ? 7.691 8.416 15.424 1.00 92.25 329 THR A CA 1
ATOM 2641 C C . THR A 1 329 ? 6.966 7.077 15.465 1.00 92.25 329 THR A C 1
ATOM 2643 O O . THR A 1 329 ? 6.869 6.471 16.523 1.00 92.25 329 THR A O 1
ATOM 2646 N N . SER A 1 330 ? 6.505 6.562 14.323 1.00 91.31 330 SER A N 1
ATOM 2647 C CA . SER A 1 330 ? 5.766 5.297 14.274 1.00 91.31 330 SER A CA 1
ATOM 2648 C C . SER A 1 330 ? 6.573 4.119 14.818 1.00 91.31 330 SER A C 1
ATOM 2650 O O . SER A 1 330 ? 5.996 3.242 15.446 1.00 91.31 330 SER A O 1
ATOM 2652 N N . ARG A 1 331 ? 7.904 4.138 14.661 1.00 89.75 331 ARG A N 1
ATOM 2653 C CA . ARG A 1 331 ? 8.819 3.083 15.124 1.00 89.75 331 ARG A CA 1
ATOM 2654 C C . ARG A 1 331 ? 8.877 2.933 16.642 1.00 89.75 331 ARG A C 1
ATOM 2656 O O . ARG A 1 331 ? 9.254 1.866 17.115 1.00 89.75 331 ARG A O 1
ATOM 2663 N N . THR A 1 332 ? 8.542 3.980 17.390 1.00 89.94 332 THR A N 1
ATOM 2664 C CA . THR A 1 332 ? 8.538 3.950 18.859 1.00 89.94 332 THR A CA 1
ATOM 2665 C C . THR A 1 332 ? 7.142 3.747 19.440 1.00 89.94 332 THR A C 1
ATOM 2667 O O . THR A 1 332 ? 7.011 3.484 20.634 1.00 89.94 332 THR A O 1
ATOM 2670 N N . MET A 1 333 ? 6.097 3.838 18.612 1.00 92.19 333 MET A N 1
ATOM 2671 C CA . MET A 1 333 ? 4.718 3.638 19.046 1.00 92.19 333 MET A CA 1
ATOM 2672 C C . MET A 1 333 ? 4.427 2.159 19.302 1.00 92.19 333 MET A C 1
ATOM 2674 O O . MET A 1 333 ? 4.885 1.271 18.586 1.00 92.19 333 MET A O 1
ATOM 2678 N N . GLN A 1 334 ? 3.584 1.878 20.292 1.00 91.06 334 GLN A N 1
ATOM 2679 C CA . GLN A 1 334 ? 3.183 0.507 20.612 1.00 91.06 334 GLN A CA 1
ATOM 2680 C C . GLN A 1 334 ? 1.847 0.158 19.961 1.00 91.06 334 GLN A C 1
ATOM 2682 O O . GLN A 1 334 ? 0.971 1.014 19.817 1.00 91.06 334 GLN A O 1
ATOM 2687 N N . ASN A 1 335 ? 1.662 -1.109 19.576 1.00 92.44 335 ASN A N 1
ATOM 2688 C CA . ASN A 1 335 ? 0.392 -1.634 19.053 1.00 92.44 335 ASN A CA 1
ATOM 2689 C C . ASN A 1 335 ? -0.202 -0.814 17.892 1.00 92.44 335 ASN A C 1
ATOM 2691 O O . ASN A 1 335 ? -1.422 -0.739 17.748 1.00 92.44 335 ASN A O 1
ATOM 2695 N N . SER A 1 336 ? 0.657 -0.189 17.084 1.00 93.50 336 SER A N 1
ATOM 2696 C CA . SER A 1 336 ? 0.256 0.789 16.075 1.00 93.50 336 SER A CA 1
ATOM 2697 C C . SER A 1 336 ? 0.542 0.315 14.661 1.00 93.50 336 SER A C 1
ATOM 2699 O O . SER A 1 336 ? 1.560 -0.318 14.391 1.00 93.50 336 SER A O 1
ATOM 2701 N N . THR A 1 337 ? -0.328 0.688 13.735 1.00 94.31 337 THR A N 1
ATOM 2702 C CA . THR A 1 337 ? -0.050 0.619 12.301 1.00 94.31 337 THR A CA 1
ATOM 2703 C C . THR A 1 337 ? -0.435 1.939 11.671 1.00 94.31 337 THR A C 1
ATOM 2705 O O . THR A 1 337 ? -1.527 2.445 11.908 1.00 94.31 337 THR A O 1
ATOM 2708 N N . VAL A 1 338 ? 0.456 2.515 10.879 1.00 96.06 338 VAL A N 1
ATOM 2709 C CA . VAL A 1 338 ? 0.264 3.819 10.255 1.00 96.06 338 VAL A CA 1
ATOM 2710 C C . VAL A 1 338 ? 0.040 3.614 8.767 1.00 96.06 338 VAL A C 1
ATOM 2712 O O . VAL A 1 338 ? 0.836 2.950 8.126 1.00 96.06 338 VAL A O 1
ATOM 2715 N N . PHE A 1 339 ? -1.018 4.178 8.196 1.00 97.25 339 PHE A N 1
ATOM 2716 C CA . PHE A 1 339 ? -1.283 4.128 6.764 1.00 97.25 339 PHE A CA 1
ATOM 2717 C C . PHE A 1 339 ? -1.159 5.516 6.153 1.00 97.25 339 PHE A C 1
ATOM 2719 O O . PHE A 1 339 ? -1.931 6.417 6.483 1.00 97.25 339 PHE A O 1
ATOM 2726 N N . LEU A 1 340 ? -0.228 5.665 5.211 1.00 95.31 340 LEU A N 1
ATOM 2727 C CA . LEU A 1 340 ? -0.194 6.823 4.328 1.00 95.31 340 LEU A CA 1
ATOM 2728 C C . LEU A 1 340 ? -1.382 6.759 3.372 1.00 95.31 340 LEU A C 1
ATOM 2730 O O . LEU A 1 340 ? -1.510 5.806 2.601 1.00 95.31 340 LEU A O 1
ATOM 2734 N N . ASP A 1 341 ? -2.253 7.766 3.389 1.00 92.06 341 ASP A N 1
ATOM 2735 C CA . ASP A 1 341 ? -3.452 7.713 2.563 1.00 92.06 341 ASP A CA 1
ATOM 2736 C C . ASP A 1 341 ? -3.204 7.977 1.068 1.00 92.06 341 ASP A C 1
ATOM 2738 O O . ASP A 1 341 ? -4.076 7.678 0.255 1.00 92.06 341 ASP A O 1
ATOM 2742 N N . THR A 1 342 ? -2.054 8.544 0.695 1.00 93.12 342 THR A N 1
ATOM 2743 C CA . THR A 1 342 ? -1.716 8.878 -0.694 1.00 93.12 342 THR A CA 1
ATOM 2744 C C . THR A 1 342 ? -0.298 8.422 -1.016 1.00 93.12 342 THR A C 1
ATOM 2746 O O . THR A 1 342 ? 0.671 9.146 -0.810 1.00 93.12 342 THR A O 1
ATOM 2749 N N . PHE A 1 343 ? -0.183 7.193 -1.516 1.00 96.00 343 PHE A N 1
ATOM 2750 C CA . PHE A 1 343 ? 1.097 6.626 -1.942 1.00 96.00 343 PHE A CA 1
ATOM 2751 C C . PHE A 1 343 ? 1.460 6.995 -3.378 1.00 96.00 343 PHE A C 1
ATOM 2753 O O . PHE A 1 343 ? 2.585 7.402 -3.641 1.00 96.00 343 PHE A O 1
ATOM 2760 N N . VAL A 1 344 ? 0.490 6.908 -4.284 1.00 96.62 344 VAL A N 1
ATOM 2761 C CA . VAL A 1 344 ? 0.590 7.405 -5.658 1.00 96.62 344 VAL A CA 1
ATOM 2762 C C . VAL A 1 344 ? -0.135 8.739 -5.725 1.00 96.62 344 VAL A C 1
ATOM 2764 O O . VAL A 1 344 ? -1.216 8.860 -5.137 1.00 96.62 344 VAL A O 1
ATOM 2767 N N . ASP A 1 345 ? 0.422 9.695 -6.465 1.00 95.62 345 ASP A N 1
ATOM 2768 C CA . ASP A 1 345 ? -0.209 10.972 -6.782 1.00 95.62 345 ASP A CA 1
ATOM 2769 C C . ASP A 1 345 ? -1.700 10.807 -7.078 1.00 95.62 345 ASP A C 1
ATOM 2771 O O . ASP A 1 345 ? -2.145 9.891 -7.786 1.00 95.62 345 ASP A O 1
ATOM 2775 N N . ASN A 1 346 ? -2.478 11.739 -6.552 1.00 92.94 346 ASN A N 1
ATOM 2776 C CA . ASN A 1 346 ? -3.845 11.934 -6.975 1.00 92.94 346 ASN A CA 1
ATOM 2777 C C . ASN A 1 346 ? -3.889 13.220 -7.792 1.00 92.94 346 ASN A C 1
ATOM 2779 O O . ASN A 1 346 ? -3.874 14.301 -7.228 1.00 92.94 346 ASN A O 1
ATOM 2783 N N . ASP A 1 347 ? -3.909 13.101 -9.111 1.00 90.31 347 ASP A N 1
ATOM 2784 C CA . ASP A 1 347 ? -3.863 14.216 -10.065 1.00 90.31 347 ASP A CA 1
ATOM 2785 C C . ASP A 1 347 ? -5.250 14.589 -10.618 1.00 90.31 347 ASP A C 1
ATOM 2787 O O . ASP A 1 347 ? -5.370 15.460 -11.474 1.00 90.31 347 ASP A O 1
ATOM 2791 N N . ARG A 1 348 ? -6.305 13.908 -10.154 1.00 88.50 348 ARG A N 1
ATOM 2792 C CA . ARG A 1 348 ? -7.688 14.064 -10.620 1.00 88.50 348 ARG A CA 1
ATOM 2793 C C . ARG A 1 348 ? -8.640 14.315 -9.452 1.00 88.50 348 ARG A C 1
ATOM 2795 O O . ARG A 1 348 ? -8.419 13.859 -8.327 1.00 88.50 348 ARG A O 1
ATOM 2802 N N . GLY A 1 349 ? -9.749 14.986 -9.756 1.00 85.94 349 GLY A N 1
ATOM 2803 C CA . GLY A 1 349 ? -10.812 15.300 -8.801 1.00 85.94 349 GLY A CA 1
ATOM 2804 C C . GLY A 1 349 ? -10.546 16.563 -7.980 1.00 85.94 349 GLY A C 1
ATOM 2805 O O . GLY A 1 349 ? -9.658 17.349 -8.292 1.00 85.94 349 GLY A O 1
ATOM 2806 N N . TYR A 1 350 ? -11.337 16.751 -6.922 1.00 86.50 350 TYR A N 1
ATOM 2807 C CA . TYR A 1 350 ? -11.394 18.011 -6.172 1.00 86.50 350 TYR A CA 1
ATOM 2808 C C . TYR A 1 350 ? -10.108 18.379 -5.431 1.00 86.50 350 TYR A C 1
ATOM 2810 O O . TYR A 1 350 ? -9.810 19.557 -5.302 1.00 86.50 350 TYR A O 1
ATOM 2818 N N . TYR A 1 351 ? -9.327 17.404 -4.963 1.00 88.25 351 TYR A N 1
ATOM 2819 C CA . TYR A 1 351 ? -8.138 17.668 -4.144 1.00 88.25 351 TYR A CA 1
ATOM 2820 C C . TYR A 1 351 ? -6.913 16.948 -4.705 1.00 88.25 351 TYR A C 1
ATOM 2822 O O . TYR A 1 351 ? -6.524 15.891 -4.171 1.00 88.25 351 TYR A O 1
ATOM 2830 N N . PRO A 1 352 ? -6.331 17.480 -5.796 1.00 92.44 352 PRO A N 1
ATOM 2831 C CA . PRO A 1 352 ? -5.089 16.962 -6.321 1.00 92.44 352 PRO A CA 1
ATOM 2832 C C . PRO A 1 352 ? -3.978 17.079 -5.277 1.00 92.44 352 PRO A C 1
ATOM 2834 O O . PRO A 1 352 ? -3.951 18.022 -4.484 1.00 92.44 352 PRO A O 1
ATOM 2837 N N . ARG A 1 353 ? -3.086 16.096 -5.222 1.00 93.25 353 ARG A N 1
ATOM 2838 C CA . ARG A 1 353 ? -1.971 16.077 -4.275 1.00 93.25 353 ARG A CA 1
ATOM 2839 C C . ARG A 1 353 ? -0.924 15.049 -4.666 1.00 93.25 353 ARG A C 1
ATOM 2841 O O . ARG A 1 353 ? -1.262 13.984 -5.192 1.00 93.25 353 ARG A O 1
ATOM 2848 N N . ILE A 1 354 ? 0.323 15.354 -4.341 1.00 95.12 354 ILE A N 1
ATOM 2849 C CA . ILE A 1 354 ? 1.447 14.450 -4.565 1.00 95.12 354 ILE A CA 1
ATOM 2850 C C . ILE A 1 354 ? 1.523 13.345 -3.499 1.00 95.12 354 ILE A C 1
ATOM 2852 O O . ILE A 1 354 ? 1.168 13.552 -2.334 1.00 95.12 354 ILE A O 1
ATOM 2856 N N . GLY A 1 355 ? 1.969 12.163 -3.919 1.00 95.62 355 GLY A N 1
ATOM 2857 C CA . GLY A 1 355 ? 2.306 11.019 -3.073 1.00 95.62 355 GLY A CA 1
ATOM 2858 C C . GLY A 1 355 ? 3.811 10.741 -3.064 1.00 95.62 355 GLY A C 1
ATOM 2859 O O . GLY A 1 355 ? 4.625 11.611 -3.365 1.00 95.62 355 GLY A O 1
ATOM 2860 N N . LEU A 1 356 ? 4.197 9.508 -2.729 1.00 97.00 356 LEU A N 1
ATOM 2861 C CA . LEU A 1 356 ? 5.587 9.044 -2.849 1.00 97.00 356 LEU A CA 1
ATOM 2862 C C . LEU A 1 356 ? 5.946 8.643 -4.283 1.00 97.00 356 LEU A C 1
ATOM 2864 O O . LEU A 1 356 ? 7.119 8.652 -4.644 1.00 97.00 356 LEU A O 1
ATOM 2868 N N . LEU A 1 357 ? 4.946 8.297 -5.090 1.00 97.06 357 LEU A N 1
ATOM 2869 C CA . LEU A 1 357 ? 5.089 7.950 -6.497 1.00 97.06 357 LEU A CA 1
ATOM 2870 C C . LEU A 1 357 ? 4.268 8.898 -7.362 1.00 97.06 357 LEU A C 1
ATOM 2872 O O . LEU A 1 357 ? 3.146 9.248 -6.995 1.00 97.06 357 LEU A O 1
ATOM 2876 N N . ASP A 1 358 ? 4.775 9.233 -8.543 1.00 95.75 358 ASP A N 1
ATOM 2877 C CA . ASP A 1 358 ? 3.980 9.920 -9.555 1.00 95.75 358 ASP A CA 1
ATOM 2878 C C . ASP A 1 358 ? 2.951 8.984 -10.231 1.00 95.75 358 ASP A C 1
ATOM 2880 O O . ASP A 1 358 ? 2.848 7.789 -9.937 1.00 95.75 358 ASP A O 1
ATOM 2884 N N . ARG A 1 359 ? 2.174 9.515 -11.179 1.00 94.00 359 ARG A N 1
ATOM 2885 C CA . ARG A 1 359 ? 1.145 8.753 -11.915 1.00 94.00 359 ARG A CA 1
ATOM 2886 C C . ARG A 1 359 ? 1.691 7.737 -12.917 1.00 94.00 359 ARG A C 1
ATOM 2888 O O . ARG A 1 359 ? 0.911 6.909 -13.386 1.00 94.00 359 ARG A O 1
ATOM 2895 N N . ARG A 1 360 ? 2.992 7.785 -13.211 1.00 93.88 360 ARG A N 1
ATOM 2896 C CA . ARG A 1 360 ? 3.727 6.750 -13.947 1.00 93.88 360 ARG A CA 1
ATOM 2897 C C . ARG A 1 360 ? 4.305 5.695 -13.007 1.00 93.88 360 ARG A C 1
ATOM 2899 O O . ARG A 1 360 ? 4.935 4.750 -13.468 1.00 93.88 360 ARG A O 1
ATOM 2906 N N . LEU A 1 361 ? 4.084 5.814 -11.693 1.00 95.19 361 LEU A N 1
ATOM 2907 C CA . LEU A 1 361 ? 4.657 4.970 -10.640 1.00 95.19 361 LEU A CA 1
ATOM 2908 C C . LEU A 1 361 ? 6.179 5.148 -10.505 1.00 95.19 361 LEU A C 1
ATOM 2910 O O . LEU A 1 361 ? 6.896 4.188 -10.202 1.00 95.19 361 LEU A O 1
ATOM 2914 N N . ASN A 1 362 ? 6.679 6.351 -10.792 1.00 94.88 362 ASN A N 1
ATOM 2915 C CA . ASN A 1 362 ? 8.077 6.728 -10.609 1.00 94.88 362 ASN A CA 1
ATOM 2916 C C . ASN A 1 362 ? 8.288 7.329 -9.211 1.00 94.88 362 ASN A C 1
ATOM 2918 O O . ASN A 1 362 ? 7.466 8.139 -8.773 1.00 94.88 362 ASN A O 1
ATOM 2922 N N . PRO A 1 363 ? 9.357 6.935 -8.492 1.00 96.25 363 PRO A N 1
ATOM 2923 C CA . PRO A 1 363 ? 9.698 7.508 -7.195 1.00 96.25 363 PRO A CA 1
ATOM 2924 C C . PRO A 1 363 ? 9.850 9.031 -7.210 1.00 96.25 363 PRO A C 1
ATOM 2926 O O . PRO A 1 363 ? 10.502 9.591 -8.088 1.00 96.25 363 PRO A O 1
ATOM 2929 N N . ARG A 1 364 ? 9.284 9.693 -6.197 1.00 96.25 364 ARG A N 1
ATOM 2930 C CA . ARG A 1 364 ? 9.511 11.113 -5.883 1.00 96.25 364 ARG A CA 1
ATOM 2931 C C . ARG A 1 364 ? 10.563 11.267 -4.780 1.00 96.25 364 ARG A C 1
ATOM 2933 O O . ARG A 1 364 ? 10.941 10.300 -4.125 1.00 96.25 364 ARG A O 1
ATOM 2940 N N . LYS A 1 365 ? 10.994 12.498 -4.486 1.00 94.81 365 LYS A N 1
ATOM 2941 C CA . LYS A 1 365 ? 12.004 12.775 -3.438 1.00 94.81 365 LYS A CA 1
ATOM 2942 C C . LYS A 1 365 ? 11.669 12.151 -2.079 1.00 94.81 365 LYS A C 1
ATOM 2944 O O . LYS A 1 365 ? 12.515 11.499 -1.473 1.00 94.81 365 LYS A O 1
ATOM 2949 N N . ALA A 1 366 ? 10.412 12.261 -1.646 1.00 95.06 366 ALA A N 1
ATOM 2950 C CA . ALA A 1 366 ? 9.958 11.701 -0.374 1.00 95.06 366 ALA A CA 1
ATOM 2951 C C . ALA A 1 366 ? 10.065 10.164 -0.304 1.00 95.06 366 ALA A C 1
ATOM 2953 O O . ALA A 1 366 ? 10.277 9.621 0.779 1.00 95.06 366 ALA A O 1
ATOM 2954 N N . PHE A 1 367 ? 9.962 9.462 -1.440 1.00 96.19 367 PHE A N 1
ATOM 2955 C CA . PHE A 1 367 ? 10.208 8.019 -1.516 1.00 96.19 367 PHE A CA 1
ATOM 2956 C C . PHE A 1 367 ? 11.664 7.701 -1.170 1.00 96.19 367 PHE A C 1
ATOM 2958 O O . PHE A 1 367 ? 11.931 6.872 -0.302 1.00 96.19 367 PHE A O 1
ATOM 2965 N N . HIS A 1 368 ? 12.605 8.394 -1.816 1.00 93.19 368 HIS A N 1
ATOM 2966 C CA . HIS A 1 368 ? 14.035 8.189 -1.595 1.00 93.19 368 HIS A CA 1
ATOM 2967 C C . HIS A 1 368 ? 14.439 8.526 -0.168 1.00 93.19 368 HIS A C 1
ATOM 2969 O O . HIS A 1 368 ? 15.132 7.743 0.474 1.00 93.19 368 HIS A O 1
ATOM 2975 N N . ALA A 1 369 ? 13.937 9.639 0.362 1.00 93.81 369 ALA A N 1
ATOM 2976 C CA . ALA A 1 369 ? 14.244 10.040 1.723 1.00 93.81 369 ALA A CA 1
ATOM 2977 C C . ALA A 1 369 ? 13.713 9.028 2.756 1.00 93.81 369 ALA A C 1
ATOM 2979 O O . ALA A 1 369 ? 14.421 8.683 3.704 1.00 93.81 369 ALA A O 1
ATOM 2980 N N . LEU A 1 370 ? 12.505 8.485 2.550 1.00 94.31 370 LEU A N 1
ATOM 2981 C CA . LEU A 1 370 ? 11.968 7.409 3.386 1.00 94.31 370 LEU A CA 1
ATOM 2982 C C . LEU A 1 370 ? 12.832 6.141 3.304 1.00 94.31 370 LEU A C 1
ATOM 2984 O O . LEU A 1 370 ? 13.156 5.562 4.343 1.00 94.31 370 LEU A O 1
ATOM 2988 N N . LYS A 1 371 ? 13.234 5.737 2.091 1.00 91.31 371 LYS A N 1
ATOM 2989 C CA . LYS A 1 371 ? 14.117 4.585 1.855 1.00 91.31 371 LYS A CA 1
ATOM 2990 C C . LYS A 1 371 ? 15.433 4.735 2.624 1.00 91.31 371 LYS A C 1
ATOM 2992 O O . LYS A 1 371 ? 15.783 3.857 3.413 1.00 91.31 371 LYS A O 1
ATOM 2997 N N . SER A 1 372 ? 16.108 5.876 2.471 1.00 89.44 372 SER A N 1
ATOM 2998 C CA . SER A 1 372 ? 17.382 6.169 3.136 1.00 89.44 372 SER A CA 1
ATOM 2999 C C . SER A 1 372 ? 17.259 6.187 4.660 1.00 89.44 372 SER A C 1
ATOM 3001 O O . SER A 1 372 ? 18.080 5.589 5.353 1.00 89.44 372 SER A O 1
ATOM 3003 N N . VAL A 1 373 ? 16.213 6.817 5.208 1.00 90.69 373 VAL A N 1
ATOM 3004 C CA . VAL A 1 373 ? 15.984 6.835 6.663 1.00 90.69 373 VAL A CA 1
ATOM 3005 C C . VAL A 1 373 ? 15.680 5.431 7.195 1.00 90.69 373 VAL A C 1
ATOM 3007 O O . VAL A 1 373 ? 16.154 5.071 8.270 1.00 90.69 373 VAL A O 1
ATOM 3010 N N . SER A 1 374 ? 14.922 4.613 6.460 1.00 89.38 374 SER A N 1
ATOM 3011 C CA . SER A 1 374 ? 14.656 3.220 6.841 1.00 89.38 374 SER A CA 1
ATOM 3012 C C . SER A 1 374 ? 15.931 2.380 6.911 1.00 89.38 374 SER A C 1
ATOM 3014 O O . SER A 1 374 ? 16.126 1.658 7.891 1.00 89.38 374 SER A O 1
ATOM 3016 N N . GLN A 1 375 ? 16.830 2.535 5.940 1.00 85.69 375 GLN A N 1
ATOM 3017 C CA . GLN A 1 375 ? 18.124 1.849 5.927 1.00 85.69 375 GLN A CA 1
ATOM 3018 C C . GLN A 1 375 ? 19.012 2.279 7.103 1.00 85.69 375 GLN A C 1
ATOM 3020 O O . GLN A 1 375 ? 19.608 1.434 7.762 1.00 85.69 375 GLN A O 1
ATOM 3025 N N . GLN A 1 376 ? 19.064 3.578 7.418 1.00 84.31 376 GLN A N 1
ATOM 3026 C CA . GLN A 1 376 ? 19.837 4.096 8.556 1.00 84.31 376 GLN A CA 1
ATOM 3027 C C . GLN A 1 376 ? 19.320 3.575 9.904 1.00 84.31 376 GLN A C 1
ATOM 3029 O O . GLN A 1 376 ? 20.104 3.185 10.763 1.00 84.31 376 GLN A O 1
ATOM 3034 N N . LEU A 1 377 ? 17.998 3.545 10.098 1.00 80.94 377 LEU A N 1
ATOM 3035 C CA . LEU A 1 377 ? 17.394 3.084 11.354 1.00 80.94 377 LEU A CA 1
ATOM 3036 C C . LEU A 1 377 ? 17.465 1.566 11.535 1.00 80.94 377 LEU A C 1
ATOM 3038 O O . LEU A 1 377 ? 17.427 1.090 12.666 1.00 80.94 377 LEU A O 1
ATOM 3042 N N . SER A 1 378 ? 17.561 0.806 10.445 1.00 74.31 378 SER A N 1
ATOM 3043 C CA . SER A 1 378 ? 17.727 -0.650 10.510 1.00 74.31 378 SER A CA 1
ATOM 3044 C C . SER A 1 378 ? 19.122 -1.062 10.998 1.00 74.31 378 SER A C 1
ATOM 3046 O O . SER A 1 378 ? 19.285 -2.194 11.422 1.00 74.31 378 SER A O 1
ATOM 3048 N N . GLN A 1 379 ? 20.100 -0.147 11.003 1.00 63.84 379 GLN A N 1
ATOM 3049 C CA . GLN A 1 379 ? 21.455 -0.381 11.527 1.00 63.84 379 GLN A CA 1
ATOM 3050 C C . GLN A 1 379 ? 21.573 -0.198 13.049 1.00 63.84 379 GLN A C 1
ATOM 3052 O O . GLN A 1 379 ? 22.613 -0.511 13.620 1.00 63.84 379 GLN A O 1
ATOM 3057 N N . GLN A 1 380 ? 20.561 0.386 13.701 1.00 56.97 380 GLN A N 1
ATOM 3058 C CA . GLN A 1 380 ? 20.593 0.715 15.135 1.00 56.97 380 GLN A CA 1
ATOM 3059 C C . GLN A 1 380 ? 19.967 -0.371 16.026 1.00 56.97 380 GLN A C 1
ATOM 3061 O O . GLN A 1 380 ? 19.916 -0.200 17.243 1.00 56.97 380 GLN A O 1
ATOM 3066 N N . ILE A 1 381 ? 19.466 -1.449 15.419 1.00 46.59 381 ILE A N 1
ATOM 3067 C CA . ILE A 1 381 ? 18.897 -2.637 16.070 1.00 46.59 381 ILE A CA 1
ATOM 3068 C C . ILE A 1 381 ? 19.844 -3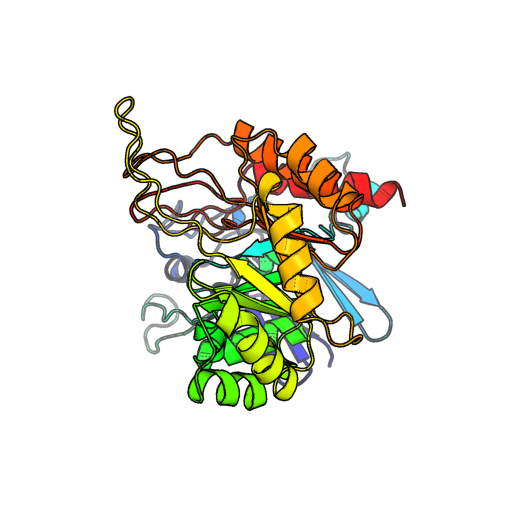.792 15.792 1.00 46.59 381 ILE A C 1
ATOM 3070 O O . ILE A 1 381 ? 20.109 -4.557 16.744 1.00 46.59 381 ILE A O 1
#

Foldseek 3Di:
DQEDEAEDQQAWAWDDDDNYIYIYWHAQAWHDLLCQLLFPDFADPPNVRLPQLRHFGWDWADDVPDIAIATDRPSNDPDDPVPCDPVNVVLQVQAALPQEAAEDPDDQQDWGWTDCDDPRVDDIDTGGLCLQVNLCSNNNHQEYEYELVLLVDPSSLVSLVSSVSVVHAYEYEDEDQDDPVSLVSCLVRVVSHQEYEYEYAPVCLVVVQVSLVSNVVRHDHAYEYKYWDDQDDDPPDDPAHPPDIDIFAFLVCLVVQVVSCVSRDPVPLRYYGEHEAELPPPRLVRLVSCLVSDQRAYEYEYDYDQPWFPDEADPLVSLLVSLLSCSVSSVPGHNYHYYDHPQEFDCDGGGTYHHQAYSSSRGDPSSVSSRSSSSVVSVVD

Organism: NCBI:txid2024889

Radius of gyration: 21.7 Å; chains: 1; bounding box: 60×58×60 Å

Secondary structure (DSSP, 8-state):
--EEEE-SSSS-EEEEETTEEEEEPPPSS---GGGGGGSSS---GGGGTT-GGG-EEEEEEEETTEEEEEEEE-TT-----TT--HHHHHHHT----TTEEEE--S--S--EEPPS-TT-TT---EE--THHHHHHHHHT--EEEEETHHHHSHHHHHHHHHHHHTT-EEEEEEESS--HHHHHHHHHHGGG-SEEEEEE-GGGHHHHHHHHHHHHHH--SEEEEEEEEPPPP--SSS-----S-EESB-GGGHHHHHHHHHHH--SS--EEEEEEE-TTS-HHHHHHHHHHH--S-EEEEE-----BTTB-B--HHHHHHHHHHHHHHHTT-SSEEEEES-SB-B-SSSS-B--SB-TT-PBPHHHHHHHHHHHHHHT--

Sequence (381 aa):
MEAVFSGHVHNVFVGVHEKTKYYILPSTSFVRPEYSELQVVAPGEEFGRNDTAKLGYFIVKVFTGRHEIVPIRTYGEISIHPETTDKDLLLLTDCKVWMLGVSLRQGWGRRVELAVDGLDEFKRKEAYRDGLLIALLELGVTLLRVPLADLANADVRRRLSDFVRLGFGFTVYSLDSPDEHVLTTIAAHGALLENWELIFPEHSILRAAESVRIAQSVFKGKLFISPVVPLKKDVADKNIFQHFASHGFSVEQTVKAKKLLSTVNDNSHRVGLTFRVSPWDDHLTTLSEIDRQVKDHKLINLQMPRLNEGKCFDDEKKLEKFIINVYKTSRTMQNSTVFLDTFVDNDRGYYPRIGLLDRRLNPRKAFHALKSVSQQLSQQI